Protein AF-A0A5K1UVE0-F1 (afdb_monomer_lite)

Radius of gyration: 27.97 Å; chains: 1; bounding box: 72×75×97 Å

InterPro domains:
  IPR009600 GPI transamidase subunit PIG-U [PF06728] (100-534)
  IPR009600 GPI transamidase subunit PIG-U [PTHR13121] (124-561)

Structure (mmCIF, N/CA/C/O backbone):
data_AF-A0A5K1UVE0-F1
#
_entry.id   AF-A0A5K1UVE0-F1
#
loop_
_atom_site.group_PDB
_atom_site.id
_atom_site.type_symbol
_atom_site.label_atom_id
_atom_site.label_alt_id
_atom_site.label_comp_id
_atom_site.label_asym_id
_atom_site.label_entity_id
_atom_site.label_seq_id
_atom_site.pdbx_PDB_ins_code
_atom_site.Cartn_x
_atom_site.Cartn_y
_atom_site.Cartn_z
_atom_site.occupancy
_atom_site.B_iso_or_equiv
_atom_site.auth_seq_id
_atom_site.auth_comp_id
_atom_site.auth_asym_id
_atom_site.auth_atom_id
_atom_site.pdbx_PDB_model_num
ATOM 1 N N . MET A 1 1 ? -27.764 -23.972 47.424 1.00 34.88 1 MET A N 1
ATOM 2 C CA . MET A 1 1 ? -27.451 -25.249 46.749 1.00 34.88 1 MET A CA 1
ATOM 3 C C . MET A 1 1 ? -27.269 -24.964 45.263 1.00 34.88 1 MET A C 1
ATOM 5 O O . MET A 1 1 ? -28.194 -24.484 44.624 1.00 34.88 1 MET A O 1
ATOM 9 N N . MET A 1 2 ? -26.037 -25.109 44.772 1.00 32.38 2 MET A N 1
ATOM 10 C CA . MET A 1 2 ? -25.625 -24.861 43.386 1.00 32.38 2 MET A CA 1
ATOM 11 C C . MET A 1 2 ? -26.322 -25.836 42.432 1.00 32.38 2 MET A C 1
ATOM 13 O O . MET A 1 2 ? -26.282 -27.036 42.681 1.00 32.38 2 MET A O 1
ATOM 17 N N . ASN A 1 3 ? -26.879 -25.349 41.320 1.00 27.33 3 ASN A N 1
ATOM 18 C CA . ASN A 1 3 ? -27.251 -26.211 40.198 1.00 27.33 3 ASN A CA 1
ATOM 19 C C . ASN A 1 3 ? -26.271 -25.989 39.042 1.00 27.33 3 ASN A C 1
ATOM 21 O O . ASN A 1 3 ? -26.204 -24.920 38.432 1.00 27.33 3 ASN A O 1
ATOM 25 N N . HIS A 1 4 ? -25.453 -27.013 38.814 1.00 31.75 4 HIS A N 1
ATOM 26 C CA . HIS A 1 4 ? -24.391 -27.064 37.824 1.00 31.75 4 HIS A CA 1
ATOM 27 C C . HIS A 1 4 ? -24.935 -26.994 36.390 1.00 31.75 4 HIS A C 1
ATOM 29 O O . HIS A 1 4 ? -25.820 -27.747 35.989 1.00 31.75 4 HIS A O 1
ATOM 35 N N . ARG A 1 5 ? -24.307 -26.125 35.592 1.00 33.12 5 ARG A N 1
ATOM 36 C CA . ARG A 1 5 ? -24.346 -26.113 34.125 1.00 33.12 5 ARG A CA 1
ATOM 37 C C . ARG A 1 5 ? -24.000 -27.503 33.568 1.00 33.12 5 ARG A C 1
ATOM 39 O O . ARG A 1 5 ? -22.880 -27.970 33.766 1.00 33.12 5 ARG A O 1
ATOM 46 N N . ARG A 1 6 ? -24.896 -28.112 32.783 1.00 29.50 6 ARG A N 1
ATOM 47 C CA . ARG A 1 6 ? -24.507 -29.140 31.803 1.00 29.50 6 ARG A CA 1
ATOM 48 C C . ARG A 1 6 ? -23.801 -28.443 30.643 1.00 29.50 6 ARG A C 1
ATOM 50 O O . ARG A 1 6 ? -24.419 -27.704 29.882 1.00 29.50 6 ARG A O 1
ATOM 57 N N . GLY A 1 7 ? -22.490 -28.650 30.552 1.00 28.16 7 GLY A N 1
ATOM 58 C CA . GLY A 1 7 ? -21.682 -28.227 29.418 1.00 28.16 7 GLY A CA 1
ATOM 59 C C . GLY A 1 7 ? -22.087 -28.989 28.159 1.00 28.16 7 GLY A C 1
ATOM 60 O O . GLY A 1 7 ? -22.028 -30.215 28.118 1.00 28.16 7 GLY A O 1
ATOM 61 N N . SER A 1 8 ? -22.479 -28.255 27.123 1.00 29.00 8 SER A N 1
ATOM 62 C CA . SER A 1 8 ? -22.533 -28.766 25.759 1.00 29.00 8 SER A CA 1
ATOM 63 C C . SER A 1 8 ? -21.104 -29.021 25.278 1.00 29.00 8 SER A C 1
ATOM 65 O O . SER A 1 8 ? -20.320 -28.087 25.098 1.00 29.00 8 SER A O 1
ATOM 67 N N . THR A 1 9 ? -20.756 -30.286 25.075 1.00 32.19 9 THR A N 1
ATOM 68 C CA . THR A 1 9 ? -19.542 -30.711 24.369 1.00 32.19 9 THR A CA 1
ATOM 69 C C . THR A 1 9 ? -19.463 -30.044 22.988 1.00 32.19 9 THR A C 1
ATOM 71 O O . THR A 1 9 ? -20.444 -30.114 22.243 1.00 32.19 9 THR A O 1
ATOM 74 N N . PRO A 1 10 ? -18.334 -29.428 22.586 1.00 35.00 10 PRO A N 1
ATOM 75 C CA . PRO A 1 10 ? -18.198 -28.886 21.241 1.00 35.00 10 PRO A CA 1
ATOM 76 C C . PRO A 1 10 ? -18.149 -30.038 20.229 1.00 35.00 10 PRO A C 1
ATOM 78 O O . PRO A 1 10 ? -17.299 -30.928 20.301 1.00 35.00 10 PRO A O 1
ATOM 81 N N . ALA A 1 11 ? -19.092 -30.031 19.288 1.00 36.50 11 ALA A N 1
ATOM 82 C CA . ALA A 1 11 ? -19.222 -31.043 18.251 1.00 36.50 11 ALA A CA 1
ATOM 83 C C . ALA A 1 11 ? -17.944 -31.136 17.394 1.00 36.50 11 ALA A C 1
ATOM 85 O O . ALA A 1 11 ? -17.573 -30.194 16.689 1.00 36.50 11 ALA A O 1
ATOM 86 N N . LYS A 1 12 ? -17.316 -32.321 17.380 1.00 36.88 12 LYS A N 1
ATOM 87 C CA . LYS A 1 12 ? -16.162 -32.681 16.529 1.00 36.88 12 LYS A CA 1
ATOM 88 C C . LYS A 1 12 ? -16.414 -32.491 15.014 1.00 36.88 12 LYS A C 1
ATOM 90 O O . LYS A 1 12 ? -15.464 -32.517 14.237 1.00 36.88 12 LYS A O 1
ATOM 95 N N . GLY A 1 13 ? -17.659 -32.254 14.582 1.00 34.53 13 GLY A N 1
ATOM 96 C CA . GLY A 1 13 ? -18.033 -31.999 13.183 1.00 34.53 13 GLY A CA 1
ATOM 97 C C . GLY A 1 13 ? -17.742 -30.580 12.665 1.00 34.53 13 GLY A C 1
ATOM 98 O O . GLY A 1 13 ? -17.459 -30.416 11.480 1.00 34.53 13 GLY A O 1
ATOM 99 N N . ALA A 1 14 ? -17.725 -29.557 13.528 1.00 41.34 14 ALA A N 1
ATOM 100 C CA . ALA A 1 14 ? -17.569 -28.160 13.093 1.00 41.34 14 ALA A CA 1
ATOM 101 C C . ALA A 1 14 ? -16.141 -27.822 12.617 1.00 41.34 14 ALA A C 1
ATOM 103 O O . ALA A 1 14 ? -15.946 -26.986 11.735 1.00 41.34 14 ALA A O 1
ATOM 104 N N . HIS A 1 15 ? -15.129 -28.505 13.163 1.00 42.59 15 HIS A N 1
ATOM 105 C CA . HIS A 1 15 ? -13.739 -28.326 12.739 1.00 42.59 15 HIS A CA 1
ATOM 106 C C . HIS A 1 15 ? -13.473 -28.916 11.347 1.00 42.59 15 HIS A C 1
ATOM 108 O O . HIS A 1 15 ? -12.744 -28.308 10.569 1.00 42.59 15 HIS A O 1
ATOM 114 N N . LYS A 1 16 ? -14.097 -30.052 10.998 1.00 46.81 16 LYS A N 1
ATOM 115 C CA . LYS A 1 16 ? -13.876 -30.750 9.718 1.00 46.81 16 LYS A CA 1
ATOM 116 C C . LYS A 1 16 ? -14.392 -29.944 8.514 1.00 46.81 16 LYS A C 1
ATOM 118 O O . LYS A 1 16 ? -13.733 -29.916 7.481 1.00 46.81 16 LYS A O 1
ATOM 123 N N . SER A 1 17 ? -15.510 -29.228 8.672 1.00 59.81 17 SER A N 1
ATOM 124 C CA . SER A 1 17 ? -16.084 -28.348 7.635 1.00 59.81 17 SER A CA 1
ATOM 125 C C . SER A 1 17 ? -15.177 -27.151 7.306 1.00 59.81 17 SER A C 1
ATOM 127 O O . SER A 1 17 ? -14.965 -26.850 6.133 1.00 59.81 17 SER A O 1
ATOM 129 N N . ARG A 1 18 ? -14.559 -26.506 8.307 1.00 64.56 18 ARG A N 1
ATOM 130 C CA . ARG A 1 18 ? -13.710 -25.319 8.077 1.00 64.56 18 ARG A CA 1
ATOM 131 C C . ARG A 1 18 ? -12.452 -25.614 7.257 1.00 64.56 18 ARG A C 1
ATOM 133 O O . ARG A 1 18 ? -12.085 -24.798 6.417 1.00 64.56 18 ARG A O 1
ATOM 140 N N . TYR A 1 19 ? -11.811 -26.766 7.469 1.00 71.19 19 TYR A N 1
ATOM 141 C CA . TYR A 1 19 ? -10.636 -27.162 6.680 1.00 71.19 19 TYR A CA 1
ATOM 142 C C . TYR A 1 19 ? -10.989 -27.447 5.221 1.00 71.19 19 TYR A C 1
ATOM 144 O O . TYR A 1 19 ? -10.236 -27.056 4.335 1.00 71.19 19 TYR A O 1
ATOM 152 N N . TRP A 1 20 ? -12.151 -28.058 4.971 1.00 74.56 20 TRP A N 1
ATOM 153 C CA . TRP A 1 20 ? -12.656 -28.259 3.615 1.00 74.56 20 TRP A CA 1
ATOM 154 C C . TRP A 1 20 ? -12.924 -26.934 2.909 1.00 74.56 20 TRP A C 1
ATOM 156 O O . TRP A 1 20 ? -12.435 -26.745 1.805 1.00 74.56 20 TRP A O 1
ATOM 166 N N . HIS A 1 21 ? -13.606 -25.983 3.553 1.00 76.62 21 HIS A N 1
ATOM 167 C CA . HIS A 1 21 ? -13.830 -24.663 2.954 1.00 76.62 21 HIS A CA 1
ATOM 168 C C . HIS A 1 21 ? -12.520 -23.938 2.625 1.00 76.62 21 HIS A C 1
ATOM 170 O O . HIS A 1 21 ? -12.407 -23.357 1.551 1.00 76.62 21 HIS A O 1
ATOM 176 N N . LEU A 1 22 ? -11.514 -24.021 3.501 1.00 78.56 22 LEU A N 1
ATOM 177 C CA . LEU A 1 22 ? -10.203 -23.417 3.259 1.00 78.56 22 LEU A CA 1
ATOM 178 C C . LEU A 1 22 ? -9.454 -24.108 2.108 1.00 78.56 22 LEU A C 1
ATOM 180 O O . LEU A 1 22 ? -8.902 -23.426 1.247 1.00 78.56 22 LEU A O 1
ATOM 184 N N . ALA A 1 23 ? -9.482 -25.441 2.047 1.00 77.88 23 ALA A N 1
ATOM 185 C CA . ALA A 1 23 ? -8.904 -26.198 0.938 1.00 77.88 23 ALA A CA 1
ATOM 186 C C . ALA A 1 23 ? -9.589 -25.858 -0.395 1.00 77.88 23 ALA A C 1
ATOM 188 O O . ALA A 1 23 ? -8.905 -25.607 -1.385 1.00 77.88 23 ALA A O 1
ATOM 189 N N . THR A 1 24 ? -10.921 -25.760 -0.411 1.00 81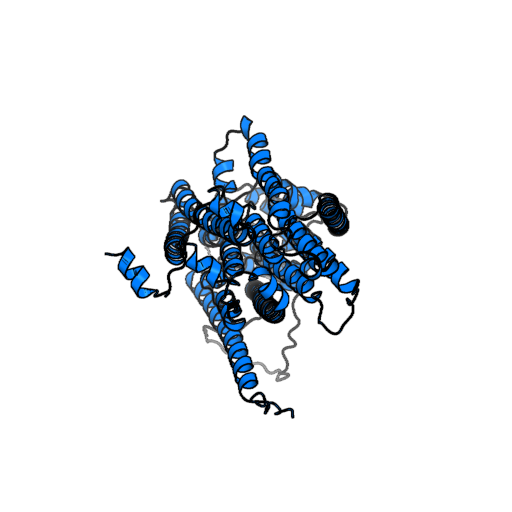.06 24 THR A N 1
ATOM 190 C CA . THR A 1 24 ? -11.693 -25.359 -1.594 1.00 81.06 24 THR A CA 1
ATOM 191 C C . THR A 1 24 ? -11.368 -23.930 -2.024 1.00 81.06 24 THR A C 1
ATOM 193 O O . THR A 1 24 ? -11.204 -23.684 -3.215 1.00 81.06 24 THR A O 1
ATOM 196 N N . THR A 1 25 ? -11.216 -22.991 -1.085 1.00 80.00 25 THR A N 1
ATOM 197 C CA . THR A 1 25 ? -10.788 -21.613 -1.375 1.00 80.00 25 THR A CA 1
ATOM 198 C C . THR A 1 25 ? -9.426 -21.575 -2.061 1.00 80.00 25 THR A C 1
ATOM 200 O O . THR A 1 25 ? -9.276 -20.903 -3.078 1.00 80.00 25 THR A O 1
ATOM 203 N N . VAL A 1 26 ? -8.442 -22.304 -1.529 1.00 81.44 26 VAL A N 1
ATOM 204 C CA . VAL A 1 26 ? -7.082 -22.346 -2.089 1.00 81.44 26 VAL A CA 1
ATOM 205 C C . VAL A 1 26 ? -7.065 -23.049 -3.449 1.00 81.44 26 VAL A C 1
ATOM 207 O O . VAL A 1 26 ? -6.406 -22.580 -4.375 1.00 81.44 26 VAL A O 1
ATOM 210 N N . LEU A 1 27 ? -7.826 -24.134 -3.604 1.00 81.00 27 LEU A N 1
ATOM 211 C CA . LEU A 1 27 ? -7.969 -24.832 -4.880 1.00 81.00 27 LEU A CA 1
ATOM 212 C C . LEU A 1 27 ? -8.606 -23.922 -5.941 1.00 81.00 27 LEU A C 1
ATOM 214 O O . LEU A 1 27 ? -8.072 -23.796 -7.040 1.00 81.00 27 LEU A O 1
ATOM 218 N N . CYS A 1 28 ? -9.708 -23.251 -5.597 1.00 81.88 28 CYS A N 1
ATOM 219 C CA . CYS A 1 28 ? -10.389 -22.296 -6.470 1.00 81.88 28 CYS A CA 1
ATOM 220 C C . CYS A 1 28 ? -9.448 -21.154 -6.880 1.00 81.88 28 CYS A C 1
ATOM 222 O O . CYS A 1 28 ? -9.339 -20.849 -8.064 1.00 81.88 28 CYS A O 1
ATOM 224 N N . PHE A 1 29 ? -8.692 -20.604 -5.926 1.00 86.12 29 PHE A N 1
ATOM 225 C CA . PHE A 1 29 ? -7.681 -19.579 -6.180 1.00 86.12 29 PHE A CA 1
ATOM 226 C C . PHE A 1 29 ? -6.674 -20.010 -7.256 1.00 86.12 29 PHE A C 1
ATOM 228 O O . PHE A 1 29 ? -6.466 -19.275 -8.223 1.00 86.12 29 PHE A O 1
ATOM 235 N N . PHE A 1 30 ? -6.080 -21.203 -7.129 1.00 82.56 30 PHE A N 1
ATOM 236 C CA . PHE A 1 30 ? -5.110 -21.688 -8.113 1.00 82.56 30 PHE A CA 1
ATOM 237 C C . PHE A 1 30 ? -5.761 -21.955 -9.471 1.00 82.56 30 PHE A C 1
ATOM 239 O O . PHE A 1 30 ? -5.229 -21.512 -10.485 1.00 82.56 30 PHE A O 1
ATOM 246 N N . ILE A 1 31 ? -6.922 -22.620 -9.501 1.00 83.25 31 ILE A N 1
ATOM 247 C CA . ILE A 1 31 ? -7.631 -22.926 -10.752 1.00 83.25 31 ILE A CA 1
ATOM 248 C C . ILE A 1 31 ? -7.974 -21.636 -11.499 1.00 83.25 31 ILE A C 1
ATOM 250 O O . ILE A 1 31 ? -7.632 -21.499 -12.673 1.00 83.25 31 ILE A O 1
ATOM 254 N N . VAL A 1 32 ? -8.606 -20.672 -10.826 1.00 84.19 32 VAL A N 1
ATOM 255 C CA . VAL A 1 32 ? -9.049 -19.419 -11.448 1.00 84.19 32 VAL A CA 1
ATOM 256 C C . VAL A 1 32 ? -7.854 -18.614 -11.946 1.00 84.19 32 VAL A C 1
ATOM 258 O O . VAL A 1 32 ? -7.873 -18.146 -13.083 1.00 84.19 32 VAL A O 1
ATOM 261 N N . ARG A 1 33 ? -6.789 -18.478 -11.149 1.00 83.94 33 ARG A N 1
ATOM 262 C CA . ARG A 1 33 ? -5.620 -17.671 -11.530 1.00 83.94 33 ARG A CA 1
ATOM 263 C C . ARG A 1 33 ? -4.799 -18.288 -12.646 1.00 83.94 33 ARG A C 1
ATOM 265 O O . ARG A 1 33 ? -4.438 -17.573 -13.572 1.00 83.94 33 ARG A O 1
ATOM 272 N N . ILE A 1 34 ? -4.551 -19.595 -12.595 1.00 83.06 34 ILE A N 1
ATOM 273 C CA . ILE A 1 34 ? -3.825 -20.295 -13.661 1.00 83.06 34 ILE A CA 1
ATOM 274 C C . ILE A 1 34 ? -4.634 -20.236 -14.961 1.00 83.06 34 ILE A C 1
ATOM 276 O O . ILE A 1 34 ? -4.086 -19.887 -16.003 1.00 83.06 34 ILE A O 1
ATOM 280 N N . THR A 1 35 ? -5.944 -20.498 -14.899 1.00 83.44 35 THR A N 1
ATOM 281 C CA . THR A 1 35 ? -6.820 -20.407 -16.080 1.00 83.44 35 THR A CA 1
ATOM 282 C C . THR A 1 35 ? -6.822 -18.991 -16.651 1.00 83.44 35 THR A C 1
ATOM 284 O O . THR A 1 35 ? -6.646 -18.818 -17.852 1.00 83.44 35 THR A O 1
ATOM 287 N N . THR A 1 36 ? -6.958 -17.970 -15.799 1.00 81.00 36 THR A N 1
ATOM 288 C CA . THR A 1 36 ? -6.977 -16.564 -16.233 1.00 81.00 36 THR A CA 1
ATOM 289 C C . THR A 1 36 ? -5.650 -16.147 -16.863 1.00 81.00 36 THR A C 1
ATOM 291 O O . THR A 1 36 ? -5.662 -15.520 -17.919 1.00 81.00 36 THR A O 1
ATOM 294 N N . PHE A 1 37 ? -4.517 -16.547 -16.279 1.00 81.44 37 PHE A N 1
ATOM 295 C CA . PHE A 1 37 ? -3.189 -16.289 -16.838 1.00 81.44 37 PHE A CA 1
ATOM 296 C C . PHE A 1 37 ? -3.047 -16.858 -18.253 1.00 81.44 37 PHE A C 1
ATOM 298 O O . PHE A 1 37 ? -2.658 -16.136 -19.168 1.00 81.44 37 PHE A O 1
ATOM 305 N N . TYR A 1 38 ? -3.440 -18.117 -18.465 1.00 79.06 38 TYR A N 1
ATOM 306 C CA . TYR A 1 38 ? -3.387 -18.726 -19.794 1.00 79.06 38 TYR A CA 1
ATOM 307 C C . TYR A 1 38 ? -4.366 -18.083 -20.777 1.00 79.06 38 TYR A C 1
ATOM 309 O O . TYR A 1 38 ? -3.991 -17.832 -21.917 1.00 79.06 38 TYR A O 1
ATOM 317 N N . VAL A 1 39 ? -5.594 -17.771 -20.354 1.00 80.94 39 VAL A N 1
ATOM 318 C CA . VAL A 1 39 ? -6.576 -17.088 -21.212 1.00 80.94 39 VAL A CA 1
ATOM 319 C C . VAL A 1 39 ? -6.060 -15.716 -21.646 1.00 80.94 39 VAL A C 1
ATOM 321 O O . VAL A 1 39 ? -6.135 -15.392 -22.827 1.00 80.94 39 VAL A O 1
ATOM 324 N N . ILE A 1 40 ? -5.484 -14.929 -20.733 1.00 73.81 40 ILE A N 1
ATOM 325 C CA . ILE A 1 40 ? -4.904 -13.618 -21.057 1.00 73.81 40 ILE A CA 1
ATOM 326 C C . ILE A 1 40 ? -3.704 -13.776 -21.990 1.00 73.81 40 ILE A C 1
ATOM 328 O O . ILE A 1 40 ? -3.647 -13.103 -23.016 1.00 73.81 40 ILE A O 1
ATOM 332 N N . HIS A 1 41 ? -2.801 -14.714 -21.701 1.00 70.12 41 HIS A N 1
ATOM 333 C CA . HIS A 1 41 ? -1.644 -14.995 -22.549 1.00 70.12 41 HIS A CA 1
ATOM 334 C C . HIS A 1 41 ? -2.052 -15.480 -23.956 1.00 70.12 41 HIS A C 1
ATOM 336 O O . HIS A 1 41 ? -1.366 -15.191 -24.936 1.00 70.12 41 HIS A O 1
ATOM 342 N N . ILE A 1 42 ? -3.173 -16.197 -24.095 1.00 64.38 42 ILE A N 1
ATOM 343 C CA . ILE A 1 42 ? -3.738 -16.591 -25.397 1.00 64.38 42 ILE A CA 1
ATOM 344 C C . ILE A 1 42 ? -4.357 -15.384 -26.116 1.00 64.38 42 ILE A C 1
ATOM 346 O O . ILE A 1 42 ? -4.131 -15.208 -27.311 1.00 64.38 42 ILE A O 1
ATOM 350 N N . LEU A 1 43 ? -5.132 -14.555 -25.410 1.00 63.44 43 LEU A N 1
ATOM 351 C CA . LEU A 1 43 ? -5.874 -13.433 -25.997 1.00 63.44 43 LEU A CA 1
ATOM 352 C C . LEU A 1 43 ? -4.983 -12.250 -26.395 1.00 63.44 43 LEU A C 1
ATOM 354 O O . LEU A 1 43 ? -5.258 -11.593 -27.398 1.00 63.44 43 LEU A O 1
ATOM 358 N N . GLN A 1 44 ? -3.952 -11.945 -25.608 1.00 59.09 44 GLN A N 1
ATOM 359 C CA . GLN A 1 44 ? -3.041 -10.824 -25.863 1.00 59.09 44 GLN A CA 1
ATOM 360 C C . GLN A 1 44 ? -1.772 -11.246 -26.622 1.00 59.09 44 GLN A C 1
ATOM 362 O O . GLN A 1 44 ? -1.115 -10.392 -27.215 1.00 59.09 44 GLN A O 1
ATOM 367 N N . GLY A 1 45 ? -1.450 -12.548 -26.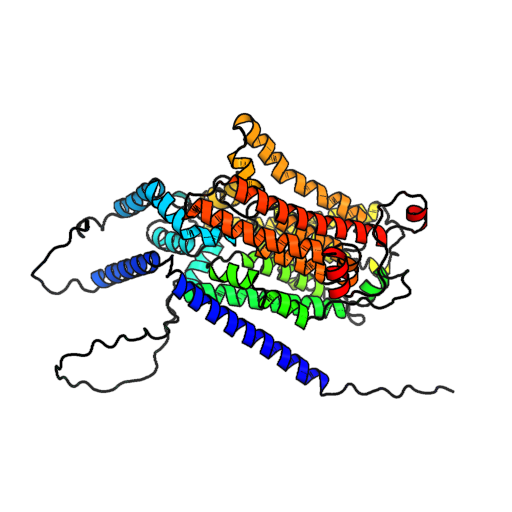660 1.00 56.78 45 GLY A N 1
ATOM 368 C CA . GLY A 1 45 ? -0.082 -13.011 -26.915 1.00 56.78 45 GLY A CA 1
ATOM 369 C C . GLY A 1 45 ? 0.824 -12.674 -25.722 1.00 56.78 45 GLY A C 1
ATOM 370 O O . GLY A 1 45 ? 0.454 -11.847 -24.887 1.00 56.78 45 GLY A O 1
ATOM 371 N N . SER A 1 46 ? 2.013 -13.279 -25.597 1.00 52.97 46 SER A N 1
ATOM 372 C CA . SER A 1 46 ? 2.969 -12.737 -24.623 1.00 52.97 46 SER A CA 1
ATOM 373 C C . SER A 1 46 ? 3.386 -11.345 -25.107 1.00 52.97 46 SER A C 1
ATOM 375 O O . SER A 1 46 ? 4.091 -11.202 -26.107 1.00 52.97 46 SER A O 1
ATOM 377 N N . GLU A 1 47 ? 2.959 -10.285 -24.411 1.00 52.59 47 GLU A N 1
ATOM 378 C CA . GLU A 1 47 ? 3.498 -8.925 -24.627 1.00 52.59 47 GLU A CA 1
ATOM 379 C C . GLU A 1 47 ? 5.028 -8.902 -24.423 1.00 52.59 47 GLU A C 1
ATOM 381 O O . GLU A 1 47 ? 5.745 -8.046 -24.940 1.00 52.59 47 GLU A O 1
ATOM 386 N N . TYR A 1 48 ? 5.535 -9.934 -23.750 1.00 57.12 48 TYR A N 1
ATOM 387 C CA . TYR A 1 48 ? 6.929 -10.232 -23.484 1.00 57.12 48 TYR A CA 1
ATOM 388 C C . TYR A 1 48 ? 7.570 -11.189 -24.505 1.00 57.12 48 TYR A C 1
ATOM 390 O O . TYR A 1 48 ? 8.677 -11.657 -24.277 1.00 57.12 48 TYR A O 1
ATOM 398 N N . LYS A 1 49 ? 6.971 -11.432 -25.681 1.00 54.78 49 LYS A N 1
ATOM 399 C CA . LYS A 1 49 ? 7.583 -12.252 -26.752 1.00 54.78 49 LYS A CA 1
ATOM 400 C C . LYS A 1 49 ? 8.999 -11.794 -27.133 1.00 54.78 49 LYS A C 1
ATOM 402 O O . LYS A 1 49 ? 9.824 -12.593 -27.567 1.00 54.78 49 LYS A O 1
ATOM 407 N N . TYR A 1 50 ? 9.294 -10.506 -26.962 1.00 53.12 50 TYR A N 1
ATOM 408 C CA . TYR A 1 50 ? 10.637 -9.962 -27.161 1.00 53.12 50 TYR A CA 1
ATOM 409 C C . TYR A 1 50 ? 11.640 -10.434 -26.083 1.00 53.12 50 TYR A C 1
ATOM 411 O O . TYR A 1 50 ? 12.823 -10.561 -26.380 1.00 53.12 50 TYR A O 1
ATOM 419 N N . ILE A 1 51 ? 11.186 -10.715 -24.853 1.00 55.69 51 ILE A N 1
ATOM 420 C CA . ILE A 1 51 ? 11.996 -11.327 -23.790 1.00 55.69 51 ILE A CA 1
ATOM 421 C C . ILE A 1 51 ? 12.395 -12.735 -24.217 1.00 55.69 51 ILE A C 1
ATOM 423 O O . ILE A 1 51 ? 13.574 -13.060 -24.160 1.00 55.69 51 ILE A O 1
ATOM 427 N N . ASP A 1 52 ? 11.460 -13.539 -24.730 1.00 57.12 52 ASP A N 1
ATOM 428 C CA . ASP A 1 52 ? 11.779 -14.878 -25.246 1.00 57.12 52 ASP A CA 1
ATOM 429 C C . ASP A 1 52 ? 12.808 -14.825 -26.389 1.00 57.12 52 ASP A C 1
ATOM 431 O O . ASP A 1 52 ? 13.726 -15.645 -26.438 1.00 57.12 52 ASP A O 1
ATOM 435 N N . GLN A 1 53 ? 12.707 -13.827 -27.276 1.00 56.94 53 GLN A N 1
ATOM 436 C CA . GLN A 1 53 ? 13.705 -13.584 -28.326 1.00 56.94 53 GLN A CA 1
ATOM 437 C C . GLN A 1 53 ? 15.078 -13.210 -27.750 1.00 56.94 53 GLN A C 1
ATOM 439 O O . GLN A 1 53 ? 16.093 -13.722 -28.216 1.00 56.94 53 GLN A O 1
ATOM 444 N N . LEU A 1 54 ? 15.129 -12.358 -26.724 1.00 52.56 54 LEU A N 1
ATOM 445 C CA . LEU A 1 54 ? 16.374 -11.990 -26.043 1.00 52.56 54 LEU A CA 1
ATOM 446 C C . LEU A 1 54 ? 17.008 -13.184 -25.308 1.00 52.56 54 LEU A C 1
ATOM 448 O O . LEU A 1 54 ? 18.219 -13.372 -25.394 1.00 52.56 54 LEU A O 1
ATOM 452 N N . ILE A 1 55 ? 16.202 -14.029 -24.655 1.00 55.47 55 ILE A N 1
ATOM 453 C CA . ILE A 1 55 ? 16.668 -15.256 -23.986 1.00 55.47 55 ILE A CA 1
ATOM 454 C C . ILE A 1 55 ? 17.232 -16.244 -25.012 1.00 55.47 55 ILE A C 1
ATOM 456 O O . ILE A 1 55 ? 18.253 -16.885 -24.757 1.00 55.47 55 ILE A O 1
ATOM 460 N N . ALA A 1 56 ? 16.578 -16.387 -26.168 1.00 56.03 56 ALA A N 1
ATOM 461 C CA . ALA A 1 56 ? 17.067 -17.235 -27.250 1.00 56.03 56 ALA A CA 1
ATOM 462 C C . ALA A 1 56 ? 18.431 -16.752 -27.767 1.00 56.03 56 ALA A C 1
ATOM 464 O O . ALA A 1 56 ? 19.359 -17.552 -27.852 1.00 56.03 56 ALA A O 1
ATOM 465 N N . LEU A 1 57 ? 18.581 -15.444 -28.003 1.00 51.75 57 LEU A N 1
ATOM 466 C CA . LEU A 1 57 ? 19.845 -14.831 -28.432 1.00 51.75 57 LEU A CA 1
ATOM 467 C C . LEU A 1 57 ? 20.971 -15.021 -27.404 1.00 51.75 57 LEU A C 1
ATOM 469 O O . LEU A 1 57 ? 22.106 -15.322 -27.768 1.00 51.75 57 LEU A O 1
ATOM 473 N N . GLU A 1 58 ? 20.668 -14.894 -26.113 1.00 52.34 58 GLU A N 1
ATOM 474 C CA . GLU A 1 58 ? 21.634 -15.145 -25.042 1.00 52.34 58 GLU A CA 1
ATOM 475 C C . GLU A 1 58 ? 22.085 -16.615 -25.001 1.00 52.34 58 GLU A C 1
ATOM 477 O O . GLU A 1 58 ? 23.275 -16.916 -24.860 1.00 52.34 58 GLU A O 1
ATOM 482 N N . ARG A 1 59 ? 21.139 -17.550 -25.153 1.00 55.38 59 ARG A N 1
ATOM 483 C CA . ARG A 1 59 ? 21.434 -18.988 -25.209 1.00 55.38 59 ARG A CA 1
ATOM 484 C C . ARG A 1 59 ? 22.254 -19.355 -26.441 1.00 55.38 59 ARG A C 1
ATOM 486 O O . ARG A 1 59 ? 23.161 -20.176 -26.334 1.00 55.38 59 ARG A O 1
ATOM 493 N N . GLU A 1 60 ? 21.977 -18.741 -27.586 1.00 50.41 60 GLU A N 1
ATOM 494 C CA . GLU A 1 60 ? 22.770 -18.910 -28.805 1.00 50.41 60 GLU A CA 1
ATOM 495 C C . GLU A 1 60 ? 24.197 -18.365 -28.639 1.00 50.41 60 GLU A C 1
ATOM 497 O O . GLU A 1 60 ? 25.148 -19.058 -29.003 1.00 50.41 60 GLU A O 1
ATOM 502 N N . GLY A 1 61 ? 24.373 -17.201 -28.003 1.00 48.00 61 GLY A N 1
ATOM 503 C CA . GLY A 1 61 ? 25.693 -16.636 -27.695 1.00 48.00 61 GLY A CA 1
ATOM 504 C C . GLY A 1 61 ? 26.534 -17.520 -26.762 1.00 48.00 61 GLY A C 1
ATOM 505 O O . GLY A 1 61 ? 27.710 -17.772 -27.034 1.00 48.00 61 GLY A O 1
ATOM 506 N N . ASN A 1 62 ? 25.922 -18.077 -25.710 1.00 44.69 62 ASN A N 1
ATOM 507 C CA . ASN A 1 62 ? 26.591 -19.028 -24.811 1.00 44.69 62 ASN A CA 1
ATOM 508 C C . ASN A 1 62 ? 26.913 -20.370 -25.495 1.00 44.69 62 ASN A C 1
ATOM 510 O O . ASN A 1 62 ? 27.947 -20.973 -25.207 1.00 44.69 62 ASN A O 1
ATOM 514 N N . ASN A 1 63 ? 26.074 -20.828 -26.429 1.00 41.84 63 ASN A N 1
ATOM 515 C CA . ASN A 1 63 ? 26.321 -22.056 -27.189 1.00 41.84 63 ASN A CA 1
ATOM 516 C C . ASN A 1 63 ? 27.421 -21.886 -28.252 1.00 41.84 63 ASN A C 1
ATOM 518 O O . ASN A 1 63 ? 28.163 -22.833 -28.512 1.00 41.84 63 ASN A O 1
ATOM 522 N N . GLN A 1 64 ? 27.593 -20.693 -28.833 1.00 38.94 64 GLN A N 1
ATOM 523 C CA . GLN A 1 64 ? 28.672 -20.419 -29.793 1.00 38.94 64 GLN A CA 1
ATOM 524 C C . GLN A 1 64 ? 30.066 -20.411 -29.148 1.00 38.94 64 GLN A C 1
ATOM 526 O O . GLN A 1 64 ? 31.024 -20.853 -29.782 1.00 38.94 64 GLN A O 1
ATOM 531 N N . HIS A 1 65 ? 30.190 -20.025 -27.873 1.00 38.38 65 HIS A N 1
ATOM 532 C CA . HIS A 1 65 ? 31.445 -20.186 -27.122 1.00 38.38 65 HIS A CA 1
ATOM 533 C C . HIS A 1 65 ? 31.801 -21.660 -26.837 1.00 38.38 65 HIS A C 1
ATOM 535 O O . HIS A 1 65 ? 32.959 -21.963 -26.556 1.00 38.38 65 HIS A O 1
ATOM 541 N N . GLY A 1 66 ? 30.843 -22.588 -26.957 1.00 34.03 66 GLY A N 1
ATOM 542 C CA . GLY A 1 66 ? 31.067 -24.033 -26.833 1.00 34.03 66 GLY A CA 1
ATOM 543 C C . GLY A 1 66 ? 31.214 -24.791 -28.160 1.00 34.03 66 GLY A C 1
ATOM 544 O O . GLY A 1 66 ? 31.600 -25.958 -28.145 1.00 34.03 66 GLY A O 1
ATOM 545 N N . ALA A 1 67 ? 30.918 -24.164 -29.304 1.00 30.77 67 ALA A N 1
ATOM 546 C CA . ALA A 1 67 ? 30.765 -24.851 -30.594 1.00 30.77 67 ALA A CA 1
ATOM 547 C C . ALA A 1 67 ? 31.659 -24.299 -31.720 1.00 30.77 67 ALA A C 1
ATOM 549 O O . ALA A 1 67 ? 31.408 -24.546 -32.899 1.00 30.77 67 ALA A O 1
ATOM 550 N N . LEU A 1 68 ? 32.749 -23.608 -31.381 1.00 29.09 68 LEU A N 1
ATOM 551 C CA . LEU A 1 68 ? 33.762 -23.143 -32.336 1.00 29.09 68 LEU A CA 1
ATOM 552 C C . LEU A 1 68 ? 34.719 -24.281 -32.756 1.00 29.09 68 LEU A C 1
ATOM 554 O O . LEU A 1 68 ? 35.933 -24.168 -32.686 1.00 29.09 68 LEU A O 1
ATOM 558 N N . HIS A 1 69 ? 34.160 -25.411 -33.198 1.00 31.16 69 HIS A N 1
ATOM 559 C CA . HIS A 1 69 ? 34.862 -26.442 -33.966 1.00 31.16 69 HIS A CA 1
ATOM 560 C C . HIS A 1 69 ? 33.857 -27.261 -34.795 1.00 31.16 69 HIS A C 1
ATOM 562 O O . HIS A 1 69 ? 33.500 -28.375 -34.416 1.00 31.16 69 HIS A O 1
ATOM 568 N N . LYS A 1 70 ? 33.417 -26.717 -35.942 1.00 26.48 70 LYS A N 1
ATOM 569 C CA . LYS A 1 70 ? 33.288 -27.401 -37.257 1.00 26.48 70 LYS A CA 1
ATOM 570 C C . LYS A 1 70 ? 32.393 -26.606 -38.231 1.00 26.48 70 LYS A C 1
ATOM 572 O O . LYS A 1 70 ? 31.239 -26.359 -37.922 1.00 26.48 70 LYS A O 1
ATOM 577 N N . ARG A 1 71 ? 32.992 -26.266 -39.391 1.00 27.16 71 ARG A N 1
ATOM 578 C CA . ARG A 1 71 ? 32.481 -26.076 -40.784 1.00 27.16 71 ARG A CA 1
ATOM 579 C C . ARG A 1 71 ? 30.950 -26.005 -40.988 1.00 27.16 71 ARG A C 1
ATOM 581 O O . ARG A 1 71 ? 30.244 -26.836 -40.447 1.00 27.16 71 ARG A O 1
ATOM 588 N N . GLY A 1 72 ? 30.359 -25.194 -41.871 1.00 25.12 72 GLY A N 1
ATOM 589 C CA . GLY A 1 72 ? 30.832 -24.450 -43.046 1.00 25.12 72 GLY A CA 1
ATOM 590 C C . GLY A 1 72 ? 29.808 -24.576 -44.204 1.00 25.12 72 GLY A C 1
ATOM 591 O O . GLY A 1 72 ? 29.362 -25.684 -44.470 1.00 25.12 72 GLY A O 1
ATOM 592 N N . HIS A 1 73 ? 29.533 -23.458 -44.899 1.00 25.22 73 HIS A N 1
ATOM 593 C CA . HIS A 1 73 ? 29.008 -23.292 -46.281 1.00 25.22 73 HIS A CA 1
ATOM 594 C C . HIS A 1 73 ? 27.505 -23.454 -46.682 1.00 25.22 73 HIS A C 1
ATOM 596 O O . HIS A 1 73 ? 26.946 -24.538 -46.580 1.00 25.22 73 HIS A O 1
ATOM 602 N N . LEU A 1 74 ? 26.998 -22.369 -47.331 1.00 24.08 74 LEU A N 1
ATOM 603 C CA . LEU A 1 74 ? 25.890 -22.180 -48.326 1.00 24.08 74 LEU A CA 1
ATOM 604 C C . LEU A 1 74 ? 24.432 -22.482 -47.882 1.00 24.08 74 LEU A C 1
ATOM 606 O O . LEU A 1 74 ? 24.207 -23.421 -47.141 1.00 24.08 74 LEU A O 1
ATOM 610 N N . SER A 1 75 ? 23.350 -21.778 -48.269 1.00 25.00 75 SER A N 1
ATOM 611 C CA . SER A 1 75 ? 23.030 -20.767 -49.308 1.00 25.00 75 SER A CA 1
ATOM 612 C C . SER A 1 75 ? 21.656 -20.106 -48.988 1.00 25.00 75 SER A C 1
ATOM 614 O O . SER A 1 75 ? 20.826 -20.731 -48.336 1.00 25.00 75 SER A O 1
ATOM 616 N N . GLN A 1 76 ? 21.414 -18.862 -49.442 1.00 26.47 76 GLN A N 1
ATOM 617 C CA . GLN A 1 76 ? 20.168 -18.068 -49.251 1.00 26.47 76 GLN A CA 1
ATOM 618 C C . GLN A 1 76 ? 18.934 -18.641 -50.011 1.00 26.47 76 GLN A C 1
ATOM 620 O O . GLN A 1 76 ? 19.136 -19.478 -50.892 1.00 26.47 76 GLN A O 1
ATOM 625 N N . PRO A 1 77 ? 17.678 -18.191 -49.735 1.00 32.16 77 PRO A N 1
ATOM 626 C CA . PRO A 1 77 ? 17.151 -16.953 -50.352 1.00 32.16 77 PRO A CA 1
ATOM 627 C C . PRO A 1 77 ? 16.260 -16.040 -49.455 1.00 32.16 77 PRO A C 1
ATOM 629 O O . PRO A 1 77 ? 15.371 -16.487 -48.742 1.00 32.16 77 PRO A O 1
ATOM 632 N N . THR A 1 78 ? 16.529 -14.731 -49.568 1.00 26.50 78 THR A N 1
ATOM 633 C CA . THR A 1 78 ? 15.630 -13.546 -49.578 1.00 26.50 78 THR A CA 1
ATOM 634 C C . THR A 1 78 ? 14.397 -13.428 -48.662 1.00 26.50 78 THR A C 1
ATOM 636 O O . THR A 1 78 ? 13.313 -13.865 -49.022 1.00 26.50 78 THR A O 1
ATOM 639 N N . GLU A 1 79 ? 14.520 -12.574 -47.636 1.00 23.83 79 GLU A N 1
ATOM 640 C CA . GLU A 1 79 ? 13.607 -11.446 -47.355 1.00 23.83 79 GLU A CA 1
ATOM 641 C C . GLU A 1 79 ? 14.368 -10.401 -46.507 1.00 23.83 79 GLU A C 1
ATOM 643 O O . GLU A 1 79 ? 14.977 -10.735 -45.490 1.00 23.83 79 GLU A O 1
ATOM 648 N N . ARG A 1 80 ? 14.436 -9.138 -46.961 1.00 24.66 80 ARG A N 1
ATOM 649 C CA . ARG A 1 80 ? 15.247 -8.080 -46.321 1.00 24.66 80 ARG A CA 1
ATOM 650 C C . ARG A 1 80 ? 14.622 -7.614 -45.003 1.00 24.66 80 ARG A C 1
ATOM 652 O O . ARG A 1 80 ? 13.938 -6.596 -44.951 1.00 24.66 80 ARG A O 1
ATOM 659 N N . ILE A 1 81 ? 14.964 -8.302 -43.925 1.00 25.50 81 ILE A N 1
ATOM 660 C CA . ILE A 1 81 ? 15.124 -7.694 -42.605 1.00 25.50 81 ILE A CA 1
ATOM 661 C C . ILE A 1 81 ? 16.599 -7.286 -42.523 1.00 25.50 81 ILE A C 1
ATOM 663 O O . ILE A 1 81 ? 17.476 -8.085 -42.845 1.00 25.50 81 ILE A O 1
ATOM 667 N N . HIS A 1 82 ? 16.895 -6.033 -42.166 1.00 24.03 82 HIS A N 1
ATOM 668 C CA . HIS A 1 82 ? 18.271 -5.589 -41.924 1.00 24.03 82 HIS A CA 1
ATOM 669 C C . HIS A 1 82 ? 18.836 -6.332 -40.701 1.00 24.03 82 HIS A C 1
ATOM 671 O O . HIS A 1 82 ? 18.758 -5.846 -39.575 1.00 24.03 82 HIS A O 1
ATOM 677 N N . TYR A 1 83 ? 19.390 -7.521 -40.924 1.00 25.09 83 TYR A N 1
ATOM 678 C CA . TYR A 1 83 ? 20.272 -8.192 -39.982 1.00 25.09 83 TYR A CA 1
ATOM 679 C C . TYR A 1 83 ? 21.621 -7.472 -40.030 1.00 25.09 83 TYR A C 1
ATOM 681 O O . TYR A 1 83 ? 22.282 -7.443 -41.068 1.00 25.09 83 TYR A O 1
ATOM 689 N N . PHE A 1 84 ? 22.009 -6.837 -38.925 1.00 25.67 84 PHE A N 1
ATOM 690 C CA . PHE A 1 84 ? 23.392 -6.405 -38.746 1.00 25.67 84 PHE A CA 1
ATOM 691 C C . PHE A 1 84 ? 24.274 -7.654 -38.613 1.00 25.67 84 PHE A C 1
ATOM 693 O O . PHE A 1 84 ? 23.927 -8.584 -37.884 1.00 25.67 84 PHE A O 1
ATOM 700 N N . ASN A 1 85 ? 25.384 -7.679 -39.356 1.00 26.97 85 ASN A N 1
ATOM 701 C CA . ASN A 1 85 ? 26.327 -8.795 -39.404 1.00 26.97 85 ASN A CA 1
ATOM 702 C C . ASN A 1 85 ? 26.869 -9.140 -38.008 1.00 26.97 85 ASN A C 1
ATOM 704 O O . ASN A 1 85 ? 27.295 -8.268 -37.250 1.00 26.97 85 ASN A O 1
ATOM 708 N N . SER A 1 86 ? 26.910 -10.440 -37.716 1.00 31.72 86 SER A N 1
ATOM 709 C CA . SER A 1 86 ? 27.295 -11.061 -36.442 1.00 31.72 86 SER A CA 1
ATOM 710 C C . SER A 1 86 ? 28.759 -10.867 -36.021 1.00 31.72 86 SER A C 1
ATOM 712 O O . SER A 1 86 ? 29.165 -11.391 -34.991 1.00 31.72 86 SER A O 1
ATOM 714 N N . GLU A 1 87 ? 29.565 -10.113 -36.768 1.00 32.69 87 GLU A N 1
ATOM 715 C CA . GLU A 1 87 ? 30.967 -9.834 -36.416 1.00 32.69 87 GLU A CA 1
ATOM 716 C C . GLU A 1 87 ? 31.157 -8.525 -35.629 1.00 32.69 87 GLU A C 1
ATOM 718 O O . GLU A 1 87 ? 32.234 -8.282 -35.093 1.00 32.69 87 GLU A O 1
ATOM 723 N N . GLN A 1 88 ? 30.108 -7.709 -35.470 1.00 33.62 88 GLN A N 1
ATOM 724 C CA . GLN A 1 88 ? 30.153 -6.456 -34.695 1.00 33.62 88 GLN A CA 1
ATOM 725 C C . GLN A 1 88 ? 29.555 -6.559 -33.281 1.00 33.62 88 GLN A C 1
ATOM 727 O O . GLN A 1 88 ? 29.418 -5.557 -32.592 1.00 33.62 88 GLN A O 1
ATOM 732 N N . MET A 1 89 ? 29.215 -7.762 -32.809 1.00 32.84 89 MET A N 1
ATOM 733 C CA . MET A 1 89 ? 28.520 -7.967 -31.527 1.00 32.84 89 MET A CA 1
ATOM 734 C C . MET A 1 89 ? 29.443 -8.265 -30.332 1.00 32.84 89 MET A C 1
ATOM 736 O O . MET A 1 89 ? 28.964 -8.607 -29.255 1.00 32.84 89 MET A O 1
ATOM 740 N N . ASN A 1 90 ? 30.760 -8.121 -30.503 1.00 38.25 90 ASN A N 1
ATOM 741 C CA . ASN A 1 90 ? 31.749 -8.453 -29.469 1.00 38.25 90 ASN A CA 1
ATOM 742 C C . ASN A 1 90 ? 32.253 -7.250 -28.665 1.00 38.25 90 ASN A C 1
ATOM 744 O O . ASN A 1 90 ? 33.054 -7.423 -27.746 1.00 38.25 90 ASN A O 1
ATOM 748 N N . SER A 1 91 ? 31.794 -6.035 -28.965 1.00 37.72 91 SER A N 1
ATOM 749 C CA . SER A 1 91 ? 32.119 -4.871 -28.150 1.00 37.72 91 SER A CA 1
ATOM 750 C C . SER A 1 91 ? 30.924 -4.554 -27.246 1.00 37.72 91 SER A C 1
ATOM 752 O O . SER A 1 91 ? 29.835 -4.201 -27.692 1.00 37.72 91 SER A O 1
ATOM 754 N N . THR A 1 92 ? 31.118 -4.676 -25.934 1.00 41.28 92 THR A N 1
ATOM 755 C CA . THR A 1 92 ? 30.174 -4.249 -24.881 1.00 41.28 92 THR A CA 1
ATOM 756 C C . THR A 1 92 ? 29.657 -2.819 -25.089 1.00 41.28 92 THR A C 1
ATOM 758 O O . THR A 1 92 ? 28.573 -2.481 -24.612 1.00 41.28 92 THR A O 1
ATOM 761 N N . LYS A 1 93 ? 30.393 -1.996 -25.849 1.00 40.44 93 LYS A N 1
ATOM 762 C CA . LYS A 1 93 ? 29.990 -0.654 -26.276 1.00 40.44 93 LYS A CA 1
ATOM 763 C C . LYS A 1 93 ? 28.812 -0.649 -27.247 1.00 40.44 93 LYS A C 1
ATOM 765 O O . LYS A 1 93 ? 27.953 0.204 -27.077 1.00 40.44 93 LYS A O 1
ATOM 770 N N . ASP A 1 94 ? 28.715 -1.585 -28.188 1.00 40.47 94 ASP A N 1
ATOM 771 C CA . ASP A 1 94 ? 27.660 -1.577 -29.215 1.00 40.47 94 ASP A CA 1
ATOM 772 C C . ASP A 1 94 ? 26.300 -2.001 -28.646 1.00 40.47 94 ASP A C 1
ATOM 774 O O . ASP A 1 94 ? 25.262 -1.439 -28.997 1.00 40.47 94 ASP A O 1
ATOM 778 N N . LEU A 1 95 ? 26.291 -2.938 -27.690 1.00 39.50 95 LEU A N 1
ATOM 779 C CA . LEU A 1 95 ? 25.075 -3.320 -26.964 1.00 39.50 95 LEU A CA 1
ATOM 780 C C . LEU A 1 95 ? 24.617 -2.193 -26.024 1.00 39.50 95 LEU A C 1
ATOM 782 O O . LEU A 1 95 ? 23.430 -1.873 -25.944 1.00 39.50 95 LEU A O 1
ATOM 786 N N . GLN A 1 96 ? 25.567 -1.553 -25.335 1.00 43.84 96 GLN A N 1
ATOM 787 C CA . GLN A 1 96 ? 25.300 -0.391 -24.491 1.00 43.84 96 GLN A CA 1
ATOM 788 C C . GLN A 1 96 ? 24.802 0.799 -25.324 1.00 43.84 96 GLN A C 1
ATOM 790 O O . GLN A 1 96 ? 23.842 1.458 -24.919 1.00 43.84 96 GLN A O 1
ATOM 795 N N . GLU A 1 97 ? 25.376 1.035 -26.506 1.00 43.69 97 GLU A N 1
ATOM 796 C CA . GLU A 1 97 ? 24.879 2.006 -27.480 1.00 43.69 97 GLU A CA 1
ATOM 797 C C . GLU A 1 97 ? 23.493 1.626 -27.984 1.00 43.69 97 GLU A C 1
ATOM 799 O O . GLU A 1 97 ? 22.629 2.491 -28.019 1.00 43.69 97 GLU A O 1
ATOM 804 N N . TYR A 1 98 ? 23.217 0.361 -28.306 1.00 43.94 98 TYR A N 1
ATOM 805 C CA . TYR A 1 98 ? 21.882 -0.095 -28.700 1.00 43.94 98 TYR A CA 1
ATOM 806 C C . TYR A 1 98 ? 20.839 0.232 -27.623 1.00 43.94 98 TYR A C 1
ATOM 808 O O . TYR A 1 98 ? 19.812 0.845 -27.925 1.00 43.94 98 TYR A O 1
ATOM 816 N N . PHE A 1 99 ? 21.112 -0.088 -26.353 1.00 44.34 99 PHE A N 1
ATOM 817 C CA . PHE A 1 99 ? 20.211 0.239 -25.245 1.00 44.34 99 PHE A CA 1
ATOM 818 C C . PHE A 1 99 ? 20.090 1.754 -25.017 1.00 44.34 99 PHE A C 1
ATOM 820 O O . PHE A 1 99 ? 18.978 2.255 -24.847 1.00 44.34 99 PHE A O 1
ATOM 827 N N . GLN A 1 100 ? 21.185 2.519 -25.079 1.00 45.97 100 GLN A N 1
ATOM 828 C CA . GLN A 1 100 ? 21.154 3.982 -24.936 1.00 45.97 100 GLN A CA 1
ATOM 829 C C . GLN A 1 100 ? 20.418 4.679 -26.092 1.00 45.97 100 GLN A C 1
ATOM 831 O O . GLN A 1 100 ? 19.642 5.616 -25.872 1.00 45.97 100 GLN A O 1
ATOM 836 N N . ARG A 1 101 ? 20.622 4.207 -27.323 1.00 40.72 101 ARG A N 1
ATOM 837 C CA . ARG A 1 101 ? 20.022 4.728 -28.556 1.00 40.72 101 ARG A CA 1
ATOM 838 C C . ARG A 1 101 ? 18.537 4.380 -28.615 1.00 40.72 101 ARG A C 1
ATOM 840 O O . ARG A 1 101 ? 17.736 5.247 -28.954 1.00 40.72 101 ARG A O 1
ATOM 847 N N . ASN A 1 102 ? 18.143 3.189 -28.158 1.00 41.28 102 ASN A N 1
ATOM 848 C CA . ASN A 1 102 ? 16.739 2.780 -28.067 1.00 41.28 102 ASN A CA 1
ATOM 849 C C . ASN A 1 102 ? 15.983 3.381 -26.876 1.00 41.28 102 ASN A C 1
ATOM 851 O O . ASN A 1 102 ? 14.798 3.676 -27.017 1.00 41.28 102 ASN A O 1
ATOM 855 N N . LYS A 1 103 ? 16.654 3.699 -25.760 1.00 40.38 103 LYS A N 1
ATOM 856 C CA . LYS A 1 103 ? 16.074 4.477 -24.646 1.00 40.38 103 LYS A CA 1
ATOM 857 C C . LYS A 1 103 ? 15.679 5.900 -25.070 1.00 40.38 103 LYS A C 1
ATOM 859 O O . LYS A 1 103 ? 14.734 6.471 -24.529 1.00 40.38 103 LYS A O 1
ATOM 864 N N . ARG A 1 104 ? 16.380 6.466 -26.063 1.00 33.72 104 ARG A N 1
ATOM 865 C CA . ARG A 1 104 ? 16.074 7.763 -26.700 1.00 33.72 104 ARG A CA 1
ATOM 866 C C . ARG A 1 104 ? 15.179 7.656 -27.941 1.00 33.72 104 ARG A C 1
ATOM 868 O O . ARG A 1 104 ? 14.749 8.683 -28.462 1.00 33.72 104 ARG A O 1
ATOM 875 N N . ASN A 1 105 ? 14.873 6.450 -28.418 1.00 36.97 105 ASN A N 1
ATOM 876 C CA . ASN A 1 105 ? 14.126 6.255 -29.655 1.00 36.97 105 ASN A CA 1
ATOM 877 C C . ASN A 1 105 ? 12.616 6.384 -29.391 1.00 36.97 105 ASN A C 1
ATOM 879 O O . ASN A 1 105 ? 11.962 5.461 -28.899 1.00 36.97 105 ASN A O 1
ATOM 883 N N . GLY A 1 106 ? 12.046 7.549 -29.719 1.00 40.91 106 GLY A N 1
ATOM 884 C CA . GLY A 1 106 ? 10.630 7.862 -29.486 1.00 40.91 106 GLY A CA 1
ATOM 885 C C . GLY A 1 106 ? 9.652 6.846 -30.091 1.00 40.91 106 GLY A C 1
ATOM 886 O O . GLY A 1 106 ? 8.587 6.625 -29.521 1.00 40.91 106 GLY A O 1
ATOM 887 N N . LYS A 1 107 ? 10.040 6.157 -31.175 1.00 34.53 107 LYS A N 1
ATOM 888 C CA . LYS A 1 107 ? 9.239 5.100 -31.816 1.00 34.53 107 LYS A CA 1
ATOM 889 C C . LYS A 1 107 ? 9.148 3.820 -30.981 1.00 34.53 107 LYS A C 1
ATOM 891 O O . LYS A 1 107 ? 8.082 3.222 -30.922 1.00 34.53 107 LYS A O 1
ATOM 896 N N . ILE A 1 108 ? 10.225 3.426 -30.298 1.00 33.91 108 ILE A N 1
ATOM 897 C CA . ILE A 1 108 ? 10.220 2.264 -29.392 1.00 33.91 108 ILE A CA 1
ATOM 898 C C . ILE A 1 108 ? 9.472 2.615 -28.113 1.00 33.91 108 ILE A C 1
ATOM 900 O O . ILE A 1 108 ? 8.643 1.836 -27.669 1.00 33.91 108 ILE A O 1
ATOM 904 N N . LYS A 1 109 ? 9.660 3.822 -27.569 1.00 41.59 109 LYS A N 1
ATOM 905 C CA . LYS A 1 109 ? 8.861 4.299 -26.432 1.00 41.59 109 LYS A CA 1
ATOM 906 C C . LYS A 1 109 ? 7.361 4.318 -26.758 1.00 41.59 109 LYS A C 1
ATOM 908 O O . LYS A 1 109 ? 6.565 3.870 -25.943 1.00 41.59 109 LYS A O 1
ATOM 913 N N . GLN A 1 110 ? 6.978 4.773 -27.954 1.00 45.19 110 GLN A N 1
ATOM 914 C CA . GLN A 1 110 ? 5.595 4.698 -28.438 1.00 45.19 110 GLN A CA 1
ATOM 915 C C . GLN A 1 110 ? 5.118 3.254 -28.637 1.00 45.19 110 GLN A C 1
ATOM 917 O O . GLN A 1 110 ? 3.992 2.949 -28.271 1.00 45.19 110 GLN A O 1
ATOM 922 N N . PHE A 1 111 ? 5.952 2.360 -29.173 1.00 37.47 111 PHE A N 1
ATOM 923 C CA . PHE A 1 111 ? 5.618 0.942 -29.336 1.00 37.47 111 PHE A CA 1
ATOM 924 C C . PHE A 1 111 ? 5.417 0.230 -27.986 1.00 37.47 111 PHE A C 1
ATOM 926 O O . PHE A 1 111 ? 4.444 -0.499 -27.817 1.00 37.47 111 PHE A O 1
ATOM 933 N N . LEU A 1 112 ? 6.282 0.504 -27.005 1.00 42.59 112 LEU A N 1
ATOM 934 C CA . LEU A 1 112 ? 6.194 -0.030 -25.643 1.00 42.59 112 LEU A CA 1
ATOM 935 C C . LEU A 1 112 ? 4.955 0.509 -24.912 1.00 42.59 112 LEU A C 1
ATOM 937 O O . LEU A 1 112 ? 4.183 -0.277 -24.382 1.00 42.59 112 LEU A O 1
ATOM 941 N N . LEU A 1 113 ? 4.695 1.822 -24.970 1.00 50.12 113 LEU A N 1
ATOM 942 C CA . LEU A 1 113 ? 3.490 2.431 -24.382 1.00 50.12 113 LEU A CA 1
ATOM 943 C C . LEU A 1 113 ? 2.188 1.926 -25.027 1.00 50.12 113 LEU A C 1
ATOM 945 O O . LEU A 1 113 ? 1.160 1.832 -24.357 1.00 50.12 113 LEU A O 1
ATOM 949 N N . LYS A 1 114 ? 2.223 1.604 -26.326 1.00 47.38 114 LYS A N 1
ATOM 950 C CA . LYS A 1 114 ? 1.064 1.107 -27.078 1.00 47.38 114 LYS A CA 1
ATOM 951 C C . LYS A 1 114 ? 0.710 -0.340 -26.718 1.00 47.38 114 LYS A C 1
ATOM 953 O O . LYS A 1 114 ? -0.473 -0.683 -26.756 1.00 47.38 114 LYS A O 1
ATOM 958 N N . ASN A 1 115 ? 1.701 -1.155 -26.351 1.00 49.00 115 ASN A N 1
ATOM 959 C CA . ASN A 1 115 ? 1.487 -2.534 -25.906 1.00 49.00 115 ASN A CA 1
ATOM 960 C C . ASN A 1 115 ? 1.153 -2.590 -24.403 1.00 49.00 115 ASN A C 1
ATOM 962 O O . ASN A 1 115 ? 0.136 -3.167 -24.051 1.00 49.00 115 ASN A O 1
ATOM 966 N N . ASP A 1 116 ? 1.834 -1.822 -23.548 1.00 58.72 116 ASP A N 1
ATOM 967 C CA . ASP A 1 116 ? 1.669 -1.887 -22.082 1.00 58.72 116 ASP A CA 1
ATOM 968 C C . ASP A 1 116 ? 0.389 -1.165 -21.551 1.00 58.72 116 ASP A C 1
ATOM 970 O O . ASP A 1 116 ? 0.175 -1.024 -20.347 1.00 58.72 116 ASP A O 1
ATOM 974 N N . SER A 1 117 ? -0.517 -0.701 -22.429 1.00 56.47 117 SER A N 1
ATOM 975 C CA . SER A 1 117 ? -1.747 0.050 -22.071 1.00 56.47 117 SER A CA 1
ATOM 976 C C . SER A 1 117 ? -2.647 -0.638 -21.029 1.00 56.47 117 SER A C 1
ATOM 978 O O . SER A 1 117 ? -3.291 0.024 -20.208 1.00 56.47 117 SER A O 1
ATOM 980 N N . MET A 1 118 ? -2.695 -1.971 -21.054 1.00 56.97 118 MET A N 1
ATOM 981 C CA . MET A 1 118 ? -3.475 -2.772 -20.113 1.00 56.97 118 MET A CA 1
ATOM 982 C C . MET A 1 118 ? -2.782 -2.876 -18.757 1.00 56.97 118 MET A C 1
ATOM 984 O O . MET A 1 118 ? -3.448 -2.739 -17.734 1.00 56.97 118 MET A O 1
ATOM 988 N N . HIS A 1 119 ? -1.455 -3.006 -18.742 1.00 67.06 119 HIS A N 1
ATOM 989 C CA . HIS A 1 119 ? -0.653 -2.961 -17.523 1.00 67.06 119 HIS A CA 1
ATOM 990 C C . HIS A 1 119 ? -0.884 -1.648 -16.755 1.00 67.06 119 HIS A C 1
ATOM 992 O O . HIS A 1 119 ? -1.238 -1.686 -15.575 1.00 67.06 119 HIS A O 1
ATOM 998 N N . TYR A 1 120 ? -0.825 -0.501 -17.443 1.00 62.03 120 TYR A N 1
ATOM 999 C CA . TYR A 1 120 ? -1.073 0.827 -16.851 1.00 62.03 120 TYR A CA 1
ATOM 1000 C C . TYR A 1 120 ? -2.473 1.010 -16.260 1.00 62.03 120 TYR A C 1
ATOM 1002 O O . TYR A 1 120 ? -2.697 1.872 -15.412 1.00 62.03 120 TYR A O 1
ATOM 1010 N N . SER A 1 121 ? -3.437 0.201 -16.700 1.00 63.75 121 SER A N 1
ATOM 1011 C CA . SER A 1 121 ? -4.803 0.281 -16.191 1.00 63.75 121 SER A CA 1
ATOM 1012 C C . SER A 1 121 ? -4.970 -0.390 -14.821 1.00 63.75 121 SER A C 1
ATOM 1014 O O . SER A 1 121 ? -5.940 -0.103 -14.121 1.00 63.75 121 SER A O 1
ATOM 1016 N N . PHE A 1 122 ? -4.050 -1.279 -14.431 1.00 62.72 122 PHE A N 1
ATOM 1017 C CA . PHE A 1 122 ? -4.141 -2.044 -13.181 1.00 62.72 122 PHE A CA 1
ATOM 1018 C C . PHE A 1 122 ? -2.985 -1.785 -12.212 1.00 62.72 122 PHE A C 1
ATOM 1020 O O . PHE A 1 122 ? -3.205 -1.756 -10.996 1.00 62.72 122 PHE A O 1
ATOM 1027 N N . ASN A 1 123 ? -1.779 -1.592 -12.747 1.00 74.25 123 ASN A N 1
ATOM 1028 C CA . ASN A 1 123 ? -0.524 -1.604 -12.004 1.00 74.25 123 ASN A CA 1
ATOM 1029 C C . ASN A 1 123 ? 0.298 -0.343 -12.250 1.00 74.25 123 ASN A C 1
ATOM 1031 O O . ASN A 1 123 ? 0.038 0.442 -13.163 1.00 74.25 123 ASN A O 1
ATOM 1035 N N . SER A 1 124 ? 1.323 -0.176 -11.421 1.00 66.88 124 SER A N 1
ATOM 1036 C CA . SER A 1 124 ? 2.379 0.793 -11.660 1.00 66.88 124 SER A CA 1
ATOM 1037 C C . SER A 1 124 ? 3.556 0.117 -12.367 1.00 66.88 124 SER A C 1
ATOM 1039 O O . SER A 1 124 ? 3.715 -1.097 -12.297 1.00 66.88 124 SER A O 1
ATOM 1041 N N . ASP A 1 125 ? 4.430 0.891 -13.012 1.00 64.44 125 ASP A N 1
ATOM 1042 C CA . ASP A 1 125 ? 5.655 0.351 -13.637 1.00 64.44 125 ASP A CA 1
ATOM 1043 C C . ASP A 1 125 ? 6.720 -0.099 -12.630 1.00 64.44 125 ASP A C 1
ATOM 1045 O O . ASP A 1 125 ? 7.804 -0.544 -13.022 1.00 64.44 125 ASP A O 1
ATOM 1049 N N . LEU A 1 126 ? 6.439 0.001 -11.327 1.00 62.56 126 LEU A N 1
ATOM 1050 C CA . LEU A 1 126 ? 7.296 -0.601 -10.322 1.00 62.56 126 LEU A CA 1
ATOM 1051 C C . LEU A 1 126 ? 7.176 -2.125 -10.386 1.00 62.56 126 LEU A C 1
ATOM 1053 O O . LEU A 1 126 ? 6.094 -2.695 -10.442 1.00 62.56 126 LEU A O 1
ATOM 1057 N N . TYR A 1 127 ? 8.330 -2.789 -10.373 1.00 71.44 127 TYR A N 1
ATOM 1058 C CA . TYR A 1 127 ? 8.434 -4.247 -10.341 1.00 71.44 127 TYR A CA 1
ATOM 1059 C C . TYR A 1 127 ? 7.832 -5.016 -11.529 1.00 71.44 127 TYR A C 1
ATOM 1061 O O . TYR A 1 127 ? 7.547 -6.207 -11.395 1.00 71.44 127 TYR A O 1
ATOM 1069 N N . ASN A 1 128 ? 7.686 -4.390 -12.699 1.00 79.56 128 ASN A N 1
ATOM 1070 C CA . ASN A 1 128 ? 7.325 -5.115 -13.919 1.00 79.56 128 ASN A CA 1
ATOM 1071 C C . ASN A 1 128 ? 8.477 -6.051 -14.350 1.00 79.56 128 ASN A C 1
ATOM 1073 O O . ASN A 1 128 ? 9.648 -5.649 -14.359 1.00 79.56 128 ASN A O 1
ATOM 1077 N N . LEU A 1 129 ? 8.141 -7.291 -14.732 1.00 75.62 129 LEU A N 1
ATOM 1078 C CA . LEU A 1 129 ? 9.093 -8.326 -15.164 1.00 75.62 129 LEU A CA 1
ATOM 1079 C C . LEU A 1 129 ? 10.068 -7.834 -16.242 1.00 75.62 129 LEU A C 1
ATOM 1081 O O . LEU A 1 129 ? 11.253 -8.165 -16.206 1.00 75.62 129 LEU A O 1
ATOM 1085 N N . LYS A 1 130 ? 9.583 -7.002 -17.166 1.00 74.12 130 LYS A N 1
ATOM 1086 C CA . LYS A 1 130 ? 10.376 -6.417 -18.254 1.00 74.12 130 LYS A CA 1
ATOM 1087 C C . LYS A 1 130 ? 11.606 -5.669 -17.760 1.00 74.12 130 LYS A C 1
ATOM 1089 O O . LYS A 1 130 ? 12.709 -5.932 -18.234 1.00 74.12 130 LYS A O 1
ATOM 1094 N N . TYR A 1 131 ? 11.444 -4.804 -16.762 1.00 75.06 131 TYR A N 1
ATOM 1095 C CA . TYR A 1 131 ? 12.562 -4.035 -16.217 1.00 75.06 131 TYR A CA 1
ATOM 1096 C C . TYR A 1 131 ? 13.532 -4.904 -15.415 1.00 75.06 131 TYR A C 1
ATOM 1098 O O . TYR A 1 131 ? 14.729 -4.633 -15.428 1.00 75.06 131 TYR A O 1
ATOM 1106 N N . ILE A 1 132 ? 13.031 -5.952 -14.751 1.00 78.81 132 ILE A N 1
ATOM 1107 C CA . ILE A 1 132 ? 13.852 -6.914 -13.997 1.00 78.81 132 ILE A CA 1
ATOM 1108 C C . ILE A 1 132 ? 14.725 -7.748 -14.947 1.00 78.81 132 ILE A C 1
ATOM 1110 O O . ILE A 1 132 ? 15.877 -8.054 -14.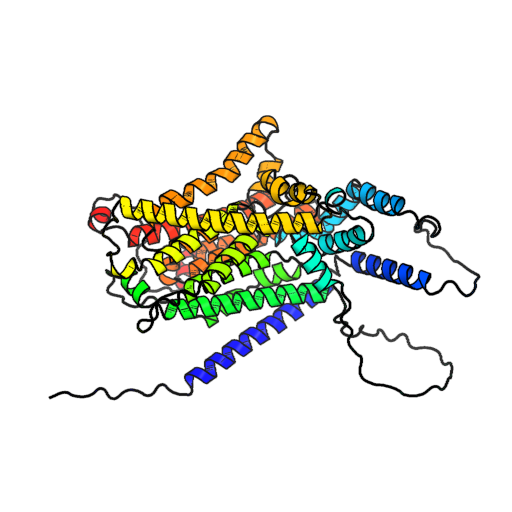637 1.00 78.81 132 ILE A O 1
ATOM 1114 N N . TYR A 1 133 ? 14.179 -8.112 -16.107 1.00 76.31 133 TYR A N 1
ATOM 1115 C CA . TYR A 1 133 ? 14.905 -8.858 -17.126 1.00 76.31 133 TYR A CA 1
ATOM 1116 C C . TYR A 1 133 ? 15.960 -7.993 -17.830 1.00 76.31 133 TYR A C 1
ATOM 1118 O O . TYR A 1 133 ? 17.128 -8.371 -17.888 1.00 76.31 133 TYR A O 1
ATOM 1126 N N . GLU A 1 134 ? 15.588 -6.792 -18.286 1.00 72.88 134 GLU A N 1
ATOM 1127 C CA . GLU A 1 134 ? 16.533 -5.846 -18.899 1.00 72.88 134 GLU A CA 1
ATOM 1128 C C . GLU A 1 134 ? 17.696 -5.504 -17.954 1.00 72.88 134 GLU A C 1
ATOM 1130 O O . GLU A 1 134 ? 18.848 -5.406 -18.383 1.00 72.88 134 GLU A O 1
ATOM 1135 N N . SER A 1 135 ? 17.419 -5.375 -16.653 1.00 77.00 135 SER A N 1
ATOM 1136 C CA . SER A 1 135 ? 18.457 -5.130 -15.656 1.00 77.00 135 SER A CA 1
ATOM 1137 C C . SER A 1 135 ? 19.354 -6.341 -15.396 1.00 77.00 135 SER A C 1
ATOM 1139 O O . SER A 1 135 ? 20.488 -6.151 -14.965 1.00 77.00 135 SER A O 1
ATOM 1141 N N . ASP A 1 136 ? 18.876 -7.571 -15.614 1.00 78.81 136 ASP A N 1
ATOM 1142 C CA . ASP A 1 136 ? 19.698 -8.786 -15.490 1.00 78.81 136 ASP A CA 1
ATOM 1143 C C . ASP A 1 136 ? 20.721 -8.863 -16.617 1.00 78.81 136 ASP A C 1
ATOM 1145 O O . ASP A 1 136 ? 21.916 -8.985 -16.352 1.00 78.81 136 ASP A O 1
ATOM 1149 N N . ILE A 1 137 ? 20.272 -8.667 -17.862 1.00 71.56 137 ILE A N 1
ATOM 1150 C CA . ILE A 1 137 ? 21.157 -8.622 -19.033 1.00 71.56 137 ILE A CA 1
ATOM 1151 C C . ILE A 1 137 ? 22.224 -7.540 -18.845 1.00 71.56 137 ILE A C 1
ATOM 1153 O O . ILE A 1 137 ? 23.419 -7.804 -18.977 1.00 71.56 137 ILE A O 1
ATOM 1157 N N . LEU A 1 138 ? 21.811 -6.317 -18.499 1.00 69.69 138 LEU A N 1
ATOM 1158 C CA . LEU A 1 138 ? 22.744 -5.207 -18.302 1.00 69.69 138 LEU A CA 1
ATOM 1159 C C . LEU A 1 138 ? 23.671 -5.416 -17.100 1.00 69.69 138 LEU A C 1
ATOM 1161 O O . LEU A 1 138 ? 24.819 -4.975 -17.144 1.00 69.69 138 LEU A O 1
ATOM 1165 N N . GLY A 1 139 ? 23.204 -6.095 -16.049 1.00 69.25 139 GLY A N 1
ATOM 1166 C CA . GLY A 1 139 ? 24.002 -6.424 -14.867 1.00 69.25 139 GLY A CA 1
ATOM 1167 C C . GLY A 1 139 ? 25.113 -7.438 -15.140 1.00 69.25 139 GLY A C 1
ATOM 1168 O O . GLY A 1 139 ? 26.140 -7.410 -14.467 1.00 69.25 139 GLY A O 1
ATOM 1169 N N . ARG A 1 140 ? 24.957 -8.295 -16.157 1.00 71.88 140 ARG A N 1
ATOM 1170 C CA . ARG A 1 140 ? 26.032 -9.188 -16.625 1.00 71.88 140 ARG A CA 1
ATOM 1171 C C . ARG A 1 140 ? 27.121 -8.441 -17.398 1.00 71.88 140 ARG A C 1
ATOM 1173 O O . ARG A 1 140 ? 28.256 -8.902 -17.441 1.00 71.88 140 ARG A O 1
ATOM 1180 N N . LEU A 1 141 ? 26.782 -7.294 -17.989 1.00 65.00 141 LEU A N 1
ATOM 1181 C CA . LEU A 1 141 ? 27.675 -6.497 -18.838 1.00 65.00 141 LEU A CA 1
ATOM 1182 C C . LEU A 1 141 ? 28.321 -5.318 -18.099 1.00 65.00 141 LEU A C 1
ATOM 1184 O O . LEU A 1 141 ? 29.411 -4.882 -18.460 1.00 65.00 141 LEU A O 1
ATOM 1188 N N . SER A 1 142 ? 27.645 -4.772 -17.088 1.00 62.72 142 SER A N 1
ATOM 1189 C CA . SER A 1 142 ? 28.057 -3.564 -16.375 1.00 62.72 142 SER A CA 1
ATOM 1190 C C . SER A 1 142 ? 27.795 -3.683 -14.877 1.00 62.72 142 SER A C 1
ATOM 1192 O O . SER A 1 142 ? 26.761 -4.191 -14.450 1.00 62.72 142 SER A O 1
ATOM 1194 N N . ALA A 1 143 ? 28.729 -3.174 -14.069 1.00 61.88 143 ALA A N 1
ATOM 1195 C CA . ALA A 1 143 ? 28.615 -3.219 -12.614 1.00 61.88 143 ALA A CA 1
ATOM 1196 C C . ALA A 1 143 ? 27.572 -2.230 -12.048 1.00 61.88 143 ALA A C 1
ATOM 1198 O O . ALA A 1 143 ? 27.013 -2.503 -10.990 1.00 61.88 143 ALA A O 1
ATOM 1199 N N . ASP A 1 144 ? 27.293 -1.110 -12.737 1.00 69.19 144 ASP A N 1
ATOM 1200 C CA . ASP A 1 144 ? 26.297 -0.105 -12.319 1.00 69.19 144 ASP A CA 1
ATOM 1201 C C . ASP A 1 144 ? 25.147 0.032 -13.333 1.00 69.19 144 ASP A C 1
ATOM 1203 O O . ASP A 1 144 ? 25.152 0.889 -14.224 1.00 69.19 144 ASP A O 1
ATOM 1207 N N . VAL A 1 145 ? 24.122 -0.804 -13.149 1.00 74.75 145 VAL A N 1
ATOM 1208 C CA . VAL A 1 145 ? 22.906 -0.843 -13.982 1.00 74.75 145 VAL A CA 1
ATOM 1209 C C . VAL A 1 145 ? 22.062 0.432 -13.845 1.00 74.75 145 VAL A C 1
ATOM 1211 O O . VAL A 1 145 ? 21.359 0.824 -14.777 1.00 74.75 145 VAL A O 1
ATOM 1214 N N . TYR A 1 146 ? 22.129 1.123 -12.705 1.00 78.00 146 TYR A N 1
ATOM 1215 C CA . TYR A 1 146 ? 21.250 2.260 -12.405 1.00 78.00 146 TYR A CA 1
ATOM 1216 C C . TYR A 1 146 ? 21.623 3.523 -13.179 1.00 78.00 146 TYR A C 1
ATOM 1218 O O . TYR A 1 146 ? 20.767 4.377 -13.420 1.00 78.00 146 TYR A O 1
ATOM 1226 N N . SER A 1 147 ? 22.880 3.628 -13.609 1.00 70.12 147 SER A N 1
ATOM 1227 C CA . SER A 1 147 ? 23.343 4.705 -14.487 1.00 70.12 147 SER A CA 1
ATOM 1228 C C . SER A 1 147 ? 22.723 4.629 -15.892 1.00 70.12 147 SER A C 1
ATOM 1230 O O . SER A 1 147 ? 22.456 5.654 -16.524 1.00 70.12 147 SER A O 1
ATOM 1232 N N . SER A 1 148 ? 22.453 3.414 -16.381 1.00 65.25 148 SER A N 1
ATOM 1233 C CA . SER A 1 148 ? 22.059 3.145 -17.765 1.00 65.25 148 SER A CA 1
ATOM 1234 C C . SER A 1 148 ? 20.568 2.841 -17.917 1.00 65.25 148 SER A C 1
ATOM 1236 O O . SER A 1 148 ? 19.963 3.272 -18.904 1.00 65.25 148 SER A O 1
ATOM 1238 N N . LEU A 1 149 ? 19.927 2.211 -16.927 1.00 68.06 149 LEU A N 1
ATOM 1239 C CA . LEU A 1 149 ? 18.515 1.820 -16.945 1.00 68.06 149 LEU A CA 1
ATOM 1240 C C . LEU A 1 149 ? 17.734 2.456 -15.785 1.00 68.06 149 LEU A C 1
ATOM 1242 O O . LEU A 1 149 ? 18.209 2.548 -14.657 1.00 68.06 149 LEU A O 1
ATOM 1246 N N . THR A 1 150 ? 16.503 2.895 -16.054 1.00 68.69 150 THR A N 1
ATOM 1247 C CA . THR A 1 150 ? 15.598 3.446 -15.031 1.00 68.69 150 THR A CA 1
ATOM 1248 C C . THR A 1 150 ? 14.924 2.320 -14.245 1.00 68.69 150 THR A C 1
ATOM 1250 O O . THR A 1 150 ? 13.730 2.078 -14.402 1.00 68.69 150 THR A O 1
ATOM 1253 N N . VAL A 1 151 ? 15.690 1.616 -13.410 1.00 76.00 151 VAL A N 1
ATOM 1254 C CA . VAL A 1 151 ? 15.175 0.568 -12.513 1.00 76.00 151 VAL A CA 1
ATOM 1255 C C . VAL A 1 151 ? 14.790 1.189 -11.173 1.00 76.00 151 VAL A C 1
ATOM 1257 O O . VAL A 1 151 ? 15.638 1.766 -10.496 1.00 76.00 151 VAL A O 1
ATOM 1260 N N . ARG A 1 152 ? 13.517 1.066 -10.775 1.00 77.81 152 ARG A N 1
ATOM 1261 C CA . ARG A 1 152 ? 12.991 1.609 -9.500 1.00 77.81 152 ARG A CA 1
ATOM 1262 C C . ARG A 1 152 ? 12.988 0.603 -8.350 1.00 77.81 152 ARG A C 1
ATOM 1264 O O . ARG A 1 152 ? 12.258 0.766 -7.382 1.00 77.81 152 ARG A O 1
ATOM 1271 N N . ILE A 1 153 ? 13.781 -0.451 -8.474 1.00 85.25 153 ILE A N 1
ATOM 1272 C CA . ILE A 1 153 ? 13.933 -1.499 -7.468 1.00 85.25 153 ILE A CA 1
ATOM 1273 C C . ILE A 1 153 ? 15.291 -1.298 -6.823 1.00 85.25 153 ILE A C 1
ATOM 1275 O O . ILE A 1 153 ? 16.265 -1.076 -7.533 1.00 85.25 153 ILE A O 1
ATOM 1279 N N . ASN A 1 154 ? 15.381 -1.379 -5.499 1.00 89.12 154 ASN A N 1
ATOM 1280 C CA . ASN A 1 154 ? 16.675 -1.251 -4.845 1.00 89.12 154 ASN A CA 1
ATOM 1281 C C . ASN A 1 154 ? 17.591 -2.474 -5.120 1.00 89.12 154 ASN A C 1
ATOM 1283 O O . ASN A 1 154 ? 17.091 -3.599 -5.223 1.00 89.12 154 ASN A O 1
ATOM 1287 N N . PRO A 1 155 ? 18.930 -2.297 -5.178 1.00 88.44 155 PRO A N 1
ATOM 1288 C CA . PRO A 1 155 ? 19.890 -3.323 -5.613 1.00 88.44 155 PRO A CA 1
ATOM 1289 C C . PRO A 1 155 ? 19.781 -4.683 -4.930 1.00 88.44 155 PRO A C 1
ATOM 1291 O O . PRO A 1 155 ? 19.866 -5.714 -5.598 1.00 88.44 155 PRO A O 1
ATOM 1294 N N . LEU A 1 156 ? 19.588 -4.706 -3.610 1.00 89.62 156 LEU A N 1
ATOM 1295 C CA . LEU A 1 156 ? 19.531 -5.955 -2.853 1.00 89.62 156 LEU A CA 1
ATOM 1296 C C . LEU A 1 156 ? 18.277 -6.761 -3.211 1.00 89.62 156 LEU A C 1
ATOM 1298 O O . LEU A 1 156 ? 18.370 -7.967 -3.439 1.00 89.62 156 LEU A O 1
ATOM 1302 N N . LEU A 1 157 ? 17.123 -6.098 -3.336 1.00 89.00 157 LEU A N 1
ATOM 1303 C CA . LEU A 1 157 ? 15.896 -6.753 -3.789 1.00 89.00 157 LEU A CA 1
ATOM 1304 C C . LEU A 1 157 ? 15.980 -7.149 -5.267 1.00 89.00 157 LEU A C 1
ATOM 1306 O O . LEU A 1 157 ? 15.523 -8.230 -5.629 1.00 89.00 157 LEU A O 1
AT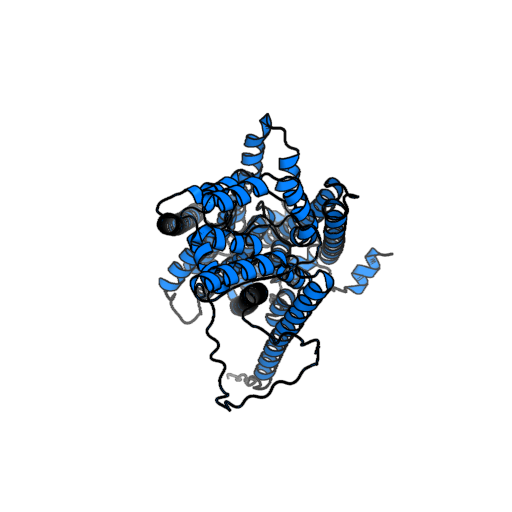OM 1310 N N . LEU A 1 158 ? 16.600 -6.318 -6.108 1.00 88.25 158 LEU A N 1
ATOM 1311 C CA . LEU A 1 158 ? 16.759 -6.615 -7.529 1.00 88.25 158 LEU A CA 1
ATOM 1312 C C . LEU A 1 158 ? 17.547 -7.911 -7.745 1.00 88.25 158 LEU A C 1
ATOM 1314 O O . LEU A 1 158 ? 17.063 -8.806 -8.437 1.00 88.25 158 LEU A O 1
ATOM 1318 N N . LYS A 1 159 ? 18.707 -8.055 -7.089 1.00 87.38 159 LYS A N 1
ATOM 1319 C CA . LYS A 1 159 ? 19.505 -9.288 -7.171 1.00 87.38 159 LYS A CA 1
ATOM 1320 C C . LYS A 1 159 ? 18.761 -10.496 -6.608 1.00 87.38 159 LYS A C 1
ATOM 1322 O O . LYS A 1 159 ? 18.870 -11.586 -7.163 1.00 87.38 159 LYS A O 1
ATOM 1327 N N . ALA A 1 160 ? 17.985 -10.319 -5.536 1.00 87.12 160 ALA A N 1
ATOM 1328 C CA . ALA A 1 160 ? 17.161 -11.395 -4.988 1.00 87.12 160 ALA A CA 1
ATOM 1329 C C . ALA A 1 160 ? 16.096 -11.871 -5.994 1.00 87.12 160 ALA A C 1
ATOM 1331 O O . ALA A 1 160 ? 15.929 -13.075 -6.181 1.00 87.12 160 ALA A O 1
ATOM 1332 N N . LEU A 1 161 ? 15.417 -10.948 -6.683 1.00 87.25 161 LEU A N 1
ATOM 1333 C CA . LEU A 1 161 ? 14.430 -11.281 -7.716 1.00 87.25 161 LEU A CA 1
ATOM 1334 C C . LEU A 1 161 ? 15.083 -11.953 -8.930 1.00 87.25 161 LEU A C 1
ATOM 1336 O O . LEU A 1 161 ? 14.610 -12.997 -9.370 1.00 87.25 161 LEU A O 1
ATOM 1340 N N . GLN A 1 162 ? 16.200 -11.417 -9.424 1.00 86.75 162 GLN A N 1
ATOM 1341 C CA . GLN A 1 162 ? 16.962 -12.013 -10.529 1.00 86.75 162 GLN A CA 1
ATOM 1342 C C . GLN A 1 162 ? 17.396 -13.446 -10.208 1.00 86.75 162 GLN A C 1
ATOM 1344 O O . GLN A 1 162 ? 17.216 -14.356 -11.018 1.00 86.75 162 GLN A O 1
ATOM 1349 N N . PHE A 1 163 ? 17.881 -13.671 -8.986 1.00 83.88 163 PHE A N 1
ATOM 1350 C CA . PHE A 1 163 ? 18.273 -14.992 -8.512 1.00 83.88 163 PHE A CA 1
ATOM 1351 C C . PHE A 1 163 ? 17.104 -15.986 -8.486 1.00 83.88 163 PHE A C 1
ATOM 1353 O O . PHE A 1 163 ? 17.269 -17.133 -8.899 1.00 83.88 163 PHE A O 1
ATOM 1360 N N . VAL A 1 164 ? 15.929 -15.562 -8.012 1.00 83.12 164 VAL A N 1
ATOM 1361 C CA . VAL A 1 164 ? 14.731 -16.417 -7.947 1.00 83.12 164 VAL A CA 1
ATOM 1362 C C . VAL A 1 164 ? 14.187 -16.736 -9.343 1.00 83.12 164 VAL A C 1
ATOM 1364 O O . VAL A 1 164 ? 13.702 -17.843 -9.573 1.00 83.12 164 VAL A O 1
ATOM 1367 N N . LEU A 1 165 ? 14.264 -15.789 -10.280 1.00 80.44 165 LEU A N 1
ATOM 1368 C CA . LEU A 1 165 ? 13.612 -15.909 -11.584 1.00 80.44 165 LEU A CA 1
ATOM 1369 C C . LEU A 1 165 ? 14.479 -16.596 -12.634 1.00 80.44 165 LEU A C 1
ATOM 1371 O O . LEU A 1 165 ? 14.006 -17.523 -13.301 1.00 80.44 165 LEU A O 1
ATOM 1375 N N . PHE A 1 166 ? 15.735 -16.173 -12.768 1.00 77.62 166 PHE A N 1
ATOM 1376 C CA . PHE A 1 166 ? 16.575 -16.528 -13.915 1.00 77.62 166 PHE A CA 1
ATOM 1377 C C . PHE A 1 166 ? 17.556 -17.664 -13.640 1.00 77.62 166 PHE A C 1
ATOM 1379 O O . PHE A 1 166 ? 18.114 -18.229 -14.578 1.00 77.62 166 PHE A O 1
ATOM 1386 N N . ARG A 1 167 ? 17.735 -18.078 -12.379 1.00 72.94 167 ARG A N 1
ATOM 1387 C CA . ARG A 1 167 ? 18.548 -19.261 -12.083 1.00 72.94 167 ARG A CA 1
ATOM 1388 C C . ARG A 1 167 ? 17.826 -20.520 -12.561 1.00 72.94 167 ARG A C 1
ATOM 1390 O O . ARG A 1 167 ? 16.678 -20.775 -12.192 1.00 72.94 167 ARG A O 1
ATOM 1397 N N . GLU A 1 168 ? 18.482 -21.324 -13.390 1.00 61.41 168 GLU A N 1
ATOM 1398 C CA . GLU A 1 168 ? 17.911 -22.593 -13.837 1.00 61.41 168 GLU A CA 1
ATOM 1399 C C . GLU A 1 168 ? 17.737 -23.535 -12.637 1.00 61.41 168 GLU A C 1
ATOM 1401 O O . GLU A 1 168 ? 18.680 -23.797 -11.889 1.00 61.41 168 GLU A O 1
ATOM 1406 N N . ILE A 1 169 ? 16.508 -24.016 -12.423 1.00 58.72 169 ILE A N 1
ATOM 1407 C CA . ILE A 1 169 ? 16.231 -25.076 -11.458 1.00 58.72 169 ILE A CA 1
ATOM 1408 C C . ILE A 1 169 ? 16.553 -26.375 -12.197 1.00 58.72 169 ILE A C 1
ATOM 1410 O O . ILE A 1 169 ? 15.876 -26.671 -13.186 1.00 58.72 169 ILE A O 1
ATOM 1414 N N . PRO A 1 170 ? 17.569 -27.149 -11.776 1.00 48.62 170 PRO A N 1
ATOM 1415 C CA . PRO A 1 170 ? 17.868 -28.420 -12.409 1.00 48.62 170 PRO A CA 1
ATOM 1416 C C . PRO A 1 170 ? 16.748 -29.400 -12.062 1.00 48.62 170 PRO A C 1
ATOM 1418 O O . PRO A 1 170 ? 16.779 -30.084 -11.039 1.00 48.62 170 PRO A O 1
ATOM 1421 N N . ILE A 1 171 ? 15.728 -29.467 -12.914 1.00 48.12 171 ILE A N 1
ATOM 1422 C CA . ILE A 1 171 ? 14.782 -30.573 -12.893 1.00 48.12 171 ILE A CA 1
ATOM 1423 C C . ILE A 1 171 ? 15.578 -31.764 -13.421 1.00 48.12 171 ILE A C 1
ATOM 1425 O O . ILE A 1 171 ? 15.809 -31.877 -14.622 1.00 48.12 171 ILE A O 1
ATOM 1429 N N . LYS A 1 172 ? 16.052 -32.633 -12.518 1.00 39.88 172 LYS A N 1
ATOM 1430 C CA . LYS A 1 172 ? 16.517 -33.967 -12.904 1.00 39.88 172 LYS A CA 1
ATOM 1431 C C . LYS A 1 172 ? 15.331 -34.653 -13.575 1.00 39.88 172 LYS A C 1
ATOM 1433 O O . LYS A 1 172 ? 14.454 -35.166 -12.883 1.00 39.88 172 LYS A O 1
ATOM 1438 N N . SER A 1 173 ? 15.279 -34.635 -14.904 1.00 38.00 173 SER A N 1
ATOM 1439 C CA . SER A 1 173 ? 14.393 -35.509 -15.657 1.00 38.00 173 SER A CA 1
ATOM 1440 C C . SER A 1 173 ? 14.845 -36.938 -15.370 1.00 38.00 173 SER A C 1
ATOM 1442 O O . SER A 1 173 ? 15.844 -37.443 -15.881 1.00 38.00 173 SER A O 1
ATOM 1444 N N . GLY A 1 174 ? 14.153 -37.568 -14.429 1.00 36.88 174 GLY A N 1
ATOM 1445 C CA . GLY A 1 174 ? 14.298 -38.984 -14.181 1.00 36.88 174 GLY A CA 1
ATOM 1446 C C . GLY A 1 174 ? 13.871 -39.751 -15.427 1.00 36.88 174 GLY A C 1
ATOM 1447 O O . GLY A 1 174 ? 12.732 -39.634 -15.859 1.00 36.88 174 GLY A O 1
ATOM 1448 N N . ILE A 1 175 ? 14.792 -40.581 -15.917 1.00 35.53 175 ILE A N 1
ATOM 1449 C CA . ILE A 1 175 ? 14.535 -41.825 -16.651 1.00 35.53 175 ILE A CA 1
ATOM 1450 C C . ILE A 1 175 ? 14.143 -41.655 -18.133 1.00 35.53 175 ILE A C 1
ATOM 1452 O O . ILE A 1 175 ? 12.987 -41.507 -18.502 1.00 35.53 175 ILE A O 1
ATOM 1456 N N . THR A 1 176 ? 15.126 -41.850 -19.013 1.00 29.05 176 THR A N 1
ATOM 1457 C CA . THR A 1 176 ? 15.247 -43.110 -19.777 1.00 29.05 176 THR A CA 1
ATOM 1458 C C . THR A 1 176 ? 16.666 -43.237 -20.340 1.00 29.05 176 THR A C 1
ATOM 1460 O O . THR A 1 176 ? 17.052 -42.599 -21.313 1.00 29.05 176 THR A O 1
ATOM 1463 N N . LYS A 1 177 ? 17.473 -44.100 -19.709 1.00 39.06 177 LYS A N 1
ATOM 1464 C CA . LYS A 1 177 ? 18.538 -44.820 -20.415 1.00 39.06 177 LYS A CA 1
ATOM 1465 C C . LYS A 1 177 ? 17.828 -45.804 -21.349 1.00 39.06 177 LYS A C 1
ATOM 1467 O O . LYS A 1 177 ? 17.117 -46.669 -20.850 1.00 39.06 177 LYS A O 1
ATOM 1472 N N . GLY A 1 178 ? 18.010 -45.685 -22.661 1.00 30.97 178 GLY A N 1
ATOM 1473 C CA . GLY A 1 178 ? 17.434 -46.645 -23.602 1.00 30.97 178 GLY A CA 1
ATOM 1474 C C . GLY A 1 178 ? 17.815 -46.386 -25.055 1.00 30.97 178 GLY A C 1
ATOM 1475 O O . GLY A 1 178 ? 17.201 -45.564 -25.713 1.00 30.97 178 GLY A O 1
ATOM 1476 N N . ASN A 1 179 ? 18.797 -47.154 -25.523 1.00 29.02 179 ASN A N 1
ATOM 1477 C CA . ASN A 1 179 ? 19.143 -47.467 -26.912 1.00 29.02 179 ASN A CA 1
ATOM 1478 C C . ASN A 1 179 ? 19.672 -46.370 -27.848 1.00 29.02 179 ASN A C 1
ATOM 1480 O O . ASN A 1 179 ? 18.958 -45.706 -28.592 1.00 29.02 179 ASN A O 1
ATOM 1484 N N . ARG A 1 180 ? 21.008 -46.393 -27.966 1.00 37.50 180 ARG A N 1
ATOM 1485 C CA . ARG A 1 180 ? 21.680 -46.394 -29.270 1.00 37.50 180 ARG A CA 1
ATOM 1486 C C . ARG A 1 180 ? 21.015 -47.436 -30.180 1.00 37.50 180 ARG A C 1
ATOM 1488 O O . ARG A 1 180 ? 21.070 -48.617 -29.859 1.00 37.50 180 ARG A O 1
ATOM 1495 N N . ASN A 1 181 ? 20.412 -46.998 -31.279 1.00 30.27 181 ASN A N 1
ATOM 1496 C CA . ASN A 1 181 ? 20.554 -47.603 -32.605 1.00 30.27 181 ASN A CA 1
ATOM 1497 C C . ASN A 1 181 ? 19.865 -46.710 -33.639 1.00 30.27 181 ASN A C 1
ATOM 1499 O O . ASN A 1 181 ? 18.735 -46.271 -33.448 1.00 30.27 181 ASN A O 1
ATOM 1503 N N . GLY A 1 182 ? 20.593 -46.395 -34.707 1.00 32.53 182 GLY A N 1
ATOM 1504 C CA . GLY A 1 182 ? 20.128 -45.506 -35.760 1.00 32.53 182 GLY A CA 1
ATOM 1505 C C . GLY A 1 182 ? 19.059 -46.132 -36.649 1.00 32.53 182 GLY A C 1
ATOM 1506 O O . GLY A 1 182 ? 19.075 -47.334 -36.904 1.00 32.53 182 GLY A O 1
ATOM 1507 N N . ARG A 1 183 ? 18.186 -45.276 -37.181 1.00 28.58 183 ARG A N 1
ATOM 1508 C CA . ARG A 1 183 ? 17.780 -45.258 -38.591 1.00 28.58 183 ARG A CA 1
ATOM 1509 C C . ARG A 1 183 ? 17.001 -43.976 -38.878 1.00 28.58 183 ARG A C 1
ATOM 1511 O O . ARG A 1 183 ? 16.117 -43.584 -38.127 1.00 28.58 183 ARG A O 1
ATOM 1518 N N . SER A 1 184 ? 17.405 -43.336 -39.964 1.00 32.22 184 SER A N 1
ATOM 1519 C CA . SER A 1 184 ? 16.755 -42.235 -40.665 1.00 32.22 184 SER A CA 1
ATOM 1520 C C . SER A 1 184 ? 15.328 -42.588 -41.094 1.00 32.22 184 SER A C 1
ATOM 1522 O O . SER A 1 184 ? 15.110 -43.676 -41.627 1.00 32.22 184 SER A O 1
ATOM 1524 N N . GLY A 1 185 ? 14.396 -41.650 -40.933 1.00 27.52 185 GLY A N 1
ATOM 1525 C CA . GLY A 1 185 ? 13.045 -41.724 -41.488 1.00 27.52 185 GLY A CA 1
ATOM 1526 C C . GLY A 1 185 ? 12.296 -40.410 -41.276 1.00 27.52 185 GLY A C 1
ATOM 1527 O O . GLY A 1 185 ? 12.210 -39.918 -40.156 1.00 27.52 185 GLY A O 1
ATOM 1528 N N . GLU A 1 186 ? 11.839 -39.830 -42.378 1.00 29.47 186 GLU A N 1
ATOM 1529 C CA . GLU A 1 186 ? 11.223 -38.513 -42.537 1.00 29.47 186 GLU A CA 1
ATOM 1530 C C . GLU A 1 186 ? 9.821 -38.386 -41.911 1.00 29.47 186 GLU A C 1
ATOM 1532 O O . GLU A 1 186 ? 9.098 -39.366 -41.759 1.00 29.47 186 GLU A O 1
ATOM 1537 N N . GLY A 1 187 ? 9.410 -37.134 -41.668 1.00 27.75 187 GLY A N 1
ATOM 1538 C CA . GLY A 1 187 ? 8.020 -36.697 -41.839 1.00 27.75 187 GLY A CA 1
ATOM 1539 C C . GLY A 1 187 ? 7.043 -36.941 -40.685 1.00 27.75 187 GLY A C 1
ATOM 1540 O O . GLY A 1 187 ? 6.308 -37.918 -40.691 1.00 27.75 187 GLY A O 1
ATOM 1541 N N . ALA A 1 188 ? 6.916 -35.964 -39.781 1.00 25.66 188 ALA A N 1
ATOM 1542 C CA . ALA A 1 188 ? 5.634 -35.602 -39.162 1.00 25.66 188 ALA A CA 1
ATOM 1543 C C . ALA A 1 188 ? 5.762 -34.248 -38.447 1.00 25.66 188 ALA A C 1
ATOM 1545 O O . ALA A 1 188 ? 6.323 -34.145 -37.358 1.00 25.66 188 ALA A O 1
ATOM 1546 N N . THR A 1 189 ? 5.207 -33.194 -39.043 1.00 30.38 189 THR A N 1
ATOM 1547 C CA . THR A 1 189 ? 4.925 -31.918 -38.376 1.00 30.38 189 THR A CA 1
ATOM 1548 C C . THR A 1 189 ? 3.780 -32.108 -37.381 1.00 30.38 189 THR A C 1
ATOM 1550 O O . THR A 1 189 ? 2.650 -31.672 -37.587 1.00 30.38 189 THR A O 1
ATOM 1553 N N . SER A 1 190 ? 4.059 -32.765 -36.255 1.00 26.88 190 SER A N 1
ATOM 1554 C CA . SER A 1 190 ? 3.183 -32.661 -35.096 1.00 26.88 190 SER A CA 1
ATOM 1555 C C . SER A 1 190 ? 3.311 -31.239 -34.555 1.00 26.88 190 SER A C 1
ATOM 1557 O O . SER A 1 190 ? 4.387 -30.848 -34.099 1.00 26.88 190 SER A O 1
ATOM 1559 N N . ARG A 1 191 ? 2.217 -30.467 -34.589 1.00 31.03 191 ARG A N 1
ATOM 1560 C CA . ARG A 1 191 ? 1.999 -29.314 -33.703 1.00 31.03 191 ARG A CA 1
ATOM 1561 C C . ARG A 1 191 ? 2.075 -29.822 -32.260 1.00 31.03 191 ARG A C 1
ATOM 1563 O O . ARG A 1 191 ? 1.060 -30.129 -31.643 1.00 31.03 191 ARG A O 1
ATOM 1570 N N . GLY A 1 192 ? 3.293 -30.002 -31.767 1.00 26.66 192 GLY A N 1
ATOM 1571 C CA . GLY A 1 192 ? 3.566 -30.372 -30.396 1.00 26.66 192 GLY A CA 1
ATOM 1572 C C . GLY A 1 192 ? 3.206 -29.183 -29.531 1.00 26.66 192 GLY A C 1
ATOM 1573 O O . GLY A 1 192 ? 3.844 -28.138 -29.612 1.00 26.66 192 GLY A O 1
ATOM 1574 N N . VAL A 1 193 ? 2.155 -29.336 -28.733 1.00 32.47 193 VAL A N 1
ATOM 1575 C CA . VAL A 1 193 ? 1.950 -28.532 -27.531 1.00 32.47 193 VAL A CA 1
ATOM 1576 C C . VAL A 1 193 ? 3.266 -28.600 -26.759 1.00 32.47 193 VAL A C 1
ATOM 1578 O O . VAL A 1 193 ? 3.627 -29.674 -26.278 1.00 32.47 193 VAL A O 1
ATOM 1581 N N . GLU A 1 194 ? 4.030 -27.503 -26.731 1.00 35.66 194 GLU A N 1
ATOM 1582 C CA . GLU A 1 194 ? 5.278 -27.467 -25.971 1.00 35.66 194 GLU A CA 1
ATOM 1583 C C . GLU A 1 194 ? 4.968 -27.897 -24.529 1.00 35.66 194 GLU A C 1
ATOM 1585 O O . GLU A 1 194 ? 4.062 -27.331 -23.905 1.00 35.66 194 GLU A O 1
ATOM 1590 N N . PRO A 1 195 ? 5.652 -28.926 -24.000 1.00 35.41 195 PRO A N 1
ATOM 1591 C CA . PRO A 1 195 ? 5.359 -29.436 -22.674 1.00 35.41 195 PRO A CA 1
ATOM 1592 C C . PRO A 1 195 ? 5.572 -28.328 -21.641 1.00 35.41 195 PRO A C 1
ATOM 1594 O O . PRO A 1 195 ? 6.477 -27.506 -21.787 1.00 35.41 195 PRO A O 1
ATOM 1597 N N . PHE A 1 196 ? 4.728 -28.331 -20.602 1.00 41.59 196 PHE A N 1
ATOM 1598 C CA . PHE A 1 196 ? 4.760 -27.454 -19.426 1.00 41.59 196 PHE A CA 1
ATOM 1599 C C . PHE A 1 196 ? 6.192 -27.272 -18.895 1.00 41.59 196 PHE A C 1
ATOM 1601 O O . PHE A 1 196 ? 6.675 -27.996 -18.025 1.00 41.59 196 PHE A O 1
ATOM 1608 N N . SER A 1 197 ? 6.892 -26.283 -19.432 1.00 51.62 197 SER A N 1
ATOM 1609 C CA . SER A 1 197 ? 8.233 -25.937 -19.007 1.00 51.62 197 SER A CA 1
ATOM 1610 C C . SER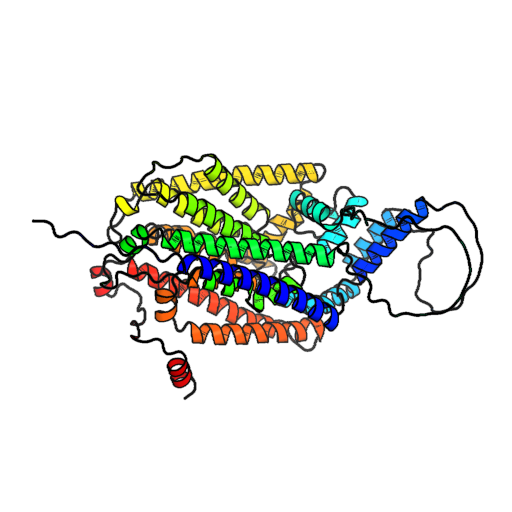 A 1 197 ? 8.092 -24.960 -17.850 1.00 51.62 197 SER A C 1
ATOM 1612 O O . SER A 1 197 ? 7.906 -23.759 -18.042 1.00 51.62 197 SER A O 1
ATOM 1614 N N . LEU A 1 198 ? 8.225 -25.470 -16.621 1.00 57.44 198 LEU A N 1
ATOM 1615 C CA . LEU A 1 198 ? 8.353 -24.660 -15.397 1.00 57.44 198 LEU A CA 1
ATOM 1616 C C . LEU A 1 198 ? 9.559 -23.689 -15.447 1.00 57.44 198 LEU A C 1
ATOM 1618 O O . LEU A 1 198 ? 9.787 -22.909 -14.523 1.00 57.44 198 LEU A O 1
ATOM 1622 N N . ASN A 1 199 ? 10.356 -23.753 -16.518 1.00 60.59 199 ASN A N 1
ATOM 1623 C CA . ASN A 1 199 ? 11.520 -22.919 -16.769 1.00 60.59 199 ASN A CA 1
ATOM 1624 C C . ASN A 1 199 ? 11.211 -21.625 -17.531 1.00 60.59 199 ASN A C 1
ATOM 1626 O O . ASN A 1 199 ? 12.135 -20.842 -17.728 1.00 60.59 199 ASN A O 1
ATOM 1630 N N . ARG A 1 200 ? 9.957 -21.349 -17.920 1.00 73.94 200 ARG A N 1
ATOM 1631 C CA . ARG A 1 200 ? 9.607 -20.022 -18.453 1.00 73.94 200 ARG A CA 1
ATOM 1632 C C . ARG A 1 200 ? 9.627 -18.970 -17.326 1.00 73.94 200 ARG A C 1
ATOM 1634 O O . ARG A 1 200 ? 8.927 -19.157 -16.326 1.00 73.94 200 ARG A O 1
ATOM 1641 N N . PRO A 1 201 ? 10.393 -17.869 -17.455 1.00 74.69 201 PRO A N 1
ATOM 1642 C CA . PRO A 1 201 ? 10.533 -16.867 -16.394 1.00 74.69 201 PRO A CA 1
ATOM 1643 C C . PRO A 1 201 ? 9.216 -16.146 -16.087 1.00 74.69 201 PRO A C 1
ATOM 1645 O O . PRO A 1 201 ? 8.945 -15.852 -14.926 1.00 74.69 201 PRO A O 1
ATOM 1648 N N . GLU A 1 202 ? 8.359 -15.946 -17.091 1.00 77.88 202 GLU A N 1
ATOM 1649 C CA . GLU A 1 202 ? 7.013 -15.381 -16.927 1.00 77.88 202 GLU A CA 1
ATOM 1650 C C . GLU A 1 202 ? 6.151 -16.217 -15.976 1.00 77.88 202 GLU A C 1
ATOM 1652 O O . GLU A 1 202 ? 5.575 -15.693 -15.024 1.00 77.88 202 GLU A O 1
ATOM 1657 N N . LEU A 1 203 ? 6.120 -17.539 -16.186 1.00 80.44 203 LEU A N 1
ATOM 1658 C CA . LEU A 1 203 ? 5.362 -18.459 -15.341 1.00 80.44 203 LEU A CA 1
ATOM 1659 C C . LEU A 1 203 ? 5.927 -18.486 -13.916 1.00 80.44 203 LEU A C 1
ATOM 1661 O O . LEU A 1 203 ? 5.163 -18.460 -12.955 1.00 80.44 203 LEU A O 1
ATOM 1665 N N . ARG A 1 204 ? 7.257 -18.495 -13.754 1.00 82.69 204 ARG A N 1
ATOM 1666 C CA . ARG A 1 204 ? 7.898 -18.433 -12.427 1.00 82.69 204 ARG A CA 1
ATOM 1667 C C . ARG A 1 204 ? 7.552 -17.146 -11.688 1.00 82.69 204 ARG A C 1
ATOM 1669 O O . ARG A 1 204 ? 7.248 -17.192 -10.497 1.00 82.69 204 ARG A O 1
ATOM 1676 N N . PHE A 1 205 ? 7.566 -16.016 -12.388 1.00 84.88 205 PHE A N 1
ATOM 1677 C CA . PHE A 1 205 ? 7.208 -14.732 -11.803 1.00 84.88 205 PHE A CA 1
ATOM 1678 C C . PHE A 1 205 ? 5.728 -14.674 -11.426 1.00 84.88 205 PHE A C 1
ATOM 1680 O O . PHE A 1 205 ? 5.393 -14.273 -10.313 1.00 84.88 205 PHE A O 1
ATOM 1687 N N . PHE A 1 206 ? 4.843 -15.175 -12.289 1.00 85.88 206 PHE A N 1
ATOM 1688 C CA . PHE A 1 206 ? 3.420 -15.292 -11.984 1.00 85.88 206 PHE A CA 1
ATOM 1689 C C . PHE A 1 206 ? 3.151 -16.185 -10.763 1.00 85.88 206 PHE A C 1
ATOM 1691 O O . PHE A 1 206 ? 2.344 -15.839 -9.897 1.00 85.88 206 PHE A O 1
ATOM 1698 N N . LEU A 1 207 ? 3.854 -17.316 -10.647 1.00 86.88 207 LEU A N 1
ATOM 1699 C CA . LEU A 1 207 ? 3.758 -18.201 -9.484 1.00 86.88 207 LEU A CA 1
ATOM 1700 C C . LEU A 1 207 ? 4.258 -17.521 -8.203 1.00 86.88 207 LEU A C 1
ATOM 1702 O O . LEU A 1 207 ? 3.640 -17.692 -7.153 1.00 86.88 207 LEU A O 1
ATOM 1706 N N . LEU A 1 208 ? 5.325 -16.718 -8.281 1.00 89.75 208 LEU A N 1
ATOM 1707 C CA . LEU A 1 208 ? 5.810 -15.912 -7.157 1.00 89.75 208 LEU A CA 1
ATOM 1708 C C . LEU A 1 208 ? 4.756 -14.885 -6.709 1.00 89.75 208 LEU A C 1
ATOM 1710 O O . LEU A 1 208 ? 4.484 -14.775 -5.513 1.00 89.75 208 LEU A O 1
ATOM 1714 N N . ILE A 1 209 ? 4.116 -14.186 -7.653 1.00 89.75 209 ILE A N 1
ATOM 1715 C CA . ILE A 1 209 ? 3.010 -13.256 -7.373 1.00 89.75 209 ILE A CA 1
ATOM 1716 C C . ILE A 1 209 ? 1.843 -13.998 -6.699 1.00 89.75 209 ILE A C 1
ATOM 1718 O O . ILE A 1 209 ? 1.322 -13.552 -5.676 1.00 89.75 209 ILE A O 1
ATOM 1722 N N . CYS A 1 210 ? 1.465 -15.175 -7.206 1.00 89.38 210 CYS A N 1
ATOM 1723 C CA . CYS A 1 210 ? 0.418 -15.997 -6.596 1.00 89.38 210 CYS A CA 1
ATOM 1724 C C . CYS A 1 210 ? 0.786 -16.464 -5.179 1.00 89.38 210 CYS A C 1
ATOM 1726 O O . CYS A 1 210 ? -0.076 -16.487 -4.301 1.00 89.38 210 CYS A O 1
ATOM 1728 N N . ALA A 1 211 ? 2.049 -16.813 -4.929 1.00 91.12 211 ALA A N 1
ATOM 1729 C CA . ALA A 1 211 ? 2.510 -17.188 -3.596 1.00 91.12 211 ALA A CA 1
ATOM 1730 C C . ALA A 1 211 ? 2.396 -16.016 -2.607 1.00 91.12 211 ALA A C 1
ATOM 1732 O O . ALA A 1 211 ? 1.929 -16.206 -1.483 1.00 91.12 211 ALA A O 1
ATOM 1733 N N . VAL A 1 212 ? 2.759 -14.802 -3.033 1.00 93.12 212 VAL A N 1
ATOM 1734 C CA . VAL A 1 212 ? 2.601 -13.578 -2.232 1.00 93.12 212 VAL A CA 1
ATOM 1735 C C . VAL A 1 212 ? 1.132 -13.316 -1.900 1.00 93.12 212 VAL A C 1
ATOM 1737 O O . VAL A 1 212 ? 0.805 -13.100 -0.734 1.00 93.12 212 VAL A O 1
ATOM 1740 N N . ASP A 1 213 ? 0.231 -13.417 -2.874 1.00 92.00 213 ASP A N 1
ATOM 1741 C CA . ASP A 1 213 ? -1.202 -13.219 -2.641 1.00 92.00 213 ASP A CA 1
ATOM 1742 C C . ASP A 1 213 ? -1.809 -14.274 -1.720 1.00 92.00 213 ASP A C 1
ATOM 1744 O O . ASP A 1 213 ? -2.606 -13.949 -0.838 1.00 92.00 213 ASP A O 1
ATOM 1748 N N . LEU A 1 214 ? -1.405 -15.536 -1.873 1.00 92.62 214 LEU A N 1
ATOM 1749 C CA . LEU A 1 214 ? -1.832 -16.598 -0.971 1.00 92.62 214 LEU A CA 1
ATOM 1750 C C . LEU A 1 214 ? -1.399 -16.291 0.469 1.00 92.62 214 LEU A C 1
ATOM 1752 O O . LEU A 1 214 ? -2.205 -16.424 1.391 1.00 92.62 214 LEU A O 1
ATOM 1756 N N . LEU A 1 215 ? -0.159 -15.827 0.664 1.00 94.69 215 LEU A N 1
ATOM 1757 C CA . LEU A 1 215 ? 0.341 -15.409 1.975 1.00 94.69 215 LEU A CA 1
ATOM 1758 C C . LEU A 1 215 ? -0.454 -14.225 2.540 1.00 94.69 215 LEU A C 1
ATOM 1760 O O . LEU A 1 215 ? -0.807 -14.255 3.718 1.00 94.69 215 LEU A O 1
ATOM 1764 N N . ILE A 1 216 ? -0.801 -13.227 1.720 1.00 94.88 216 ILE A N 1
ATOM 1765 C CA . ILE A 1 216 ? -1.665 -12.110 2.136 1.00 94.88 216 ILE A CA 1
ATOM 1766 C C . ILE A 1 216 ? -3.031 -12.637 2.593 1.00 94.88 216 ILE A C 1
ATOM 1768 O O . ILE A 1 216 ? -3.487 -12.291 3.684 1.00 94.88 216 ILE A O 1
ATOM 1772 N N . GLY A 1 217 ? -3.664 -13.517 1.813 1.00 92.06 217 GLY A N 1
ATOM 1773 C CA . GLY A 1 217 ? -4.948 -14.130 2.163 1.00 92.06 217 GLY A CA 1
ATOM 1774 C C . GLY A 1 217 ? -4.895 -14.915 3.478 1.00 92.06 217 GLY A C 1
ATOM 1775 O O . GLY A 1 217 ? -5.765 -14.751 4.336 1.00 92.06 217 GLY A O 1
ATOM 1776 N N . VAL A 1 218 ? -3.841 -15.711 3.681 1.00 92.81 218 VAL A N 1
ATOM 1777 C CA . VAL A 1 218 ? -3.607 -16.453 4.931 1.00 92.81 218 VAL A CA 1
ATOM 1778 C C . VAL A 1 218 ? -3.391 -15.499 6.108 1.00 92.81 218 VAL A C 1
ATOM 1780 O O . VAL A 1 218 ? -3.964 -15.702 7.178 1.00 92.81 218 VAL A O 1
ATOM 1783 N N . LEU A 1 219 ? -2.615 -14.427 5.937 1.00 94.25 219 LEU A N 1
ATOM 1784 C CA . LEU A 1 219 ? -2.402 -13.436 6.992 1.00 94.25 219 LEU A CA 1
ATOM 1785 C C . LEU A 1 219 ? -3.692 -12.688 7.342 1.00 94.25 219 LEU A C 1
ATOM 1787 O O . LEU A 1 219 ? -3.963 -12.495 8.523 1.00 94.25 219 LEU A O 1
ATOM 1791 N N . LEU A 1 220 ? -4.526 -12.326 6.363 1.00 93.31 220 LEU A N 1
ATOM 1792 C CA . LEU A 1 220 ? -5.843 -11.717 6.600 1.00 93.31 220 LEU A CA 1
ATOM 1793 C C . LEU A 1 220 ? -6.777 -12.651 7.386 1.00 93.31 220 LEU A C 1
ATOM 1795 O O . LEU A 1 220 ? -7.454 -12.211 8.323 1.00 93.31 220 LEU A O 1
ATOM 1799 N N . PHE A 1 221 ? -6.767 -13.946 7.064 1.00 91.94 221 PHE A N 1
ATOM 1800 C CA . PHE A 1 221 ? -7.469 -14.973 7.836 1.00 91.94 221 PHE A CA 1
ATOM 1801 C C . PHE A 1 221 ? -6.959 -15.036 9.287 1.00 91.94 221 PHE A C 1
ATOM 1803 O O . PHE A 1 221 ? -7.741 -15.019 10.239 1.00 91.94 221 PHE A O 1
ATOM 1810 N N . LEU A 1 222 ? -5.639 -15.048 9.488 1.00 91.56 222 LEU A N 1
ATOM 1811 C CA . LEU A 1 222 ? -5.046 -15.103 10.827 1.00 91.56 222 LEU A CA 1
ATOM 1812 C C . LEU A 1 222 ? -5.296 -13.819 11.634 1.00 91.56 222 LEU A C 1
ATOM 1814 O O . LEU A 1 222 ? -5.538 -13.889 12.841 1.00 91.56 222 LEU A O 1
ATOM 1818 N N . ILE A 1 223 ? -5.269 -12.652 10.984 1.00 92.25 223 ILE A N 1
ATOM 1819 C CA . ILE A 1 223 ? -5.590 -11.348 11.578 1.00 92.25 223 ILE A CA 1
ATOM 1820 C C . ILE A 1 223 ? -7.028 -11.353 12.088 1.00 92.25 223 ILE A C 1
ATOM 1822 O O . ILE A 1 223 ? -7.258 -11.068 13.261 1.00 92.25 223 ILE A O 1
ATOM 1826 N N . THR A 1 224 ? -7.995 -11.719 11.246 1.00 89.88 224 THR A N 1
ATOM 1827 C CA . THR A 1 224 ? -9.414 -11.754 11.636 1.00 89.88 224 THR A CA 1
ATOM 1828 C C . THR A 1 224 ? -9.686 -12.777 12.731 1.00 89.88 224 THR A C 1
ATOM 1830 O O . THR A 1 224 ? -10.379 -12.462 13.697 1.00 89.88 224 THR A O 1
ATOM 1833 N N . GLN A 1 225 ? -9.072 -13.961 12.665 1.00 88.50 225 GLN A N 1
ATOM 1834 C CA . GLN A 1 225 ? -9.167 -14.955 13.734 1.00 88.50 225 GLN A CA 1
ATOM 1835 C C . GLN A 1 225 ? -8.589 -14.433 15.059 1.00 88.50 225 GLN A C 1
ATOM 1837 O O . GLN A 1 225 ? -9.140 -14.697 16.131 1.00 88.50 225 GLN A O 1
ATOM 1842 N N . ARG A 1 226 ? -7.475 -13.693 15.010 1.00 88.00 226 ARG A N 1
ATOM 1843 C CA . ARG A 1 226 ? -6.856 -13.109 16.205 1.00 88.00 226 ARG A CA 1
ATOM 1844 C C . ARG A 1 226 ? -7.693 -11.968 16.774 1.00 88.00 226 ARG A C 1
ATOM 1846 O O . ARG A 1 226 ? -7.841 -11.910 17.991 1.00 88.00 226 ARG A O 1
ATOM 1853 N N . LEU A 1 227 ? -8.265 -11.121 15.918 1.00 88.44 227 LEU A N 1
ATOM 1854 C CA . LEU A 1 227 ? -9.209 -10.077 16.315 1.00 88.44 227 LEU A CA 1
ATOM 1855 C C . LEU A 1 227 ? -10.445 -10.688 16.980 1.00 88.44 227 LEU A C 1
ATOM 1857 O O . LEU A 1 227 ? -10.815 -10.239 18.055 1.00 88.44 227 LEU A O 1
ATOM 1861 N N . ALA A 1 228 ? -11.011 -11.766 16.434 1.00 84.00 228 ALA A N 1
ATOM 1862 C CA . ALA A 1 228 ? -12.166 -12.442 17.032 1.00 84.00 228 ALA A CA 1
ATOM 1863 C C . ALA A 1 228 ? -11.909 -12.937 18.465 1.00 84.00 228 ALA A C 1
ATOM 1865 O O . ALA A 1 228 ? -12.820 -12.945 19.281 1.00 84.00 228 ALA A O 1
ATOM 1866 N N . ARG A 1 229 ? -10.662 -13.295 18.804 1.00 84.38 229 ARG A N 1
ATOM 1867 C CA . ARG A 1 229 ? -10.271 -13.658 20.179 1.00 84.38 229 ARG A CA 1
ATOM 1868 C C . ARG A 1 229 ? -10.049 -12.450 21.093 1.00 84.38 229 ARG A C 1
ATOM 1870 O O . ARG A 1 229 ? -9.935 -12.622 22.301 1.00 84.38 229 ARG A O 1
ATOM 1877 N N . TRP A 1 230 ? -9.955 -11.238 20.551 1.00 82.75 230 TRP A N 1
ATOM 1878 C CA . TRP A 1 230 ? -9.739 -10.006 21.310 1.00 82.75 230 TRP A CA 1
ATOM 1879 C C . TRP A 1 230 ? -11.067 -9.389 21.781 1.00 82.75 230 TRP A C 1
ATOM 1881 O O . TRP A 1 230 ? -11.289 -8.185 21.676 1.00 82.75 230 TRP A O 1
ATOM 1891 N N . GLU A 1 231 ? -11.963 -10.214 22.330 1.00 77.62 231 GLU A N 1
ATOM 1892 C CA . GLU A 1 231 ? -13.316 -9.802 22.738 1.00 77.62 231 GLU A CA 1
ATOM 1893 C C . GLU A 1 231 ? -13.316 -8.650 23.751 1.00 77.62 231 GLU A C 1
ATOM 1895 O O . GLU A 1 231 ? -14.224 -7.823 23.754 1.00 77.62 231 GLU A O 1
ATOM 1900 N N . VAL A 1 232 ? -12.288 -8.561 24.603 1.00 79.75 232 VAL A N 1
ATOM 1901 C CA . VAL A 1 232 ? -12.136 -7.475 25.587 1.00 79.75 232 VAL A CA 1
ATOM 1902 C C . VAL A 1 232 ? -12.039 -6.103 24.909 1.00 79.75 232 VAL A C 1
ATOM 1904 O O . VAL A 1 232 ? -12.673 -5.155 25.360 1.00 79.75 232 VAL A O 1
ATOM 1907 N N . TYR A 1 233 ? -11.300 -5.998 23.799 1.00 83.12 233 TYR A N 1
ATOM 1908 C CA . TYR A 1 233 ? -11.178 -4.752 23.032 1.00 83.12 233 TYR A CA 1
ATOM 1909 C C . TYR A 1 233 ? -12.521 -4.314 22.455 1.00 83.12 233 TYR A C 1
ATOM 1911 O O . TYR A 1 233 ? -12.891 -3.143 22.505 1.00 83.12 233 TYR A O 1
ATOM 1919 N N . PHE A 1 234 ? -13.267 -5.272 21.919 1.00 80.25 234 PHE A N 1
ATOM 1920 C CA . PHE A 1 234 ? -14.549 -4.989 21.301 1.00 80.25 234 PHE A CA 1
ATOM 1921 C C . PHE A 1 234 ? -15.633 -4.667 22.333 1.00 80.25 234 PHE A C 1
ATOM 1923 O O . PHE A 1 234 ? -16.439 -3.772 22.099 1.00 80.25 234 PHE A O 1
ATOM 1930 N N . ARG A 1 235 ? -15.595 -5.291 23.517 1.00 78.50 235 ARG A N 1
ATOM 1931 C CA . ARG A 1 235 ? -16.422 -4.874 24.659 1.00 78.50 235 ARG A CA 1
ATOM 1932 C C . ARG A 1 235 ? -16.088 -3.456 25.118 1.00 78.50 235 ARG A C 1
ATOM 1934 O O . ARG A 1 235 ? -17.002 -2.671 25.323 1.00 78.50 235 ARG A O 1
ATOM 1941 N N . TYR A 1 236 ? -14.804 -3.109 25.197 1.00 81.12 236 TYR A N 1
ATOM 1942 C CA . TYR A 1 236 ? -14.362 -1.761 25.559 1.00 81.12 236 TYR A CA 1
ATOM 1943 C C . TYR A 1 236 ? -14.865 -0.679 24.596 1.00 81.12 236 TYR A C 1
ATOM 1945 O O . TYR A 1 236 ? -15.311 0.384 25.016 1.00 81.12 236 TYR A O 1
ATOM 1953 N N . VAL A 1 237 ? -14.817 -0.929 23.286 1.00 79.50 237 VAL A N 1
ATOM 1954 C CA . VAL A 1 237 ? -15.292 0.070 22.317 1.00 79.50 237 VAL A CA 1
ATOM 1955 C C . VAL A 1 237 ? -16.836 0.095 22.210 1.00 79.50 237 VAL A C 1
ATOM 1957 O O . VAL A 1 237 ? -17.391 1.054 21.678 1.00 79.50 237 VAL A O 1
ATOM 1960 N N . ASN A 1 238 ? -17.544 -0.906 22.751 1.00 75.12 238 ASN A N 1
ATOM 1961 C CA . ASN A 1 238 ? -19.014 -0.995 22.781 1.00 75.12 238 ASN A CA 1
ATOM 1962 C C . ASN A 1 238 ? -19.632 -0.730 24.164 1.00 75.12 238 ASN A C 1
ATOM 1964 O O . ASN A 1 238 ? -20.774 -1.125 24.383 1.00 75.12 238 ASN A O 1
ATOM 1968 N N . GLU A 1 239 ? -18.922 -0.055 25.075 1.00 67.38 239 GLU A N 1
ATOM 1969 C CA . GLU A 1 239 ? -19.363 0.181 26.464 1.00 67.38 239 GLU A CA 1
ATOM 1970 C C . GLU A 1 239 ? -20.813 0.712 26.601 1.00 67.38 239 GLU A C 1
ATOM 1972 O O . GLU A 1 239 ? -21.457 0.422 27.605 1.00 67.38 239 GLU A O 1
ATOM 1977 N N . ASP A 1 240 ? -21.357 1.420 25.598 1.00 58.25 240 ASP A N 1
ATOM 1978 C CA . ASP A 1 240 ? -22.688 2.052 25.654 1.00 58.25 240 ASP A CA 1
ATOM 1979 C C . ASP A 1 240 ? -23.793 1.383 24.808 1.00 58.25 240 ASP A C 1
ATOM 1981 O O . ASP A 1 240 ? -24.969 1.729 24.939 1.00 58.25 240 ASP A O 1
ATOM 1985 N N . THR A 1 241 ? -23.467 0.447 23.911 1.00 57.84 241 THR A N 1
ATOM 1986 C CA . THR A 1 241 ? -24.477 -0.186 23.042 1.00 57.84 241 THR A CA 1
ATOM 1987 C C . THR A 1 241 ? -25.012 -1.465 23.677 1.00 57.84 241 THR A C 1
ATOM 1989 O O . THR A 1 241 ? -24.241 -2.379 23.954 1.00 57.84 241 THR A O 1
ATOM 1992 N N . ARG A 1 242 ? -26.343 -1.568 23.843 1.00 46.88 242 ARG A N 1
ATOM 1993 C CA . ARG A 1 242 ? -27.026 -2.791 24.329 1.00 46.88 242 ARG A CA 1
ATOM 1994 C C . ARG A 1 242 ? -26.729 -4.028 23.464 1.00 46.88 242 ARG A C 1
ATOM 1996 O O . ARG A 1 242 ? -26.825 -5.150 23.954 1.00 46.88 242 ARG A O 1
ATOM 2003 N N . ASP A 1 243 ? -26.309 -3.821 22.217 1.00 53.50 243 ASP A N 1
ATOM 2004 C CA . ASP A 1 243 ? -25.766 -4.862 21.350 1.00 53.50 243 ASP A CA 1
ATOM 2005 C C . ASP A 1 243 ? -24.306 -5.174 21.714 1.00 53.50 243 ASP A C 1
ATOM 2007 O O . ASP A 1 243 ? -23.353 -4.552 21.241 1.00 53.50 243 ASP A O 1
ATOM 2011 N N . ALA A 1 244 ? -24.127 -6.197 22.550 1.00 48.34 244 ALA A N 1
ATOM 2012 C CA . ALA A 1 244 ? -22.816 -6.690 22.974 1.00 48.34 244 ALA A CA 1
ATOM 2013 C C . ALA A 1 244 ? -22.005 -7.375 21.850 1.00 48.34 244 ALA A C 1
ATOM 2015 O O . ALA A 1 244 ? -20.846 -7.736 22.060 1.00 48.34 244 ALA A O 1
ATOM 2016 N N . GLN A 1 245 ? -22.587 -7.589 20.664 1.00 54.84 245 GLN A N 1
ATOM 2017 C CA . GLN A 1 245 ? -21.961 -8.376 19.602 1.00 54.84 245 GLN A CA 1
ATOM 2018 C C . GLN A 1 245 ? -21.308 -7.500 18.536 1.00 54.84 245 GLN A C 1
ATOM 2020 O O . GLN A 1 245 ? -21.954 -6.927 17.655 1.00 54.84 245 GLN A O 1
ATOM 2025 N N . TRP A 1 246 ? -19.980 -7.454 18.582 1.00 63.53 246 TRP A N 1
ATOM 2026 C CA . TRP A 1 246 ? -19.188 -6.998 17.453 1.00 63.53 246 TRP A CA 1
ATOM 2027 C C . TRP A 1 246 ? -19.175 -8.083 16.380 1.00 63.53 246 TRP A C 1
ATOM 2029 O O . TRP A 1 246 ? -18.494 -9.100 16.514 1.00 63.53 246 TRP A O 1
ATOM 2039 N N . ASN A 1 247 ? -19.934 -7.885 15.303 1.00 69.94 247 ASN A N 1
ATOM 2040 C CA . ASN A 1 247 ? -19.915 -8.829 14.190 1.00 69.94 247 ASN A CA 1
ATOM 2041 C C . ASN A 1 247 ? -18.720 -8.513 13.299 1.00 69.94 247 ASN A C 1
ATOM 2043 O O . ASN A 1 247 ? -18.810 -7.696 12.384 1.00 69.94 247 ASN A O 1
ATOM 2047 N N . LEU A 1 248 ? -17.606 -9.177 13.583 1.00 79.94 248 LEU A N 1
ATOM 2048 C CA . LEU A 1 248 ? -16.514 -9.297 12.629 1.00 79.94 248 LEU A CA 1
ATOM 2049 C C . LEU A 1 248 ? -16.995 -10.072 11.403 1.00 79.94 248 LEU A C 1
ATOM 2051 O O . LEU A 1 248 ? -17.853 -10.955 11.499 1.00 79.94 248 LEU A O 1
ATOM 2055 N N . ILE A 1 249 ? -16.433 -9.737 10.247 1.00 82.62 249 ILE A N 1
ATOM 2056 C CA . ILE A 1 249 ? -16.584 -10.573 9.060 1.00 82.62 249 ILE A CA 1
ATOM 2057 C C . ILE A 1 249 ? -15.993 -11.965 9.324 1.00 82.62 249 ILE A C 1
ATOM 2059 O O . ILE A 1 249 ? -14.983 -12.100 10.019 1.00 82.62 249 ILE A O 1
ATOM 2063 N N . ASP A 1 250 ? -16.622 -13.002 8.773 1.00 85.81 250 ASP A N 1
ATOM 2064 C CA . ASP A 1 250 ? -16.087 -14.359 8.858 1.00 85.81 250 ASP A CA 1
ATOM 2065 C C . ASP A 1 250 ? -14.677 -14.416 8.223 1.00 85.81 250 ASP A C 1
ATOM 2067 O O . ASP A 1 250 ? -14.506 -13.950 7.089 1.00 85.81 250 ASP A O 1
ATOM 2071 N N . PRO A 1 251 ? -13.655 -14.965 8.914 1.00 87.12 251 PRO A N 1
ATOM 2072 C CA . PRO A 1 251 ? -12.289 -15.033 8.396 1.00 87.12 251 PRO A CA 1
ATOM 2073 C C . PRO A 1 251 ? -12.170 -15.686 7.015 1.00 87.12 251 PRO A C 1
ATOM 2075 O O . PRO A 1 251 ? -11.390 -15.227 6.180 1.00 87.12 251 PRO A O 1
ATOM 2078 N N . ILE A 1 252 ? -12.949 -16.745 6.764 1.00 87.00 252 ILE A N 1
ATOM 2079 C CA . ILE A 1 252 ? -12.936 -17.470 5.485 1.00 87.00 252 ILE A CA 1
ATOM 2080 C C . ILE A 1 252 ? -13.561 -16.600 4.393 1.00 87.00 252 ILE A C 1
ATOM 2082 O O . ILE A 1 252 ? -13.028 -16.518 3.286 1.00 87.00 252 ILE A O 1
ATOM 2086 N N . LEU A 1 253 ? -14.656 -15.902 4.704 1.00 88.00 253 LEU A N 1
ATOM 2087 C CA . LEU A 1 253 ? -15.272 -14.953 3.781 1.00 88.00 253 LEU A CA 1
ATOM 2088 C C . LEU A 1 253 ? -14.312 -13.817 3.400 1.00 88.00 253 LEU A C 1
ATOM 2090 O O . LEU A 1 253 ? -14.179 -13.525 2.216 1.00 88.00 253 LEU A O 1
ATOM 2094 N N . LEU A 1 254 ? -13.600 -13.212 4.359 1.00 89.00 254 LEU A N 1
ATOM 2095 C CA . LEU A 1 254 ? -12.635 -12.145 4.058 1.00 89.00 254 LEU A CA 1
ATOM 2096 C C . LEU A 1 254 ? -11.491 -12.638 3.162 1.00 89.00 254 LEU A C 1
ATOM 2098 O O . LEU A 1 254 ? -11.131 -11.972 2.191 1.00 89.00 254 LEU A O 1
ATOM 2102 N N . MET A 1 255 ? -10.943 -13.816 3.473 1.00 89.56 255 MET A N 1
ATOM 2103 C CA . MET A 1 255 ? -9.906 -14.459 2.665 1.00 89.56 255 MET A CA 1
ATOM 2104 C C . MET A 1 255 ? -10.400 -14.715 1.234 1.00 89.56 255 MET A C 1
ATOM 2106 O O . MET A 1 255 ? -9.689 -14.408 0.280 1.00 89.56 255 MET A O 1
ATOM 2110 N N . ASN A 1 256 ? -11.632 -15.207 1.074 1.00 88.56 256 ASN A N 1
ATOM 2111 C CA . ASN A 1 256 ? -12.256 -15.417 -0.233 1.00 88.56 256 ASN A CA 1
ATOM 2112 C C . ASN A 1 256 ? -12.463 -14.113 -1.009 1.00 88.56 256 ASN A C 1
ATOM 2114 O O . ASN A 1 256 ? -12.158 -14.073 -2.199 1.00 88.56 256 ASN A O 1
ATOM 2118 N N . ILE A 1 257 ? -12.946 -13.056 -0.346 1.00 89.56 257 ILE A N 1
ATOM 2119 C CA . ILE A 1 257 ? -13.150 -11.738 -0.966 1.00 89.56 257 ILE A CA 1
ATOM 2120 C C . ILE A 1 257 ? -11.832 -11.187 -1.511 1.00 89.56 257 ILE A C 1
ATOM 2122 O O . ILE A 1 257 ? -11.848 -10.540 -2.549 1.00 89.56 257 ILE A O 1
ATOM 2126 N N . TYR A 1 258 ? -10.703 -11.432 -0.841 1.00 91.31 258 TYR A N 1
ATOM 2127 C CA . TYR A 1 258 ? -9.391 -10.999 -1.320 1.00 91.31 258 TYR A CA 1
ATOM 2128 C C . TYR A 1 258 ? -8.852 -11.882 -2.459 1.00 91.31 258 TYR A C 1
ATOM 2130 O O . TYR A 1 258 ? -8.520 -11.380 -3.535 1.00 91.31 258 TYR A O 1
ATOM 2138 N N . LEU A 1 259 ? -8.765 -13.197 -2.225 1.00 89.44 259 LEU A N 1
ATOM 2139 C CA . LEU A 1 259 ? -8.095 -14.139 -3.128 1.00 89.44 259 LEU A CA 1
ATOM 2140 C C . LEU A 1 259 ? -8.815 -14.291 -4.470 1.00 89.44 259 LEU A C 1
ATOM 2142 O O . LEU A 1 259 ? -8.155 -14.372 -5.508 1.00 89.44 259 LEU A O 1
ATOM 2146 N N . ASN A 1 260 ? -10.150 -14.291 -4.437 1.00 87.50 260 ASN A N 1
ATOM 2147 C CA . ASN A 1 260 ? -11.009 -14.476 -5.605 1.00 87.50 260 ASN A CA 1
ATOM 2148 C C . ASN A 1 260 ? -11.586 -13.150 -6.128 1.00 87.50 260 ASN A C 1
ATOM 2150 O O . ASN A 1 260 ? -12.587 -13.148 -6.843 1.00 87.50 260 ASN A O 1
ATOM 2154 N N . ASN A 1 261 ? -10.982 -12.011 -5.770 1.00 89.06 261 ASN A N 1
ATOM 2155 C CA . ASN A 1 261 ? -11.391 -10.725 -6.320 1.00 89.06 261 ASN A CA 1
ATOM 2156 C C . ASN A 1 261 ? -10.992 -10.644 -7.805 1.00 89.06 261 ASN A C 1
ATOM 2158 O O . ASN A 1 261 ? -9.803 -10.754 -8.110 1.00 89.06 261 ASN A O 1
ATOM 2162 N N . PRO A 1 262 ? -11.926 -10.394 -8.739 1.00 87.69 262 PRO A N 1
ATOM 2163 C CA . PRO A 1 262 ? -11.585 -10.283 -10.155 1.00 87.69 262 PRO A CA 1
ATOM 2164 C C . PRO A 1 262 ? -10.560 -9.174 -10.429 1.00 87.69 262 PRO A C 1
ATOM 2166 O O . PRO A 1 262 ? -9.703 -9.341 -11.290 1.00 87.69 262 PRO A O 1
ATOM 2169 N N . LEU A 1 263 ? -10.585 -8.075 -9.667 1.00 87.69 263 LEU A N 1
ATOM 2170 C CA . LEU A 1 263 ? -9.636 -6.973 -9.834 1.00 87.69 263 LEU A CA 1
ATOM 2171 C C . LEU A 1 263 ? -8.208 -7.366 -9.440 1.00 87.69 263 LEU A C 1
ATOM 2173 O O . LEU A 1 263 ? -7.270 -7.009 -10.149 1.00 87.69 263 LEU A O 1
ATOM 2177 N N . THR A 1 264 ? -8.044 -8.135 -8.356 1.00 87.44 264 THR A N 1
ATOM 2178 C CA . THR A 1 264 ? -6.715 -8.608 -7.931 1.00 87.44 264 THR A CA 1
ATOM 2179 C C . THR A 1 264 ? -6.196 -9.674 -8.885 1.00 87.44 264 THR A C 1
ATOM 2181 O O . THR A 1 264 ? -5.030 -9.649 -9.263 1.00 87.44 264 THR A O 1
ATOM 2184 N N . ILE A 1 265 ? -7.060 -10.585 -9.342 1.00 86.88 265 ILE A N 1
ATOM 2185 C CA . ILE A 1 265 ? -6.699 -11.609 -10.330 1.00 86.88 265 ILE A CA 1
ATOM 2186 C C . ILE A 1 265 ? -6.209 -10.957 -11.630 1.00 86.88 265 ILE A C 1
ATOM 2188 O O . ILE A 1 265 ? -5.146 -11.326 -12.133 1.00 86.88 265 ILE A O 1
ATOM 2192 N N . LEU A 1 266 ? -6.945 -9.970 -12.150 1.00 83.69 266 LEU A N 1
ATOM 2193 C CA . LEU A 1 266 ? -6.569 -9.255 -13.371 1.00 83.69 266 LEU A CA 1
ATOM 2194 C C . LEU A 1 266 ? -5.261 -8.484 -13.193 1.00 83.69 266 LEU A C 1
ATOM 2196 O O . LEU A 1 266 ? -4.349 -8.663 -13.991 1.00 83.69 266 LEU A O 1
ATOM 2200 N N . SER A 1 267 ? -5.128 -7.705 -12.117 1.00 84.25 267 SER A N 1
ATOM 2201 C CA . SER A 1 267 ? -3.903 -6.952 -11.822 1.00 84.25 267 SER A CA 1
ATOM 2202 C C . SER A 1 267 ? -2.660 -7.852 -11.773 1.00 84.25 267 SER A C 1
ATOM 2204 O O . SER A 1 267 ? -1.648 -7.542 -12.400 1.00 84.25 267 SER A O 1
ATOM 2206 N N . ASN A 1 268 ? -2.746 -9.016 -11.129 1.00 84.00 268 ASN A N 1
ATOM 2207 C CA . ASN A 1 268 ? -1.624 -9.956 -11.042 1.00 84.00 268 ASN A CA 1
ATOM 2208 C C . ASN A 1 268 ? -1.284 -10.655 -12.357 1.00 84.00 268 ASN A C 1
ATOM 2210 O O . ASN A 1 268 ? -0.155 -11.105 -12.546 1.00 84.00 268 ASN A O 1
ATOM 2214 N N . SER A 1 269 ? -2.256 -10.766 -13.260 1.00 80.81 269 SER A N 1
ATOM 2215 C CA . SER A 1 269 ? -2.044 -11.399 -14.562 1.00 80.81 269 SER A CA 1
ATOM 2216 C C . SER A 1 269 ? -1.130 -10.565 -15.465 1.00 80.81 269 SER A C 1
ATOM 2218 O O . SER A 1 269 ? -0.484 -11.123 -16.344 1.00 80.81 269 SER A O 1
ATOM 2220 N N . PHE A 1 270 ? -0.999 -9.261 -15.200 1.00 76.62 270 PHE A N 1
ATOM 2221 C CA . PHE A 1 270 ? -0.091 -8.352 -15.908 1.00 76.62 270 PHE A CA 1
ATOM 2222 C C . PHE A 1 270 ? 1.339 -8.329 -15.340 1.00 76.62 270 PHE A C 1
ATOM 2224 O O . PHE A 1 270 ? 2.050 -7.351 -15.540 1.00 76.62 270 PHE A O 1
ATOM 2231 N N . LEU A 1 271 ? 1.766 -9.376 -14.621 1.00 77.75 271 LEU A N 1
ATOM 2232 C CA . LEU A 1 271 ? 3.159 -9.576 -14.188 1.00 77.75 271 LEU A CA 1
ATOM 2233 C C . LEU A 1 271 ? 3.782 -8.338 -13.504 1.00 77.75 271 LEU A C 1
ATOM 2235 O O . LEU A 1 271 ? 4.872 -7.891 -13.865 1.00 77.75 271 LEU A O 1
ATOM 2239 N N . SER A 1 272 ? 3.096 -7.803 -12.489 1.00 81.88 272 SER A N 1
ATOM 2240 C CA . SER A 1 272 ? 3.641 -6.806 -11.554 1.00 81.88 272 SER A CA 1
ATOM 2241 C C . SER A 1 272 ? 3.747 -7.392 -10.146 1.00 81.88 272 SER A C 1
ATOM 2243 O O . SER A 1 272 ? 2.845 -8.086 -9.676 1.00 81.88 272 SER A O 1
ATOM 2245 N N . PHE A 1 273 ? 4.846 -7.086 -9.450 1.00 84.62 273 PHE A N 1
ATOM 2246 C CA . PHE A 1 273 ? 5.080 -7.500 -8.061 1.00 84.62 273 PHE A CA 1
ATOM 2247 C C . PHE A 1 273 ? 4.631 -6.452 -7.024 1.00 84.62 273 PHE A C 1
ATOM 2249 O O . PHE A 1 273 ? 5.057 -6.491 -5.867 1.00 84.62 273 PHE A O 1
ATOM 2256 N N . ASP A 1 274 ? 3.748 -5.524 -7.408 1.00 84.12 274 ASP A N 1
ATOM 2257 C CA . ASP A 1 274 ? 3.259 -4.441 -6.542 1.00 84.12 274 ASP A CA 1
ATOM 2258 C C . ASP A 1 274 ? 2.620 -4.943 -5.229 1.00 84.12 274 ASP A C 1
ATOM 2260 O O . ASP A 1 274 ? 2.695 -4.264 -4.202 1.00 84.12 274 ASP A O 1
ATOM 2264 N N . ASN A 1 275 ? 2.062 -6.161 -5.200 1.00 89.94 275 ASN A N 1
ATOM 2265 C CA . ASN A 1 275 ? 1.417 -6.732 -4.006 1.00 89.94 275 ASN A CA 1
ATOM 2266 C C . ASN A 1 275 ? 2.381 -7.047 -2.864 1.00 89.94 275 ASN A C 1
ATOM 2268 O O . ASN A 1 275 ? 1.948 -7.217 -1.722 1.00 89.94 275 ASN A O 1
ATOM 2272 N N . PHE A 1 276 ? 3.689 -7.077 -3.120 1.00 91.88 276 PHE A N 1
ATOM 2273 C CA . PHE A 1 276 ? 4.667 -7.365 -2.079 1.00 91.88 276 PHE A CA 1
ATOM 2274 C C . PHE A 1 276 ? 4.627 -6.343 -0.933 1.00 91.88 276 PHE A C 1
ATOM 2276 O O . PHE A 1 276 ? 4.764 -6.714 0.235 1.00 91.88 276 PHE A O 1
ATOM 2283 N N . LYS A 1 277 ? 4.313 -5.071 -1.221 1.00 92.94 277 LYS A N 1
ATOM 2284 C CA . LYS A 1 277 ? 4.095 -4.066 -0.167 1.00 92.94 277 LYS A CA 1
ATOM 2285 C C . LYS A 1 277 ? 2.896 -4.406 0.724 1.00 92.94 277 LYS A C 1
ATOM 2287 O O . LYS A 1 277 ? 2.972 -4.246 1.941 1.00 92.94 277 LYS A O 1
ATOM 2292 N N . LEU A 1 278 ? 1.815 -4.943 0.152 1.00 95.06 278 LEU A N 1
ATOM 2293 C CA . LEU A 1 278 ? 0.620 -5.360 0.894 1.00 95.06 278 LEU A CA 1
ATOM 2294 C C . LEU A 1 278 ? 0.921 -6.562 1.804 1.00 95.06 278 LEU A C 1
ATOM 2296 O O . LEU A 1 278 ? 0.426 -6.628 2.934 1.00 95.06 278 LEU A O 1
ATOM 2300 N N . LEU A 1 279 ? 1.796 -7.473 1.364 1.00 96.00 279 LEU A N 1
ATOM 2301 C CA . LEU A 1 279 ? 2.309 -8.562 2.198 1.00 96.00 279 LEU A CA 1
ATOM 2302 C C . LEU A 1 279 ? 3.082 -8.037 3.412 1.00 96.00 279 LEU A C 1
ATOM 2304 O O . LEU A 1 279 ? 2.867 -8.511 4.526 1.00 96.00 279 LEU A O 1
ATOM 2308 N N . LEU A 1 280 ? 3.943 -7.035 3.238 1.00 96.50 280 LEU A N 1
ATOM 2309 C CA . LEU A 1 280 ? 4.694 -6.448 4.353 1.00 96.50 280 LEU A CA 1
ATOM 2310 C C . LEU A 1 280 ? 3.772 -5.726 5.346 1.00 96.50 280 LEU A C 1
ATOM 2312 O O . LEU A 1 280 ? 3.915 -5.906 6.557 1.00 96.50 280 LEU A O 1
ATOM 2316 N N . ILE A 1 281 ? 2.774 -4.986 4.851 1.00 96.44 281 ILE A N 1
ATOM 2317 C CA . ILE A 1 281 ? 1.770 -4.313 5.690 1.00 96.44 281 ILE A CA 1
ATOM 2318 C C . ILE A 1 281 ? 0.966 -5.335 6.505 1.00 96.44 281 ILE A C 1
ATOM 2320 O O . ILE A 1 281 ? 0.846 -5.199 7.725 1.00 96.44 281 ILE A O 1
ATOM 2324 N N . THR A 1 282 ? 0.443 -6.385 5.860 1.00 95.56 282 THR A N 1
ATOM 2325 C CA . THR A 1 282 ? -0.308 -7.449 6.553 1.00 95.56 282 THR A CA 1
ATOM 2326 C C . THR A 1 282 ? 0.559 -8.230 7.530 1.00 95.56 282 THR A C 1
ATOM 2328 O O . THR A 1 282 ? 0.105 -8.537 8.632 1.00 95.56 282 THR A O 1
ATOM 2331 N N . THR A 1 283 ? 1.817 -8.501 7.182 1.00 95.56 283 THR A N 1
ATOM 2332 C CA . THR A 1 283 ? 2.768 -9.181 8.070 1.00 95.56 283 THR A CA 1
ATOM 2333 C C . THR A 1 283 ? 3.036 -8.347 9.318 1.00 95.56 283 THR A C 1
ATOM 2335 O O . THR A 1 283 ? 2.917 -8.858 10.431 1.00 95.56 283 THR A O 1
ATOM 2338 N N . SER A 1 284 ? 3.331 -7.054 9.159 1.00 94.88 284 SER A N 1
ATOM 2339 C CA . SER A 1 284 ? 3.572 -6.136 10.279 1.00 94.88 284 SER A CA 1
ATOM 2340 C C . SER A 1 284 ? 2.347 -6.026 11.198 1.00 94.88 284 SER A C 1
ATOM 2342 O O . SER A 1 284 ? 2.449 -6.154 12.427 1.00 94.88 284 SER A O 1
ATOM 2344 N N . PHE A 1 285 ? 1.155 -5.908 10.605 1.00 94.50 285 PHE A N 1
ATOM 2345 C CA . PHE A 1 285 ? -0.107 -5.902 11.338 1.00 94.50 285 PHE A CA 1
ATOM 2346 C C . PHE A 1 285 ? -0.318 -7.214 12.117 1.00 94.50 285 PHE A C 1
ATOM 2348 O O . PHE A 1 285 ? -0.569 -7.188 13.327 1.00 94.50 285 PHE A O 1
ATOM 2355 N N . TYR A 1 286 ? -0.143 -8.371 11.475 1.00 93.44 286 TYR A N 1
ATOM 2356 C CA . TYR A 1 286 ? -0.287 -9.671 12.129 1.00 93.44 286 TYR A CA 1
ATOM 2357 C C . TYR A 1 286 ? 0.718 -9.871 13.272 1.00 93.44 286 TYR A C 1
ATOM 2359 O O . TYR A 1 286 ? 0.322 -10.258 14.375 1.00 93.44 286 TYR A O 1
ATOM 2367 N N . LEU A 1 287 ? 2.002 -9.566 13.055 1.00 91.62 287 LEU A N 1
ATOM 2368 C CA . LEU A 1 287 ? 3.042 -9.667 14.085 1.00 91.62 287 LEU A CA 1
ATOM 2369 C C . LEU A 1 287 ? 2.726 -8.788 15.300 1.00 91.62 287 LEU A C 1
ATOM 2371 O O . LEU A 1 287 ? 2.933 -9.208 16.441 1.00 91.62 287 LEU A O 1
ATOM 2375 N N . THR A 1 288 ? 2.152 -7.606 15.074 1.00 90.69 288 THR A N 1
ATOM 2376 C CA . THR A 1 288 ? 1.709 -6.717 16.155 1.00 90.69 288 THR A CA 1
ATOM 2377 C C . THR A 1 288 ? 0.538 -7.320 16.933 1.00 90.69 288 THR A C 1
ATOM 2379 O O . THR A 1 288 ? 0.560 -7.339 18.165 1.00 90.69 288 THR A O 1
ATOM 2382 N N . LEU A 1 289 ? -0.451 -7.907 16.248 1.00 89.19 289 LEU A N 1
ATOM 2383 C CA . LEU A 1 289 ? -1.570 -8.607 16.895 1.00 89.19 289 LEU A CA 1
ATOM 2384 C C . LEU A 1 289 ? -1.150 -9.886 17.639 1.00 89.19 289 LEU A C 1
ATOM 2386 O O . LEU A 1 289 ? -1.790 -10.281 18.621 1.00 89.19 289 LEU A O 1
ATOM 2390 N N . ARG A 1 290 ? -0.064 -10.551 17.228 1.00 87.00 290 ARG A N 1
ATOM 2391 C CA . ARG A 1 290 ? 0.478 -11.695 17.982 1.00 87.00 290 ARG A CA 1
ATOM 2392 C C . ARG A 1 290 ? 0.908 -11.303 19.394 1.00 87.00 290 ARG A C 1
ATOM 2394 O O . ARG A 1 290 ? 0.824 -12.141 20.286 1.00 87.00 290 ARG A O 1
ATOM 2401 N N . ARG A 1 291 ? 1.277 -10.038 19.619 1.00 82.69 291 ARG A N 1
ATOM 2402 C CA . ARG A 1 291 ? 1.689 -9.512 20.931 1.00 82.69 291 ARG A CA 1
ATOM 2403 C C . ARG A 1 291 ? 0.520 -9.202 21.873 1.00 82.69 291 ARG A C 1
ATOM 2405 O O . ARG A 1 291 ? 0.765 -8.815 23.013 1.00 82.69 291 ARG A O 1
ATOM 2412 N N . ILE A 1 292 ? -0.734 -9.364 21.432 1.00 77.31 292 ILE A N 1
ATOM 2413 C CA . ILE A 1 292 ? -1.914 -9.206 22.297 1.00 77.31 292 ILE A CA 1
ATOM 2414 C C . ILE A 1 292 ? -1.832 -10.180 23.480 1.00 77.31 292 ILE A C 1
ATOM 2416 O O . ILE A 1 292 ? -1.551 -11.368 23.299 1.00 77.31 292 ILE A O 1
ATOM 2420 N N . ARG A 1 293 ? -2.119 -9.664 24.681 1.00 66.25 293 ARG A N 1
ATOM 2421 C CA . ARG A 1 293 ? -2.161 -10.414 25.943 1.00 66.25 293 ARG A CA 1
ATOM 2422 C C . ARG A 1 293 ? -3.147 -11.584 25.835 1.00 66.25 293 ARG A C 1
ATOM 2424 O O . ARG A 1 293 ? -4.298 -11.380 25.462 1.00 66.25 293 ARG A O 1
ATOM 2431 N N . SER A 1 294 ? -2.699 -12.791 26.167 1.00 53.50 294 SER A N 1
ATOM 2432 C CA . SER A 1 294 ? -3.607 -13.858 26.599 1.00 53.50 294 SER A CA 1
ATOM 2433 C C . SER A 1 294 ? -3.809 -13.683 28.103 1.00 53.50 294 SER A C 1
ATOM 2435 O O . SER A 1 294 ? -2.830 -13.409 28.793 1.00 53.50 294 SER A O 1
ATOM 2437 N N . GLU A 1 295 ? -5.032 -13.831 28.615 1.00 48.91 295 GLU A N 1
ATOM 2438 C CA . GLU A 1 295 ? -5.375 -13.637 30.041 1.00 48.91 295 GLU A CA 1
ATOM 2439 C C . GLU A 1 295 ? -4.552 -14.510 31.016 1.00 48.91 295 GLU A C 1
ATOM 2441 O O . GLU A 1 295 ? -4.569 -14.262 32.215 1.00 48.91 295 GLU A O 1
ATOM 2446 N N . ALA A 1 296 ? -3.776 -15.480 30.518 1.00 41.81 296 ALA A N 1
ATOM 2447 C CA . ALA A 1 296 ? -2.996 -16.424 31.318 1.00 41.81 296 ALA A CA 1
ATOM 2448 C C . ALA A 1 296 ? -1.467 -16.366 31.099 1.00 41.81 296 ALA A C 1
ATOM 2450 O O . ALA A 1 296 ? -0.772 -17.325 31.429 1.00 41.81 296 ALA A O 1
ATOM 2451 N N . SER A 1 297 ? -0.898 -15.305 30.509 1.00 40.88 297 SER A N 1
ATOM 2452 C CA . SER A 1 297 ? 0.567 -15.226 30.337 1.00 40.88 297 SER A CA 1
ATOM 2453 C C . SER A 1 297 ? 1.104 -13.801 30.488 1.00 40.88 297 SER A C 1
ATOM 2455 O O . SER A 1 297 ? 0.524 -12.882 29.898 1.00 40.88 297 SER A O 1
ATOM 2457 N N . PRO A 1 298 ? 2.238 -13.591 31.195 1.00 45.72 298 PRO A N 1
ATOM 2458 C CA . PRO A 1 298 ? 2.965 -12.327 31.120 1.00 45.72 298 PRO A CA 1
ATOM 2459 C C . PRO A 1 298 ? 3.329 -12.043 29.655 1.00 45.72 298 PRO A C 1
ATOM 2461 O O . PRO A 1 298 ? 3.342 -12.974 28.838 1.00 45.72 298 PRO A O 1
ATOM 2464 N N . PRO A 1 299 ? 3.600 -10.777 29.276 1.00 48.56 299 PRO A N 1
ATOM 2465 C CA . PRO A 1 299 ? 4.031 -10.487 27.921 1.00 48.56 299 PRO A CA 1
ATOM 2466 C C . PRO A 1 299 ? 5.206 -11.407 27.622 1.00 48.56 299 PRO A C 1
ATOM 2468 O O . PRO A 1 299 ? 6.231 -11.335 28.296 1.00 48.56 299 PRO A O 1
ATOM 2471 N N . GLN A 1 300 ? 5.086 -12.262 26.607 1.00 48.69 300 GLN A N 1
ATOM 2472 C CA . GLN A 1 300 ? 6.296 -12.729 25.961 1.00 48.69 300 GLN A CA 1
ATOM 2473 C C . GLN A 1 300 ? 6.927 -11.451 25.417 1.00 48.69 300 GLN A C 1
ATOM 2475 O O . GLN A 1 300 ? 6.530 -10.949 24.359 1.00 48.69 300 GLN A O 1
ATOM 2480 N N . SER A 1 301 ? 7.885 -10.905 26.172 1.00 52.78 301 SER A N 1
ATOM 2481 C CA . SER A 1 301 ? 8.878 -9.921 25.758 1.00 52.78 301 SER A CA 1
ATOM 2482 C C . SER A 1 301 ? 9.764 -10.585 24.715 1.00 52.78 301 SER A C 1
ATOM 2484 O O . SER A 1 301 ? 10.974 -10.709 24.859 1.00 52.78 301 SER A O 1
ATOM 2486 N N . SER A 1 302 ? 9.126 -11.086 23.663 1.00 63.59 302 SER A N 1
ATOM 2487 C CA . SER A 1 302 ? 9.754 -11.633 22.493 1.00 63.59 302 SER A CA 1
ATOM 2488 C C . SER A 1 302 ? 10.341 -10.420 21.787 1.00 63.59 302 SER A C 1
ATOM 2490 O O . SER A 1 302 ? 9.750 -9.830 20.880 1.00 63.59 302 SER A O 1
ATOM 2492 N N . THR A 1 303 ? 11.498 -9.999 22.290 1.00 76.56 303 THR A N 1
ATOM 2493 C CA . THR A 1 303 ? 12.491 -9.213 21.577 1.00 76.56 303 THR A CA 1
ATOM 2494 C C . THR A 1 303 ? 12.584 -9.677 20.120 1.00 76.56 303 THR A C 1
ATOM 2496 O O . THR A 1 303 ? 12.502 -8.793 19.269 1.00 76.56 303 THR A O 1
ATOM 2499 N N . PRO A 1 304 ? 12.546 -10.990 19.765 1.00 82.88 304 PRO A N 1
ATOM 2500 C CA . PRO A 1 304 ? 12.495 -11.405 18.362 1.00 82.88 304 PRO A CA 1
ATOM 2501 C C . PRO A 1 304 ? 11.271 -10.891 17.597 1.00 82.88 304 PRO A C 1
ATOM 2503 O O . PRO A 1 304 ? 11.419 -10.450 16.465 1.00 82.88 304 PRO A O 1
ATOM 2506 N N . ASN A 1 305 ? 10.072 -10.872 18.189 1.00 85.50 305 ASN A N 1
ATOM 2507 C CA . ASN A 1 305 ? 8.887 -10.349 17.499 1.00 85.50 305 ASN A CA 1
ATOM 2508 C C . ASN A 1 305 ? 8.966 -8.830 17.306 1.00 85.50 305 ASN A C 1
ATOM 2510 O O . ASN A 1 305 ? 8.481 -8.325 16.303 1.00 85.50 305 ASN A O 1
ATOM 2514 N N . LEU A 1 306 ? 9.552 -8.096 18.261 1.00 88.81 306 LEU A N 1
ATOM 2515 C CA . LEU A 1 306 ? 9.760 -6.652 18.108 1.00 88.81 306 LEU A CA 1
ATOM 2516 C C . LEU A 1 306 ? 10.771 -6.374 16.994 1.00 88.81 306 LEU A C 1
ATOM 2518 O O . LEU A 1 306 ? 10.486 -5.577 16.110 1.00 88.81 306 LEU A O 1
ATOM 2522 N N . ILE A 1 307 ? 11.907 -7.075 17.003 1.00 90.81 307 ILE A N 1
ATOM 2523 C CA . ILE A 1 307 ? 12.937 -6.973 15.963 1.00 90.81 307 ILE A CA 1
ATOM 2524 C C . ILE A 1 307 ? 12.348 -7.333 14.595 1.00 90.81 307 ILE A C 1
ATOM 2526 O O . ILE A 1 307 ? 12.568 -6.604 13.634 1.00 90.81 307 ILE A O 1
ATOM 2530 N N . ALA A 1 308 ? 11.533 -8.390 14.508 1.00 92.56 308 ALA A N 1
ATOM 2531 C CA . ALA A 1 308 ? 10.848 -8.768 13.276 1.00 92.56 308 ALA A CA 1
ATOM 2532 C C . ALA A 1 308 ? 9.893 -7.671 12.778 1.00 92.56 308 ALA A C 1
ATOM 2534 O O . ALA A 1 308 ? 9.895 -7.372 11.589 1.00 92.56 308 ALA A O 1
ATOM 2535 N N . ILE A 1 309 ? 9.116 -7.030 13.664 1.00 93.69 309 ILE A N 1
ATOM 2536 C CA . ILE A 1 309 ? 8.255 -5.893 13.288 1.00 93.69 309 ILE A CA 1
ATOM 2537 C C . ILE A 1 309 ? 9.104 -4.733 12.762 1.00 93.69 309 ILE A C 1
ATOM 2539 O O . ILE A 1 309 ? 8.800 -4.194 11.701 1.00 93.69 309 ILE A O 1
ATOM 2543 N N . LEU A 1 310 ? 10.177 -4.367 13.471 1.00 95.06 310 LEU A N 1
ATOM 2544 C CA . LEU A 1 310 ? 11.062 -3.274 13.063 1.00 95.06 310 LEU A CA 1
ATOM 2545 C C . LEU A 1 310 ? 11.722 -3.563 11.705 1.00 95.06 310 LEU A C 1
ATOM 2547 O O . LEU A 1 310 ? 11.779 -2.678 10.856 1.00 95.06 310 LEU A O 1
ATOM 2551 N N . PHE A 1 311 ? 12.154 -4.804 11.476 1.00 95.44 311 PHE A N 1
ATOM 2552 C CA . PHE A 1 311 ? 12.742 -5.246 10.214 1.00 95.44 311 PHE A CA 1
ATOM 2553 C C . PHE A 1 311 ? 11.728 -5.251 9.062 1.00 95.44 311 PHE A C 1
ATOM 2555 O O . PHE A 1 311 ? 12.021 -4.721 7.995 1.00 95.44 311 PHE A O 1
ATOM 2562 N N . VAL A 1 312 ? 10.520 -5.788 9.269 1.00 96.00 312 VAL A N 1
ATOM 2563 C CA . VAL A 1 312 ? 9.448 -5.779 8.253 1.00 96.00 312 VAL A CA 1
ATOM 2564 C C . VAL A 1 312 ? 9.039 -4.345 7.908 1.00 96.00 312 VAL A C 1
ATOM 2566 O O . VAL A 1 312 ? 8.846 -4.026 6.738 1.00 96.00 312 VAL A O 1
ATOM 2569 N N . ASN A 1 313 ? 8.962 -3.459 8.902 1.00 95.62 313 ASN A N 1
ATOM 2570 C CA . ASN A 1 313 ? 8.688 -2.038 8.699 1.00 95.62 313 ASN A CA 1
ATOM 2571 C C . ASN A 1 313 ? 9.815 -1.325 7.932 1.00 95.62 313 ASN A C 1
ATOM 2573 O O . ASN A 1 313 ? 9.536 -0.518 7.048 1.00 95.62 313 ASN A O 1
ATOM 2577 N N . ALA A 1 314 ? 11.078 -1.639 8.231 1.00 96.25 314 ALA A N 1
ATOM 2578 C CA . ALA A 1 314 ? 12.221 -1.127 7.478 1.00 96.25 314 ALA A CA 1
ATOM 2579 C C . ALA A 1 314 ? 12.211 -1.631 6.025 1.00 96.25 314 ALA A C 1
ATOM 2581 O O . ALA A 1 314 ? 12.443 -0.848 5.108 1.00 96.25 314 ALA A O 1
ATOM 2582 N N . MET A 1 315 ? 11.865 -2.904 5.807 1.00 94.50 315 MET A N 1
ATOM 2583 C CA . MET A 1 315 ? 11.673 -3.472 4.470 1.00 94.50 315 MET A CA 1
ATOM 2584 C C . MET A 1 315 ? 10.528 -2.795 3.712 1.00 94.50 315 MET A C 1
ATOM 2586 O O . MET A 1 315 ? 10.660 -2.539 2.520 1.00 94.50 315 MET A O 1
ATOM 2590 N N . LEU A 1 316 ? 9.426 -2.447 4.386 1.00 95.12 316 LEU A N 1
ATOM 2591 C CA . LEU A 1 316 ? 8.329 -1.709 3.758 1.00 95.12 316 LEU A CA 1
ATOM 2592 C C . LEU A 1 316 ? 8.816 -0.362 3.205 1.00 95.12 316 LEU A C 1
ATOM 2594 O O . LEU A 1 316 ? 8.587 -0.085 2.030 1.00 95.12 316 LEU A O 1
ATOM 2598 N N . LEU A 1 317 ? 9.543 0.435 3.998 1.00 93.38 317 LEU A N 1
ATOM 2599 C CA . LEU A 1 317 ? 10.153 1.688 3.521 1.00 93.38 317 LEU A CA 1
ATOM 2600 C C . LEU A 1 317 ? 11.216 1.464 2.443 1.00 93.38 317 LEU A C 1
ATOM 2602 O O . LEU A 1 317 ? 11.384 2.294 1.563 1.00 93.38 317 LEU A O 1
ATOM 2606 N N . TYR A 1 318 ? 11.924 0.339 2.495 1.00 92.38 318 TYR A N 1
ATOM 2607 C CA . TYR A 1 318 ? 12.915 -0.033 1.493 1.00 92.38 318 TYR A CA 1
ATOM 2608 C C . TYR A 1 318 ? 12.310 -0.376 0.130 1.00 92.38 318 TYR A C 1
ATOM 2610 O O . TYR A 1 318 ? 12.993 -0.290 -0.880 1.00 92.38 318 TYR A O 1
ATOM 2618 N N . ILE A 1 319 ? 11.045 -0.768 0.065 1.00 89.19 319 ILE A N 1
ATOM 2619 C CA . ILE A 1 319 ? 10.409 -1.234 -1.179 1.00 89.19 319 ILE A CA 1
ATOM 2620 C C . ILE A 1 319 ? 9.468 -0.184 -1.759 1.00 89.19 319 ILE A C 1
ATOM 2622 O O . ILE A 1 319 ? 9.119 -0.242 -2.939 1.00 89.19 319 ILE A O 1
ATOM 2626 N N . THR A 1 320 ? 9.041 0.755 -0.923 1.00 88.94 320 THR A N 1
ATOM 2627 C CA . THR A 1 320 ? 7.982 1.712 -1.221 1.00 88.94 320 THR A CA 1
ATOM 2628 C C . THR A 1 320 ? 8.431 3.141 -0.947 1.00 88.94 320 THR A C 1
ATOM 2630 O O . THR A 1 320 ? 9.569 3.401 -0.569 1.00 88.94 320 THR A O 1
ATOM 2633 N N . SER A 1 321 ? 7.493 4.074 -1.094 1.00 85.69 321 SER A N 1
ATOM 2634 C CA . SER A 1 321 ? 7.735 5.483 -0.819 1.00 85.69 321 SER A CA 1
ATOM 2635 C C . SER A 1 321 ? 7.754 5.843 0.663 1.00 85.69 321 SER A C 1
ATOM 2637 O O . SER A 1 321 ? 7.136 5.202 1.514 1.00 85.69 321 SER A O 1
ATOM 2639 N N . PHE A 1 322 ? 8.360 6.991 0.953 1.00 89.75 322 PHE A N 1
ATOM 2640 C CA . PHE A 1 322 ? 8.397 7.586 2.288 1.00 89.75 322 PHE A CA 1
ATOM 2641 C C . PHE A 1 322 ? 7.004 7.874 2.896 1.00 89.75 322 PHE A C 1
ATOM 2643 O O . PHE A 1 322 ? 6.891 7.985 4.116 1.00 89.75 322 PHE A O 1
ATOM 2650 N N . HIS A 1 323 ? 5.918 7.915 2.108 1.00 92.75 323 HIS A N 1
ATOM 2651 C CA . HIS A 1 323 ? 4.542 8.025 2.629 1.00 92.75 323 HIS A CA 1
ATOM 2652 C C . HIS A 1 323 ? 4.162 6.847 3.543 1.00 92.75 323 HIS A C 1
ATOM 2654 O O . HIS A 1 323 ? 3.336 7.000 4.443 1.00 92.75 323 HIS A O 1
ATOM 2660 N N . PHE A 1 324 ? 4.791 5.676 3.380 1.00 94.50 324 PHE A N 1
ATOM 2661 C CA . PHE A 1 324 ? 4.521 4.506 4.220 1.00 94.50 324 PHE A CA 1
ATOM 2662 C C . PHE A 1 324 ? 5.038 4.652 5.661 1.00 94.50 324 PHE A C 1
ATOM 2664 O O . PHE A 1 324 ? 4.682 3.835 6.510 1.00 94.50 324 PHE A O 1
ATOM 2671 N N . ILE A 1 325 ? 5.748 5.741 5.998 1.00 95.31 325 ILE A N 1
ATOM 2672 C CA . ILE A 1 325 ? 5.996 6.142 7.395 1.00 95.31 325 ILE A CA 1
ATOM 2673 C C . ILE A 1 325 ? 4.674 6.245 8.178 1.00 95.31 325 ILE A C 1
ATOM 2675 O O . ILE A 1 325 ? 4.638 5.919 9.363 1.00 95.31 325 ILE A O 1
ATOM 2679 N N . LEU A 1 326 ? 3.561 6.609 7.529 1.00 95.75 326 LEU A N 1
ATOM 2680 C CA . LEU A 1 326 ? 2.242 6.614 8.167 1.00 95.75 326 LEU A CA 1
ATOM 2681 C C . LEU A 1 326 ? 1.841 5.223 8.681 1.00 95.75 326 LEU A C 1
ATOM 2683 O O . LEU A 1 326 ? 1.352 5.101 9.805 1.00 95.75 326 LEU A O 1
ATOM 2687 N N . VAL A 1 327 ? 2.092 4.167 7.898 1.00 96.38 327 VAL A N 1
ATOM 2688 C CA . VAL A 1 327 ? 1.832 2.780 8.317 1.00 96.38 327 VAL A CA 1
ATOM 2689 C C . VAL A 1 327 ? 2.666 2.431 9.541 1.00 96.38 327 VAL A C 1
ATOM 2691 O O . VAL A 1 327 ? 2.137 1.869 10.499 1.00 96.38 327 VAL A O 1
ATOM 2694 N N . LEU A 1 328 ? 3.944 2.817 9.539 1.00 95.75 328 LEU A N 1
ATOM 2695 C CA . LEU A 1 328 ? 4.852 2.609 10.666 1.00 95.75 328 LEU A CA 1
ATOM 2696 C C . LEU A 1 328 ? 4.332 3.289 11.934 1.00 95.75 328 LEU A C 1
ATOM 2698 O O . LEU A 1 328 ? 4.272 2.646 12.978 1.00 95.75 328 LEU A O 1
ATOM 2702 N N . ILE A 1 329 ? 3.886 4.546 11.845 1.00 96.00 329 ILE A N 1
ATOM 2703 C CA . ILE A 1 329 ? 3.280 5.269 12.975 1.00 96.00 329 ILE A CA 1
ATOM 2704 C C . ILE A 1 329 ? 2.020 4.540 13.470 1.00 96.00 329 ILE A C 1
ATOM 2706 O O . ILE A 1 329 ? 1.831 4.373 14.675 1.00 96.00 329 ILE A O 1
ATOM 2710 N N . GLY A 1 330 ? 1.164 4.064 12.561 1.00 96.06 330 GLY A N 1
ATOM 2711 C CA . GLY A 1 330 ? -0.022 3.277 12.908 1.00 96.06 330 GLY A CA 1
ATOM 2712 C C . GLY A 1 330 ? 0.314 1.983 13.658 1.00 96.06 330 GLY A C 1
ATOM 2713 O O . GLY A 1 330 ? -0.313 1.669 14.674 1.00 96.06 330 GLY A O 1
ATOM 2714 N N . VAL A 1 331 ? 1.315 1.239 13.177 1.00 95.50 331 VAL A N 1
ATOM 2715 C CA . VAL A 1 331 ? 1.764 -0.027 13.775 1.00 95.50 331 VAL A CA 1
ATOM 2716 C C . VAL A 1 331 ? 2.427 0.214 15.129 1.00 95.50 331 VAL A C 1
ATOM 2718 O O . VAL A 1 331 ? 2.103 -0.473 16.099 1.00 95.50 331 VAL A O 1
ATOM 2721 N N . ASN A 1 332 ? 3.308 1.211 15.217 1.00 95.00 332 ASN A N 1
ATOM 2722 C CA . ASN A 1 332 ? 3.989 1.594 16.451 1.00 95.00 332 ASN A CA 1
ATOM 2723 C C . ASN A 1 332 ? 2.978 1.996 17.529 1.00 95.00 332 ASN A C 1
ATOM 2725 O O . ASN A 1 332 ? 3.089 1.550 18.672 1.00 95.00 332 ASN A O 1
ATOM 2729 N N . HIS A 1 333 ? 1.934 2.744 17.160 1.00 94.75 333 HIS A N 1
ATOM 2730 C CA . HIS A 1 333 ? 0.872 3.100 18.094 1.00 94.75 333 HIS A CA 1
ATOM 2731 C C . HIS A 1 333 ? 0.114 1.868 18.599 1.00 94.75 333 HIS A C 1
ATOM 2733 O O . HIS A 1 333 ? -0.088 1.720 19.804 1.00 94.75 333 HIS A O 1
ATOM 2739 N N . LEU A 1 334 ? -0.253 0.935 17.712 1.00 93.12 334 LEU A N 1
ATOM 2740 C CA . LEU A 1 334 ? -0.892 -0.323 18.117 1.00 93.12 334 LEU A CA 1
ATOM 2741 C C . LEU A 1 334 ? 0.008 -1.151 19.051 1.00 93.12 334 LEU A C 1
ATOM 2743 O O . LEU A 1 334 ? -0.473 -1.712 20.038 1.00 93.12 334 LEU A O 1
ATOM 2747 N N . LEU A 1 335 ? 1.311 -1.192 18.782 1.00 91.50 335 LEU A N 1
ATOM 2748 C CA . LEU A 1 335 ? 2.298 -1.868 19.619 1.00 91.50 335 LEU A CA 1
ATOM 2749 C C . LEU A 1 335 ? 2.378 -1.249 21.025 1.00 91.50 335 LEU A C 1
ATOM 2751 O O . LEU A 1 335 ? 2.292 -1.975 22.020 1.00 91.50 335 LEU A O 1
ATOM 2755 N N . ILE A 1 336 ? 2.511 0.079 21.111 1.00 90.94 336 ILE A N 1
ATOM 2756 C CA . ILE A 1 336 ? 2.559 0.833 22.374 1.00 90.94 336 ILE A CA 1
ATOM 2757 C C . ILE A 1 336 ? 1.276 0.612 23.168 1.00 90.94 336 ILE A C 1
ATOM 2759 O O . ILE A 1 336 ? 1.316 0.331 24.367 1.00 90.94 336 ILE A O 1
ATOM 2763 N N . TYR A 1 337 ? 0.140 0.664 22.483 1.00 89.69 337 TYR A N 1
ATOM 2764 C CA . TYR A 1 337 ? -1.167 0.454 23.073 1.00 89.69 337 TYR A CA 1
ATOM 2765 C C . TYR A 1 337 ? -1.293 -0.915 23.758 1.00 89.69 337 TYR A C 1
ATOM 2767 O O . TYR A 1 337 ? -1.721 -1.010 24.914 1.00 89.69 337 TYR A O 1
ATOM 2775 N N . ILE A 1 338 ? -0.884 -1.981 23.059 1.00 86.75 338 ILE A N 1
ATOM 2776 C CA . ILE A 1 338 ? -0.895 -3.355 23.579 1.00 86.75 338 ILE A CA 1
ATOM 2777 C C . ILE A 1 338 ? 0.081 -3.499 24.757 1.00 86.75 338 ILE A C 1
ATOM 2779 O O . ILE A 1 338 ? -0.244 -4.144 25.759 1.00 86.75 338 ILE A O 1
ATOM 2783 N N . HIS A 1 339 ? 1.262 -2.883 24.656 1.00 85.19 339 HIS A N 1
ATOM 2784 C CA . HIS A 1 339 ? 2.287 -2.938 25.694 1.00 85.19 339 HIS A CA 1
ATOM 2785 C C . HIS A 1 339 ? 1.821 -2.259 26.991 1.00 85.19 339 HIS A C 1
ATOM 2787 O O . HIS A 1 339 ? 1.774 -2.902 28.043 1.00 85.19 339 HIS A O 1
ATOM 2793 N N . GLN A 1 340 ? 1.379 -1.000 26.909 1.00 84.81 340 GLN A N 1
ATOM 2794 C CA . GLN A 1 340 ? 0.934 -0.216 28.065 1.00 84.81 340 GLN A CA 1
ATOM 2795 C C . GLN A 1 340 ? -0.396 -0.712 28.661 1.00 84.81 340 GLN A C 1
ATOM 2797 O O . GLN A 1 340 ? -0.671 -0.471 29.840 1.00 84.81 340 GLN A O 1
ATOM 2802 N N . GLY A 1 341 ? -1.208 -1.432 27.876 1.00 81.50 341 GLY A N 1
ATOM 2803 C CA . GLY A 1 341 ? -2.487 -1.988 28.319 1.00 81.50 341 GLY A CA 1
ATOM 2804 C C . GLY A 1 341 ? -3.534 -0.915 28.607 1.00 81.50 341 GLY A C 1
ATOM 2805 O O . GLY A 1 341 ? -4.245 -1.017 29.603 1.00 81.50 341 GLY A O 1
ATOM 2806 N N . ILE A 1 342 ? -3.611 0.109 27.750 1.00 82.31 342 ILE A N 1
ATOM 2807 C CA . ILE A 1 342 ? -4.461 1.298 27.940 1.00 82.31 342 ILE A CA 1
ATOM 2808 C C . ILE A 1 342 ? -5.936 0.916 28.169 1.00 82.31 342 ILE A C 1
ATOM 2810 O O . ILE A 1 342 ? -6.570 1.510 29.039 1.00 82.31 342 ILE A O 1
ATOM 2814 N N . MET A 1 343 ? -6.436 -0.124 27.482 1.00 80.31 343 MET A N 1
ATOM 2815 C CA . MET A 1 343 ? -7.790 -0.693 27.654 1.00 80.31 343 MET A CA 1
ATOM 2816 C C . MET A 1 343 ? -8.167 -0.933 29.117 1.00 80.31 343 MET A C 1
ATOM 2818 O O . MET A 1 343 ? -9.293 -0.678 29.517 1.00 80.31 343 MET A O 1
ATOM 2822 N N . TYR A 1 344 ? -7.225 -1.440 29.916 1.00 78.25 344 TYR A N 1
ATOM 2823 C CA . TYR A 1 344 ? -7.484 -1.854 31.296 1.00 78.25 344 TYR A CA 1
ATOM 2824 C C . TYR A 1 344 ? -7.386 -0.696 32.293 1.00 78.25 344 TYR A C 1
ATOM 2826 O O . TYR A 1 344 ? -7.804 -0.837 33.436 1.00 78.25 344 TYR A O 1
ATOM 2834 N N . LYS A 1 345 ? -6.802 0.435 31.880 1.00 79.88 345 LYS A N 1
ATOM 2835 C CA . LYS A 1 345 ? -6.507 1.576 32.758 1.00 79.88 345 LYS A CA 1
ATOM 2836 C C . LYS A 1 345 ? -7.462 2.750 32.556 1.00 79.88 345 LYS A C 1
ATOM 2838 O O . LYS A 1 345 ? -7.695 3.500 33.496 1.00 79.88 345 LYS A O 1
ATOM 2843 N N . TYR A 1 346 ? -8.001 2.930 31.348 1.00 81.44 346 TYR A N 1
ATOM 2844 C CA . TYR A 1 346 ? -8.751 4.135 30.985 1.00 81.44 346 TYR A CA 1
ATOM 2845 C C . TYR A 1 346 ? -10.019 3.816 30.208 1.00 81.44 346 TYR A C 1
ATOM 2847 O O . TYR A 1 346 ? -9.945 3.166 29.170 1.00 81.44 346 TYR A O 1
ATOM 2855 N N . LYS A 1 347 ? -11.155 4.384 30.632 1.00 81.69 347 LYS A N 1
ATOM 2856 C CA . LYS A 1 347 ? -12.438 4.306 29.911 1.00 81.69 347 LYS A CA 1
ATOM 2857 C C . LYS A 1 347 ? -12.410 5.055 28.572 1.00 81.69 347 LYS A C 1
ATOM 2859 O O . LYS A 1 347 ? -11.715 6.071 28.419 1.00 81.69 347 LYS A O 1
ATOM 2864 N N . LEU A 1 348 ? -13.221 4.604 27.612 1.00 80.19 348 LEU A N 1
ATOM 2865 C CA . LEU A 1 348 ? -13.211 5.128 26.241 1.00 80.19 348 LEU A CA 1
ATOM 2866 C C . LEU A 1 348 ? -13.540 6.630 26.170 1.00 80.19 348 LEU A C 1
ATOM 2868 O O . LEU A 1 348 ? -12.847 7.380 25.485 1.00 80.19 348 LEU A O 1
ATOM 2872 N N . LYS A 1 349 ? -14.532 7.098 26.934 1.00 79.69 349 LYS A N 1
ATOM 2873 C CA . LYS A 1 349 ? -15.003 8.499 26.915 1.00 79.69 349 LYS A CA 1
ATOM 2874 C C . LYS A 1 349 ? -14.183 9.474 27.789 1.00 79.69 349 LYS A C 1
ATOM 2876 O O . LYS A 1 349 ? -14.379 10.680 27.689 1.00 79.69 349 LYS A O 1
ATOM 2881 N N . VAL A 1 350 ? -13.252 8.997 28.629 1.00 80.94 350 VAL A N 1
ATOM 2882 C CA . VAL A 1 350 ? -12.510 9.841 29.605 1.00 80.94 350 VAL A CA 1
ATOM 2883 C C . VAL A 1 350 ? -11.172 10.331 29.039 1.00 80.94 350 VAL A C 1
ATOM 2885 O O . VAL A 1 350 ? -10.332 9.484 28.755 1.00 80.94 350 VAL A O 1
ATOM 2888 N N . PRO A 1 351 ? -10.911 11.637 28.861 1.00 79.69 351 PRO A N 1
ATOM 2889 C CA . PRO A 1 351 ? -9.677 12.112 28.224 1.00 79.69 351 PRO A CA 1
ATOM 2890 C C . PRO A 1 351 ? -8.409 11.609 28.936 1.00 79.69 351 PRO A C 1
ATOM 2892 O O . PRO A 1 351 ? -8.392 11.433 30.151 1.00 79.69 351 PRO A O 1
ATOM 2895 N N . LEU A 1 352 ? -7.350 11.352 28.162 1.00 84.69 352 LEU A N 1
ATOM 2896 C CA . LEU A 1 352 ? -6.039 10.977 28.701 1.00 84.69 352 LEU A CA 1
ATOM 2897 C C . LEU A 1 352 ? -5.283 12.222 29.168 1.00 84.69 352 LEU A C 1
ATOM 2899 O O . LEU A 1 352 ? -5.381 13.284 28.553 1.00 84.69 352 LEU A O 1
ATOM 2903 N N . ASN A 1 353 ? -4.472 12.063 30.213 1.00 88.06 353 ASN A N 1
ATOM 2904 C CA . ASN A 1 353 ? -3.602 13.129 30.704 1.00 88.06 353 ASN A CA 1
ATOM 2905 C C . ASN A 1 353 ? -2.566 13.520 29.640 1.00 88.06 353 ASN A C 1
ATOM 2907 O O . ASN A 1 353 ? -1.998 12.655 28.967 1.00 88.06 353 ASN A O 1
ATOM 2911 N N . PHE A 1 354 ? -2.248 14.813 29.556 1.00 88.00 354 PHE A N 1
ATOM 2912 C CA . PHE A 1 354 ? -1.295 15.350 28.579 1.00 88.00 354 PHE A CA 1
ATOM 2913 C C . PHE A 1 354 ? 0.081 14.663 28.636 1.00 88.00 354 PHE A C 1
ATOM 2915 O O . PHE A 1 354 ? 0.614 14.268 27.603 1.00 88.00 354 PHE A O 1
ATOM 2922 N N . LEU A 1 355 ? 0.617 14.417 29.838 1.00 89.38 355 LEU A N 1
ATOM 2923 C CA . LEU A 1 355 ? 1.901 13.720 30.012 1.00 89.38 355 LEU A CA 1
ATOM 2924 C C . LEU A 1 355 ? 1.892 12.294 29.439 1.00 89.38 355 LEU A C 1
ATOM 2926 O O . LEU A 1 355 ? 2.879 11.857 28.853 1.00 89.38 355 LEU A O 1
ATOM 2930 N N . HIS A 1 356 ? 0.771 11.577 29.560 1.00 88.62 356 HIS A N 1
ATOM 2931 C CA . HIS A 1 356 ? 0.645 10.233 28.990 1.00 88.62 356 HIS A CA 1
ATOM 2932 C C . HIS A 1 356 ? 0.601 10.283 27.459 1.00 88.62 356 HIS A C 1
ATOM 2934 O O . HIS A 1 356 ? 1.218 9.449 26.800 1.00 88.62 356 HIS A O 1
ATOM 2940 N N . MET A 1 357 ? -0.073 11.284 26.886 1.00 89.38 357 MET A N 1
ATOM 2941 C CA . MET A 1 357 ? -0.070 11.514 25.438 1.00 89.38 357 MET A CA 1
ATOM 2942 C C . MET A 1 357 ? 1.332 11.843 24.917 1.00 89.38 357 MET A C 1
ATOM 2944 O O . MET A 1 357 ? 1.756 11.281 23.907 1.00 89.38 357 MET A O 1
ATOM 2948 N N . LEU A 1 358 ? 2.073 12.696 25.631 1.00 92.31 358 LEU A N 1
ATOM 2949 C CA . LEU A 1 358 ? 3.458 13.025 25.299 1.00 92.31 358 LEU A CA 1
ATOM 2950 C C . LEU A 1 358 ? 4.357 11.781 25.348 1.00 92.31 358 LEU A C 1
ATOM 2952 O O . LEU A 1 358 ? 5.148 11.561 24.435 1.00 92.31 358 LEU A O 1
ATOM 2956 N N . LEU A 1 359 ? 4.193 10.921 26.356 1.00 92.88 359 LEU A N 1
ATOM 2957 C CA . LEU A 1 359 ? 4.943 9.668 26.453 1.00 92.88 359 LEU A CA 1
ATOM 2958 C C . LEU A 1 359 ? 4.665 8.736 25.263 1.00 92.88 359 LEU A C 1
ATOM 2960 O O . LEU A 1 359 ? 5.596 8.154 24.710 1.00 92.88 359 LEU A O 1
ATOM 2964 N N . ILE A 1 360 ? 3.402 8.609 24.840 1.00 92.81 360 ILE A N 1
ATOM 2965 C CA . ILE A 1 360 ? 3.028 7.811 23.660 1.00 92.81 360 ILE A CA 1
ATOM 2966 C C . ILE A 1 360 ? 3.675 8.385 22.392 1.00 92.81 360 ILE A C 1
ATOM 2968 O O . ILE A 1 360 ? 4.170 7.621 21.561 1.00 92.81 360 ILE A O 1
ATOM 2972 N N . LEU A 1 361 ? 3.709 9.711 22.239 1.00 94.25 361 LEU A N 1
ATOM 2973 C CA . LEU A 1 361 ? 4.378 10.375 21.116 1.00 94.25 361 LEU A CA 1
ATOM 2974 C C . LEU A 1 361 ? 5.886 10.095 21.103 1.00 94.25 361 LEU A C 1
ATOM 2976 O O . LEU A 1 361 ? 6.421 9.688 20.072 1.00 94.25 361 LEU A O 1
ATOM 2980 N N . LEU A 1 362 ? 6.559 10.237 22.247 1.00 94.88 362 LEU A N 1
ATOM 2981 C CA . LEU A 1 362 ? 7.995 9.970 22.373 1.00 94.88 362 LEU A CA 1
ATOM 2982 C C . LEU A 1 362 ? 8.334 8.499 22.098 1.00 94.88 362 LEU A C 1
ATOM 2984 O O . LEU A 1 362 ? 9.310 8.210 21.411 1.00 94.88 362 LEU A O 1
ATOM 2988 N N . GLN A 1 363 ? 7.509 7.560 22.567 1.00 94.19 363 GLN A N 1
ATOM 2989 C CA . GLN A 1 363 ? 7.690 6.135 22.276 1.00 94.19 363 GLN A CA 1
ATOM 2990 C C . GLN A 1 363 ? 7.491 5.817 20.789 1.00 94.19 363 GLN A C 1
ATOM 2992 O O . GLN A 1 363 ? 8.250 5.029 20.225 1.00 94.19 363 GLN A O 1
ATOM 2997 N N . ASN A 1 364 ? 6.504 6.442 20.137 1.00 94.88 364 ASN A N 1
ATOM 2998 C CA . ASN A 1 364 ? 6.314 6.306 18.692 1.00 94.88 364 ASN A CA 1
ATOM 2999 C C . ASN A 1 364 ? 7.533 6.826 17.923 1.00 94.88 364 ASN A C 1
ATOM 3001 O O . ASN A 1 364 ? 7.988 6.163 16.991 1.00 94.88 364 ASN A O 1
ATOM 3005 N N . LEU A 1 365 ? 8.077 7.975 18.336 1.00 95.44 365 LEU A N 1
ATOM 3006 C CA . LEU A 1 365 ? 9.274 8.562 17.742 1.00 95.44 365 LEU A CA 1
ATOM 3007 C C . LEU A 1 365 ? 10.500 7.660 17.933 1.00 95.44 365 LEU A C 1
ATOM 3009 O O . LEU A 1 365 ? 11.223 7.412 16.973 1.00 95.44 365 LEU A O 1
ATOM 3013 N N . ALA A 1 366 ? 10.705 7.112 19.132 1.00 95.69 366 ALA A N 1
ATOM 3014 C CA . ALA A 1 366 ? 11.810 6.197 19.410 1.00 95.69 366 ALA A CA 1
ATOM 3015 C C . ALA A 1 366 ? 11.752 4.933 18.531 1.00 95.69 366 ALA A C 1
ATOM 3017 O O . ALA A 1 366 ? 12.758 4.538 17.941 1.00 95.69 366 ALA A O 1
ATOM 3018 N N . LEU A 1 367 ? 10.566 4.328 18.384 1.00 95.38 367 LEU A N 1
ATOM 3019 C CA . LEU A 1 367 ? 10.368 3.182 17.489 1.00 95.38 367 LEU A CA 1
ATOM 3020 C C . LEU A 1 367 ? 10.587 3.558 16.019 1.00 95.38 367 LEU A C 1
ATOM 3022 O O . LEU A 1 367 ? 11.170 2.774 15.273 1.00 95.38 367 LEU A O 1
ATOM 3026 N N . LEU A 1 368 ? 10.159 4.753 15.602 1.00 95.69 368 LEU A N 1
ATOM 3027 C CA . LEU A 1 368 ? 10.381 5.243 14.244 1.00 95.69 368 LEU A CA 1
ATOM 3028 C C . LEU A 1 368 ? 11.879 5.423 13.956 1.00 95.69 368 LEU A C 1
ATOM 3030 O O . LEU A 1 368 ? 12.364 4.931 12.940 1.00 95.69 368 LEU A O 1
ATOM 3034 N N . ILE A 1 369 ? 12.631 6.043 14.867 1.00 96.38 369 ILE A N 1
ATOM 3035 C CA . ILE A 1 369 ? 14.089 6.193 14.744 1.00 96.38 369 ILE A CA 1
ATOM 3036 C C . ILE A 1 369 ? 14.762 4.818 14.644 1.00 96.38 369 ILE A C 1
ATOM 3038 O O . ILE A 1 369 ? 15.603 4.612 13.771 1.00 96.38 369 ILE A O 1
ATOM 3042 N N . ALA A 1 370 ? 14.341 3.847 15.460 1.00 95.75 370 ALA A N 1
ATOM 3043 C CA . ALA A 1 370 ? 14.853 2.480 15.380 1.00 95.75 370 ALA A CA 1
ATOM 3044 C C . ALA A 1 370 ? 14.572 1.824 14.013 1.00 95.75 370 ALA A C 1
ATOM 3046 O O . ALA A 1 370 ? 15.461 1.192 13.440 1.00 95.75 370 ALA A O 1
ATOM 3047 N N . THR A 1 371 ? 13.370 2.001 13.445 1.00 95.94 371 THR A N 1
ATOM 3048 C CA . THR A 1 371 ? 13.074 1.513 12.083 1.00 95.94 371 THR A CA 1
ATOM 3049 C C . THR A 1 371 ? 13.899 2.219 11.009 1.00 95.94 371 THR A C 1
ATOM 3051 O O . THR A 1 371 ? 14.362 1.564 10.078 1.00 95.94 371 THR A O 1
ATOM 3054 N N . LEU A 1 372 ? 14.130 3.530 11.144 1.00 95.62 372 LEU A N 1
ATOM 3055 C CA . LEU A 1 372 ? 14.931 4.308 10.198 1.00 95.62 372 LEU A CA 1
ATOM 3056 C C . LEU A 1 372 ? 16.409 3.902 10.231 1.00 95.62 372 LEU A C 1
ATOM 3058 O O . LEU A 1 372 ? 17.044 3.857 9.181 1.00 95.62 372 LEU A O 1
ATOM 3062 N N . ALA A 1 373 ? 16.940 3.534 11.400 1.00 96.12 373 ALA A N 1
ATOM 3063 C CA . ALA A 1 373 ? 18.294 2.999 11.523 1.00 96.12 373 ALA A CA 1
ATOM 3064 C C . ALA A 1 373 ? 18.458 1.665 10.768 1.00 96.12 373 ALA A C 1
ATOM 3066 O O . ALA A 1 373 ? 19.423 1.486 10.025 1.00 96.12 373 ALA A O 1
ATOM 3067 N N . LEU A 1 374 ? 17.491 0.746 10.891 1.00 95.81 374 LEU A N 1
ATOM 3068 C CA . LEU A 1 374 ? 17.490 -0.509 10.122 1.00 95.81 374 LEU A CA 1
ATOM 3069 C C . LEU A 1 374 ? 17.322 -0.266 8.619 1.00 95.81 374 LEU A C 1
ATOM 3071 O O . LEU A 1 374 ? 17.975 -0.917 7.807 1.00 95.81 374 LEU A O 1
ATOM 3075 N N . TYR A 1 375 ? 16.471 0.686 8.244 1.00 95.31 375 TYR A N 1
ATOM 3076 C CA . TYR A 1 375 ? 16.301 1.094 6.854 1.00 95.31 375 TYR A CA 1
ATOM 3077 C C . TYR A 1 375 ? 17.607 1.650 6.260 1.00 95.31 375 TYR A C 1
ATOM 3079 O O . TYR A 1 375 ? 18.006 1.243 5.170 1.00 95.31 375 TYR A O 1
ATOM 3087 N N . ALA A 1 376 ? 18.330 2.498 6.998 1.00 94.69 376 ALA A N 1
ATOM 3088 C CA . ALA A 1 376 ? 19.642 2.991 6.583 1.00 94.69 376 ALA A CA 1
ATOM 3089 C C . ALA A 1 376 ? 20.650 1.845 6.385 1.00 94.69 376 ALA A C 1
ATOM 3091 O O . ALA A 1 376 ? 21.392 1.845 5.405 1.00 94.69 376 ALA A O 1
ATOM 3092 N N . LEU A 1 377 ? 20.627 0.824 7.249 1.00 95.12 377 LEU A N 1
ATOM 3093 C CA . LEU A 1 377 ? 21.455 -0.374 7.088 1.00 95.12 377 LEU A CA 1
ATOM 3094 C C . LEU A 1 377 ? 21.124 -1.140 5.794 1.00 95.12 377 LEU A C 1
ATOM 3096 O O . LEU A 1 377 ? 22.040 -1.572 5.096 1.00 95.12 377 LEU A O 1
ATOM 3100 N N . LEU A 1 378 ? 19.844 -1.260 5.422 1.00 94.50 378 LEU A N 1
ATOM 3101 C CA . LEU A 1 378 ? 19.438 -1.867 4.145 1.00 94.50 378 LEU A CA 1
ATOM 3102 C C . LEU A 1 378 ? 19.930 -1.059 2.933 1.00 94.50 378 LEU A C 1
ATOM 3104 O O . LEU A 1 378 ? 20.352 -1.643 1.930 1.00 94.50 378 LEU A O 1
ATOM 3108 N N . LEU A 1 379 ? 19.924 0.276 3.017 1.00 93.56 379 LEU A N 1
ATOM 3109 C CA . LEU A 1 379 ? 20.487 1.135 1.970 1.00 93.56 379 LEU A CA 1
ATOM 3110 C C . LEU A 1 379 ? 22.006 0.972 1.852 1.00 93.56 379 LEU A C 1
ATOM 3112 O O . LEU A 1 379 ? 22.512 0.858 0.738 1.00 93.56 379 LEU A O 1
ATOM 3116 N N . LEU A 1 380 ? 22.728 0.893 2.973 1.00 93.75 380 LEU A N 1
ATOM 3117 C CA . LEU A 1 380 ? 24.173 0.638 2.979 1.00 93.75 380 LEU A CA 1
ATOM 3118 C C . LEU A 1 380 ? 24.506 -0.737 2.387 1.00 93.75 380 LEU A C 1
ATOM 3120 O O . LEU A 1 380 ? 25.395 -0.845 1.543 1.00 93.75 380 LEU A O 1
ATOM 3124 N N . ALA A 1 381 ? 23.745 -1.773 2.750 1.00 92.75 381 ALA A N 1
ATOM 3125 C CA . ALA A 1 381 ? 23.875 -3.096 2.144 1.00 92.75 381 ALA A CA 1
ATOM 3126 C C . ALA A 1 381 ? 23.621 -3.053 0.626 1.00 92.75 381 ALA A C 1
ATOM 3128 O O . ALA A 1 381 ? 24.313 -3.712 -0.145 1.00 92.75 381 ALA A O 1
ATOM 3129 N N . SER A 1 382 ? 22.670 -2.230 0.177 1.00 92.31 382 SER A N 1
ATOM 3130 C CA . SER A 1 382 ? 22.380 -2.042 -1.250 1.00 92.31 382 SER A CA 1
ATOM 3131 C C . SER A 1 382 ? 23.499 -1.320 -1.992 1.00 92.31 382 SER A C 1
ATOM 3133 O O . SER A 1 382 ? 23.832 -1.714 -3.107 1.00 92.31 382 SER A O 1
ATOM 3135 N N . ALA A 1 383 ? 24.107 -0.308 -1.369 1.00 90.88 383 ALA A N 1
ATOM 3136 C CA . ALA A 1 383 ? 25.272 0.378 -1.916 1.00 90.88 383 ALA A CA 1
ATOM 3137 C C . ALA A 1 383 ? 26.459 -0.583 -2.050 1.00 90.88 383 ALA A C 1
ATOM 3139 O O . ALA A 1 383 ? 27.088 -0.624 -3.103 1.00 90.88 383 ALA A O 1
ATOM 3140 N N . TYR A 1 384 ? 26.709 -1.427 -1.043 1.00 90.31 384 TYR A N 1
ATOM 3141 C CA . TYR A 1 384 ? 27.740 -2.468 -1.112 1.00 90.31 384 TYR A CA 1
ATOM 3142 C C . TYR A 1 384 ? 27.494 -3.449 -2.270 1.00 90.31 384 TYR A C 1
ATOM 3144 O O . TYR A 1 384 ? 28.399 -3.755 -3.041 1.00 90.31 384 TYR A O 1
ATOM 3152 N N . VAL A 1 385 ? 26.243 -3.884 -2.449 1.00 87.62 385 VAL A N 1
ATOM 3153 C CA . VAL A 1 385 ? 25.830 -4.758 -3.558 1.00 87.62 385 VAL A CA 1
ATOM 3154 C C . VAL A 1 385 ? 25.999 -4.091 -4.934 1.00 87.62 385 VAL A C 1
ATOM 3156 O O . VAL A 1 385 ? 26.220 -4.802 -5.920 1.00 87.62 385 VAL A O 1
ATOM 3159 N N . ASN A 1 386 ? 25.914 -2.760 -4.998 1.00 86.62 386 ASN A N 1
ATOM 3160 C CA . ASN A 1 386 ? 26.085 -1.928 -6.194 1.00 86.62 386 ASN A CA 1
ATOM 3161 C C . ASN A 1 386 ? 27.510 -1.345 -6.310 1.00 86.62 386 ASN A C 1
ATOM 3163 O O . ASN A 1 386 ? 27.690 -0.197 -6.719 1.00 86.62 386 ASN A O 1
ATOM 3167 N N . SER A 1 387 ? 28.528 -2.103 -5.887 1.00 84.75 387 SER A N 1
ATOM 3168 C CA . SER A 1 387 ? 29.949 -1.723 -5.982 1.00 84.75 387 SER A CA 1
ATOM 3169 C C . SER A 1 387 ? 30.308 -0.399 -5.285 1.00 84.75 387 SER A C 1
ATOM 3171 O O . SER A 1 387 ? 31.209 0.314 -5.715 1.00 84.75 387 SER A O 1
ATOM 3173 N N . GLY A 1 388 ? 29.590 -0.046 -4.216 1.00 83.38 388 GLY A N 1
ATOM 3174 C CA . GLY A 1 388 ? 29.785 1.189 -3.450 1.00 83.38 388 GLY A CA 1
ATOM 3175 C C . GLY A 1 388 ? 29.087 2.429 -4.025 1.00 83.38 388 GLY A C 1
ATOM 3176 O O . GLY A 1 388 ? 29.194 3.502 -3.436 1.00 83.38 388 GLY A O 1
ATOM 3177 N N . SER A 1 389 ? 28.356 2.314 -5.140 1.00 86.25 389 SER A N 1
ATOM 3178 C CA . SER A 1 389 ? 27.671 3.446 -5.780 1.00 86.25 389 SER A CA 1
ATOM 3179 C C . SER A 1 389 ? 26.260 3.671 -5.222 1.00 86.25 389 SER A C 1
ATOM 3181 O O . SER A 1 389 ? 25.431 2.758 -5.189 1.00 86.25 389 SER A O 1
ATOM 3183 N N . PHE A 1 390 ? 25.952 4.923 -4.863 1.00 87.38 390 PHE A N 1
ATOM 3184 C CA . PHE A 1 390 ? 24.610 5.385 -4.473 1.00 87.38 390 PHE A CA 1
ATOM 3185 C C . PHE A 1 390 ? 23.738 5.823 -5.664 1.00 87.38 390 PHE A C 1
ATOM 3187 O O . PHE A 1 390 ? 22.657 6.381 -5.464 1.00 87.38 390 PHE A O 1
ATOM 3194 N N . SER A 1 391 ? 24.166 5.565 -6.906 1.00 84.56 391 SER A N 1
ATOM 3195 C CA . SER A 1 391 ? 23.424 5.919 -8.128 1.00 84.56 391 SER A CA 1
ATOM 3196 C C . SER A 1 391 ? 21.976 5.407 -8.121 1.00 84.56 391 SER A C 1
ATOM 3198 O O . SER A 1 391 ? 21.076 6.094 -8.605 1.00 84.56 391 SER A O 1
ATOM 3200 N N . PHE A 1 392 ? 21.719 4.255 -7.494 1.00 86.38 392 PHE A N 1
ATOM 3201 C CA . PHE A 1 392 ? 20.383 3.667 -7.369 1.00 86.38 392 PHE A CA 1
ATOM 3202 C C . PHE A 1 392 ? 19.376 4.550 -6.610 1.00 86.38 392 PHE A C 1
ATOM 3204 O O . PHE A 1 392 ? 18.175 4.470 -6.882 1.00 86.38 392 PHE A O 1
ATOM 3211 N N . LEU A 1 393 ? 19.831 5.428 -5.704 1.00 88.69 393 LEU A N 1
ATOM 3212 C CA . LEU A 1 393 ? 18.958 6.360 -4.976 1.00 88.69 393 LEU A CA 1
ATOM 3213 C C . LEU A 1 393 ? 18.293 7.372 -5.913 1.00 88.69 393 LEU A C 1
ATOM 3215 O O . LEU A 1 393 ? 17.169 7.805 -5.648 1.00 88.69 393 LEU A O 1
ATOM 3219 N N . ASN A 1 394 ? 18.950 7.711 -7.030 1.00 84.62 394 ASN A N 1
ATOM 3220 C CA . ASN A 1 394 ? 18.374 8.593 -8.041 1.00 84.62 394 ASN A CA 1
ATOM 3221 C C . ASN A 1 394 ? 17.123 7.978 -8.675 1.00 84.62 394 ASN A C 1
ATOM 3223 O O . ASN A 1 394 ? 16.134 8.680 -8.869 1.00 84.62 394 ASN A O 1
ATOM 3227 N N . ASN A 1 395 ? 17.142 6.671 -8.950 1.00 80.69 395 ASN A N 1
ATOM 3228 C CA . ASN A 1 395 ? 16.039 5.976 -9.619 1.00 80.69 395 ASN A CA 1
ATOM 3229 C C . ASN A 1 395 ? 14.936 5.509 -8.658 1.00 80.69 395 ASN A C 1
ATOM 3231 O O . ASN A 1 395 ? 13.798 5.311 -9.091 1.00 80.69 395 ASN A O 1
ATOM 3235 N N . THR A 1 396 ? 15.262 5.351 -7.374 1.00 85.31 396 THR A N 1
ATOM 3236 C CA . THR A 1 396 ? 14.343 4.894 -6.323 1.00 85.31 396 THR A CA 1
ATOM 3237 C C . THR A 1 396 ? 13.792 6.090 -5.542 1.00 85.31 396 THR A C 1
ATOM 3239 O O . THR A 1 396 ? 12.796 6.677 -5.957 1.00 85.31 396 THR A O 1
ATOM 3242 N N . LEU A 1 397 ? 14.464 6.527 -4.475 1.00 86.00 397 LEU A N 1
ATOM 3243 C CA . LEU A 1 397 ? 13.968 7.568 -3.566 1.00 86.00 397 LEU A CA 1
ATOM 3244 C C . LEU A 1 397 ? 13.797 8.937 -4.226 1.00 86.00 397 LEU A C 1
ATOM 3246 O O . LEU A 1 397 ? 12.757 9.579 -4.080 1.00 86.00 397 LEU A O 1
ATOM 3250 N N . ILE A 1 398 ? 14.817 9.408 -4.946 1.00 85.94 398 ILE A N 1
ATOM 3251 C CA . ILE A 1 398 ? 14.802 10.760 -5.516 1.00 85.94 398 ILE A CA 1
ATOM 3252 C C . ILE A 1 398 ? 13.783 10.842 -6.644 1.00 85.94 398 ILE A C 1
ATOM 3254 O O . ILE A 1 398 ? 13.080 11.841 -6.739 1.00 85.94 398 ILE A O 1
ATOM 3258 N N . ASN A 1 399 ? 13.672 9.813 -7.480 1.00 80.88 399 ASN A N 1
ATOM 3259 C CA . ASN A 1 399 ? 12.665 9.757 -8.532 1.00 80.88 399 ASN A CA 1
ATOM 3260 C C . ASN A 1 399 ? 11.240 9.697 -7.967 1.00 80.88 399 ASN A C 1
ATOM 3262 O O . ASN A 1 399 ? 10.356 10.344 -8.517 1.00 80.88 399 ASN A O 1
ATOM 3266 N N . GLU A 1 400 ? 11.003 8.975 -6.871 1.00 80.75 400 GLU A N 1
ATOM 3267 C CA . GLU A 1 400 ? 9.687 8.977 -6.226 1.00 80.75 400 GLU A CA 1
ATOM 3268 C C . GLU A 1 400 ? 9.315 10.342 -5.644 1.00 80.75 400 GLU A C 1
ATOM 3270 O O . GLU A 1 400 ? 8.175 10.771 -5.799 1.00 80.75 400 GLU A O 1
ATOM 3275 N N . TYR A 1 401 ? 10.270 11.040 -5.022 1.00 85.19 401 TYR A N 1
ATOM 3276 C CA . TYR A 1 401 ? 10.059 12.402 -4.527 1.00 85.19 401 TYR A CA 1
ATOM 3277 C C . TYR A 1 401 ? 9.909 13.415 -5.666 1.00 85.19 401 TYR A C 1
ATOM 3279 O O . TYR A 1 401 ? 9.064 14.300 -5.623 1.00 85.19 401 TYR A O 1
ATOM 3287 N N . LYS A 1 402 ? 10.739 13.301 -6.706 1.00 81.56 402 LYS A N 1
ATOM 3288 C CA . LYS A 1 402 ? 10.735 14.214 -7.849 1.00 81.56 402 LYS A CA 1
ATOM 3289 C C . LYS A 1 402 ? 9.715 13.859 -8.914 1.00 81.56 402 LYS A C 1
ATOM 3291 O O . LYS A 1 402 ? 9.624 14.625 -9.858 1.00 81.56 402 LYS A O 1
ATOM 3296 N N . VAL A 1 403 ? 8.986 12.750 -8.800 1.00 78.12 403 VAL A N 1
ATOM 3297 C CA . VAL A 1 403 ? 7.930 12.327 -9.737 1.00 78.12 403 VAL A CA 1
ATOM 3298 C C . VAL A 1 403 ? 8.418 12.330 -11.207 1.00 78.12 403 VAL A C 1
ATOM 3300 O O . VAL A 1 403 ? 7.661 12.611 -12.129 1.00 78.12 403 VAL A O 1
ATOM 3303 N N . LEU A 1 404 ? 9.703 12.025 -11.460 1.00 62.41 404 LEU A N 1
ATOM 3304 C CA . LEU A 1 404 ? 10.347 12.293 -12.766 1.00 62.41 404 LEU A CA 1
ATOM 3305 C C . LEU A 1 404 ? 9.826 11.406 -13.901 1.00 62.41 404 LEU A C 1
ATOM 3307 O O . LEU A 1 404 ? 9.853 11.799 -15.065 1.00 62.41 404 LEU A O 1
ATOM 3311 N N . PHE A 1 405 ? 9.384 10.195 -13.570 1.00 61.50 405 PHE A N 1
ATOM 3312 C CA . PHE A 1 405 ? 8.990 9.186 -14.552 1.00 61.50 405 PHE A CA 1
ATOM 3313 C C . PHE A 1 405 ? 7.570 8.662 -14.319 1.00 61.50 405 PHE A C 1
ATOM 3315 O O . PHE A 1 405 ? 7.273 7.512 -14.634 1.00 61.50 405 PHE A O 1
ATOM 3322 N N . LEU A 1 406 ? 6.685 9.446 -13.707 1.00 65.94 406 LEU A N 1
ATOM 3323 C CA . LEU A 1 406 ? 5.359 8.940 -13.368 1.00 65.94 406 LEU A CA 1
ATOM 3324 C C . LEU A 1 406 ? 4.524 8.662 -14.622 1.00 65.94 406 LEU A C 1
ATOM 3326 O O . LEU A 1 406 ? 4.431 9.490 -15.525 1.00 65.94 406 LEU A O 1
ATOM 3330 N N . LEU A 1 407 ? 3.943 7.470 -14.668 1.00 75.25 407 LEU A N 1
ATOM 3331 C CA . LEU A 1 407 ? 3.092 7.011 -15.760 1.00 75.25 407 LEU A CA 1
ATOM 3332 C C . LEU A 1 407 ? 1.627 7.068 -15.332 1.00 75.25 407 LEU A C 1
ATOM 3334 O O . LEU A 1 407 ? 1.366 7.167 -14.127 1.00 75.25 407 LEU A O 1
ATOM 3338 N N . PRO A 1 408 ? 0.684 7.004 -16.288 1.00 78.50 408 PRO A N 1
ATOM 3339 C CA . PRO A 1 408 ? -0.734 6.955 -15.970 1.00 78.50 408 PRO A CA 1
ATOM 3340 C C . PRO A 1 408 ? -1.025 5.826 -14.983 1.00 78.50 408 PRO A C 1
ATOM 3342 O O . PRO A 1 408 ? -0.650 4.680 -15.214 1.00 78.50 408 PRO A O 1
ATOM 3345 N N . ASN A 1 409 ? -1.645 6.178 -13.862 1.00 84.38 409 ASN A N 1
ATOM 3346 C CA . ASN A 1 409 ? -2.035 5.261 -12.797 1.00 84.38 409 ASN A CA 1
ATOM 3347 C C . ASN A 1 409 ? -3.271 5.823 -12.075 1.00 84.38 409 ASN A C 1
ATOM 3349 O O . ASN A 1 409 ? -3.824 6.839 -12.490 1.00 84.38 409 ASN A O 1
ATOM 3353 N N . LEU A 1 410 ? -3.723 5.199 -10.985 1.00 85.00 410 LEU A N 1
ATOM 3354 C CA . LEU A 1 410 ? -4.925 5.660 -10.274 1.00 85.00 410 LEU A CA 1
ATOM 3355 C C . LEU A 1 410 ? -4.689 6.875 -9.345 1.00 85.00 410 LEU A C 1
ATOM 3357 O O . LEU A 1 410 ? -5.579 7.270 -8.592 1.00 85.00 410 LEU A O 1
ATOM 3361 N N . GLY A 1 411 ? -3.493 7.467 -9.367 1.00 84.50 411 GLY A N 1
ATOM 3362 C CA . GLY A 1 411 ? -3.011 8.455 -8.402 1.00 84.50 411 GLY A CA 1
ATOM 3363 C C . GLY A 1 411 ? -2.941 9.858 -8.962 1.00 84.50 411 GLY A C 1
ATOM 3364 O O . GLY A 1 411 ? -2.641 10.077 -10.131 1.00 84.50 411 GLY A O 1
ATOM 3365 N N . ASN A 1 412 ? -3.198 10.853 -8.120 1.00 85.56 412 ASN A N 1
ATOM 3366 C CA . ASN A 1 412 ? -3.377 12.231 -8.590 1.00 85.56 412 ASN A CA 1
ATOM 3367 C C . ASN A 1 412 ? -2.098 12.880 -9.136 1.00 85.56 412 ASN A C 1
ATOM 3369 O O . ASN A 1 412 ? -2.161 13.940 -9.749 1.00 85.56 412 ASN A O 1
ATOM 3373 N N . TYR A 1 413 ? -0.940 12.262 -8.921 1.00 85.69 413 TYR A N 1
ATOM 3374 C CA . TYR A 1 413 ? 0.346 12.851 -9.260 1.00 85.69 413 TYR A CA 1
ATOM 3375 C C . TYR A 1 413 ? 0.585 12.923 -10.774 1.00 85.69 413 TYR A C 1
ATOM 3377 O O . TYR A 1 413 ? 1.006 13.967 -11.260 1.00 85.69 413 TYR A O 1
ATOM 3385 N N . TRP A 1 414 ? 0.318 11.859 -11.541 1.00 82.75 414 TRP A N 1
ATOM 3386 C CA . TRP A 1 414 ? 0.819 11.776 -12.924 1.00 82.75 414 TRP A CA 1
ATOM 3387 C C . TRP A 1 414 ? 0.221 12.858 -13.819 1.00 82.75 414 TRP A C 1
ATOM 3389 O O . TRP A 1 414 ? 0.947 13.523 -14.554 1.00 82.75 414 TRP A O 1
ATOM 3399 N N . TYR A 1 415 ? -1.089 13.080 -13.712 1.00 84.62 415 TYR A N 1
ATOM 3400 C CA . TYR A 1 415 ? -1.781 14.052 -14.543 1.00 84.62 415 TYR A CA 1
ATOM 3401 C C . TYR A 1 415 ? -1.490 15.475 -14.064 1.00 84.62 415 TYR A C 1
ATOM 3403 O O . TYR A 1 415 ? -1.094 16.318 -14.866 1.00 84.62 415 TYR A O 1
ATOM 3411 N N . LEU A 1 416 ? -1.587 15.736 -12.754 1.00 83.94 416 LEU A N 1
ATOM 3412 C CA . LEU A 1 416 ? -1.356 17.075 -12.209 1.00 83.94 416 LEU A CA 1
ATOM 3413 C C . LEU A 1 416 ? 0.060 17.566 -12.519 1.00 83.94 416 LEU A C 1
ATOM 3415 O O . LEU A 1 416 ? 0.204 18.610 -13.150 1.00 83.94 416 LEU A O 1
ATOM 3419 N N . PHE A 1 417 ? 1.095 16.781 -12.200 1.00 83.25 417 PHE A N 1
ATOM 3420 C CA . PHE A 1 417 ? 2.485 17.168 -12.466 1.00 83.25 417 PHE A CA 1
ATOM 3421 C C . PHE A 1 417 ? 2.840 17.208 -13.958 1.00 83.25 417 PHE A C 1
ATOM 3423 O O . PHE A 1 417 ? 3.800 17.885 -14.316 1.00 83.25 417 PHE A O 1
ATOM 3430 N N . SER A 1 418 ? 2.059 16.564 -14.836 1.00 79.12 418 SER A N 1
ATOM 3431 C CA . SER A 1 418 ? 2.206 16.738 -16.290 1.00 79.12 418 SER A CA 1
ATOM 3432 C C . SER A 1 418 ? 1.692 18.092 -16.795 1.00 79.12 418 SER A C 1
ATOM 3434 O O . SER A 1 418 ? 2.138 18.564 -17.839 1.00 79.12 418 SER A O 1
ATOM 3436 N N . THR A 1 419 ? 0.782 18.728 -16.048 1.00 80.88 419 THR A N 1
ATOM 3437 C CA . THR A 1 419 ? 0.148 20.010 -16.407 1.00 80.88 419 THR A CA 1
ATOM 3438 C C . THR A 1 419 ? 0.681 21.212 -15.623 1.00 80.88 419 THR A C 1
ATOM 3440 O O . THR A 1 419 ? 0.438 22.352 -16.011 1.00 80.88 419 THR A O 1
ATOM 3443 N N . THR A 1 420 ? 1.409 20.983 -14.526 1.00 79.56 420 THR A N 1
ATOM 3444 C CA . THR A 1 420 ? 1.950 22.046 -13.670 1.00 79.56 420 THR A CA 1
ATOM 3445 C C . THR A 1 420 ? 3.025 22.862 -14.389 1.00 79.56 420 THR A C 1
ATOM 3447 O O . THR A 1 420 ? 3.946 22.316 -15.000 1.00 79.56 420 THR A O 1
ATOM 3450 N N . PHE A 1 421 ? 2.959 24.190 -14.263 1.00 81.31 421 PHE A N 1
ATOM 3451 C CA . PHE A 1 421 ? 4.005 25.081 -14.766 1.00 81.31 421 PHE A CA 1
ATOM 3452 C C . PHE A 1 421 ? 5.330 24.870 -14.024 1.00 81.31 421 PHE A C 1
ATOM 3454 O O . PHE A 1 421 ? 5.355 24.612 -12.819 1.00 81.31 421 PHE A O 1
ATOM 3461 N N . ARG A 1 422 ? 6.448 25.042 -14.739 1.00 82.75 422 ARG A N 1
ATOM 3462 C CA . ARG A 1 422 ? 7.800 24.799 -14.208 1.00 82.75 422 ARG A CA 1
ATOM 3463 C C . ARG A 1 422 ? 8.097 25.604 -12.942 1.00 82.75 422 ARG A C 1
ATOM 3465 O O . ARG A 1 422 ? 8.630 25.037 -11.994 1.00 82.75 422 ARG A O 1
ATOM 3472 N N . ASP A 1 423 ? 7.684 26.868 -12.901 1.00 86.62 423 ASP A N 1
ATOM 3473 C CA . ASP A 1 423 ? 7.963 27.771 -11.775 1.00 86.62 423 ASP A CA 1
ATOM 3474 C C . ASP A 1 423 ? 7.292 27.315 -10.470 1.00 86.62 423 ASP A C 1
ATOM 3476 O O . ASP A 1 423 ? 7.831 27.511 -9.384 1.00 86.62 423 ASP A O 1
ATOM 3480 N N . TYR A 1 424 ? 6.148 26.629 -10.568 1.00 86.31 424 TYR A N 1
ATOM 3481 C CA . TYR A 1 424 ? 5.405 26.118 -9.413 1.00 86.31 424 TYR A CA 1
ATOM 3482 C C . TYR A 1 424 ? 5.710 24.652 -9.090 1.00 86.31 424 TYR A C 1
ATOM 3484 O O . TYR A 1 424 ? 5.193 24.122 -8.104 1.00 86.31 424 TYR A O 1
ATOM 3492 N N . TYR A 1 425 ? 6.558 23.985 -9.880 1.00 84.75 425 TYR A N 1
ATOM 3493 C CA . TYR A 1 425 ? 6.814 22.551 -9.761 1.00 84.75 425 TYR A CA 1
ATOM 3494 C C . TYR A 1 425 ? 7.255 22.149 -8.351 1.00 84.75 425 TYR A C 1
ATOM 3496 O O . TYR A 1 425 ? 6.667 21.262 -7.735 1.00 84.75 425 TYR A O 1
ATOM 3504 N N . HIS A 1 426 ? 8.263 22.838 -7.811 1.00 87.94 426 HIS A N 1
ATOM 3505 C CA . HIS A 1 426 ? 8.816 22.532 -6.493 1.00 87.94 426 HIS A CA 1
ATOM 3506 C C . HIS A 1 426 ? 7.834 22.836 -5.354 1.00 87.94 426 HIS A C 1
ATOM 3508 O O . HIS A 1 426 ? 7.754 22.061 -4.401 1.00 87.94 426 HIS A O 1
ATOM 3514 N N . SER A 1 427 ? 7.047 23.909 -5.471 1.00 89.44 427 SER A N 1
ATOM 3515 C CA . SER A 1 427 ? 6.015 24.258 -4.489 1.00 89.44 427 SER A CA 1
ATOM 3516 C C . SER A 1 427 ? 4.899 23.214 -4.450 1.00 89.44 427 SER A C 1
ATOM 3518 O O . SER A 1 427 ? 4.527 22.751 -3.373 1.00 89.44 427 SER A O 1
ATOM 3520 N N . PHE A 1 428 ? 4.398 22.786 -5.614 1.00 86.94 428 PHE A N 1
ATOM 3521 C 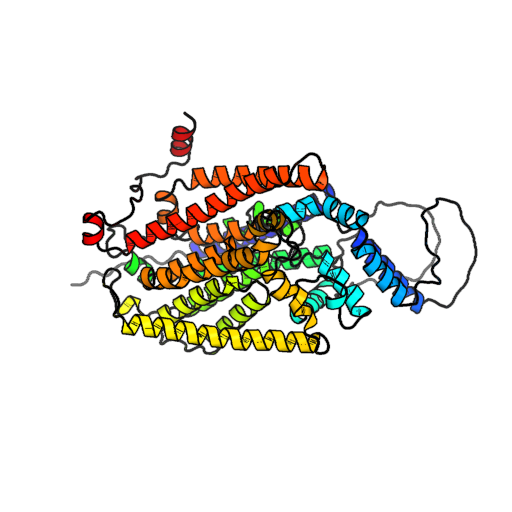CA . PHE A 1 428 ? 3.384 21.732 -5.704 1.00 86.94 428 PHE A CA 1
ATOM 3522 C C . PHE A 1 428 ? 3.920 20.398 -5.199 1.00 86.94 428 PHE A C 1
ATOM 3524 O O . PHE A 1 428 ? 3.237 19.713 -4.448 1.00 86.94 428 PHE A O 1
ATOM 3531 N N . LEU A 1 429 ? 5.155 20.050 -5.554 1.00 88.38 429 LEU A N 1
ATOM 3532 C CA . LEU A 1 429 ? 5.813 18.832 -5.094 1.00 88.38 429 LEU A CA 1
ATOM 3533 C C . LEU A 1 429 ? 5.888 18.783 -3.566 1.00 88.38 429 LEU A C 1
ATOM 3535 O O . LEU A 1 429 ? 5.478 17.790 -2.964 1.00 88.38 429 LEU A O 1
ATOM 3539 N N . PHE A 1 430 ? 6.324 19.875 -2.931 1.00 90.12 430 PHE A N 1
ATOM 3540 C CA . PHE A 1 430 ? 6.337 19.973 -1.475 1.00 90.12 430 PHE A CA 1
ATOM 3541 C C . PHE A 1 430 ? 4.931 19.806 -0.883 1.00 90.12 430 PHE A C 1
ATOM 3543 O O . PHE A 1 430 ? 4.739 18.972 -0.003 1.00 90.12 430 PHE A O 1
ATOM 3550 N N . LEU A 1 431 ? 3.932 20.536 -1.386 1.00 91.00 431 LEU A N 1
ATOM 3551 C CA . LEU A 1 431 ? 2.563 20.482 -0.860 1.00 91.00 431 LEU A CA 1
ATOM 3552 C C . LEU A 1 431 ? 1.925 19.093 -1.016 1.00 91.00 431 LEU A C 1
ATOM 3554 O O . LEU A 1 431 ? 1.372 18.547 -0.057 1.00 91.00 431 LEU A O 1
ATOM 3558 N N . PHE A 1 432 ? 2.036 18.489 -2.201 1.00 88.19 432 PHE A N 1
ATOM 3559 C CA . PHE A 1 432 ? 1.462 17.176 -2.491 1.00 88.19 432 PHE A CA 1
ATOM 3560 C C . PHE A 1 432 ? 2.093 16.073 -1.648 1.00 88.19 432 PHE A C 1
ATOM 3562 O O . PHE A 1 432 ? 1.385 15.170 -1.226 1.00 88.19 432 PHE A O 1
ATOM 3569 N N . HIS A 1 433 ? 3.382 16.138 -1.333 1.00 91.19 433 HIS A N 1
ATOM 3570 C CA . HIS A 1 433 ? 3.993 15.152 -0.444 1.00 91.19 433 HIS A CA 1
ATOM 3571 C C . HIS A 1 433 ? 3.766 15.454 1.040 1.00 91.19 433 HIS A C 1
ATOM 3573 O O . HIS A 1 433 ? 3.464 14.551 1.820 1.00 91.19 433 HIS A O 1
ATOM 3579 N N . PHE A 1 434 ? 3.893 16.717 1.452 1.00 91.00 434 PHE A N 1
ATOM 3580 C CA . PHE A 1 434 ? 3.946 17.074 2.867 1.00 91.00 434 PHE A CA 1
ATOM 3581 C C . PHE A 1 434 ? 2.576 17.054 3.552 1.00 91.00 434 PHE A C 1
ATOM 3583 O O . PHE A 1 434 ? 2.495 16.719 4.734 1.00 91.00 434 PHE A O 1
ATOM 3590 N N . HIS A 1 435 ? 1.487 17.334 2.823 1.00 92.38 435 HIS A N 1
ATOM 3591 C CA . HIS A 1 435 ? 0.153 17.400 3.430 1.00 92.38 435 HIS A CA 1
ATOM 3592 C C . HIS A 1 435 ? -0.253 16.098 4.145 1.00 92.38 435 HIS A C 1
ATOM 3594 O O . HIS A 1 435 ? -0.931 16.136 5.172 1.00 92.38 435 HIS A O 1
ATOM 3600 N N . VAL A 1 436 ? 0.218 14.948 3.648 1.00 92.44 436 VAL A N 1
ATOM 3601 C CA . VAL A 1 436 ? -0.070 13.621 4.207 1.00 92.44 436 VAL A CA 1
ATOM 3602 C C . VAL A 1 436 ? 0.477 13.468 5.634 1.00 92.44 436 VAL A C 1
ATOM 3604 O O . VAL A 1 436 ? -0.121 12.784 6.467 1.00 92.44 436 VAL A O 1
ATOM 3607 N N . PHE A 1 437 ? 1.575 14.153 5.962 1.00 93.31 437 PHE A N 1
ATOM 3608 C CA . PHE A 1 437 ? 2.208 14.092 7.283 1.00 93.31 437 PHE A CA 1
ATOM 3609 C C . PHE A 1 437 ? 1.523 14.969 8.335 1.00 93.31 437 PHE A C 1
ATOM 3611 O O . PHE A 1 437 ? 1.840 14.848 9.518 1.00 93.31 437 PHE A O 1
ATOM 3618 N N . PHE A 1 438 ? 0.537 15.787 7.954 1.00 93.25 438 PHE A N 1
ATOM 3619 C CA . PHE A 1 438 ? -0.286 16.523 8.916 1.00 93.25 438 PHE A CA 1
ATOM 3620 C C . PHE A 1 438 ? -1.407 15.679 9.530 1.00 93.25 438 PHE A C 1
ATOM 3622 O O . PHE A 1 438 ? -1.943 16.053 10.569 1.00 93.25 438 PHE A O 1
ATOM 3629 N N . TYR A 1 439 ? -1.768 14.539 8.934 1.00 92.06 439 TYR A N 1
ATOM 3630 C CA . TYR A 1 439 ? -2.861 13.694 9.429 1.00 92.06 439 TYR A CA 1
ATOM 3631 C C . TYR A 1 439 ? -2.538 12.866 10.690 1.00 92.06 439 TYR A C 1
ATOM 3633 O O . TYR A 1 439 ? -3.417 12.773 11.553 1.00 92.06 439 TYR A O 1
ATOM 3641 N N . PRO A 1 440 ? -1.340 12.263 10.857 1.00 94.06 440 PRO A N 1
ATOM 3642 C CA . PRO A 1 440 ? -1.060 11.358 11.973 1.00 94.06 440 PRO A CA 1
ATOM 3643 C C . PRO A 1 440 ? -1.253 11.992 13.349 1.00 94.06 440 PRO A C 1
ATOM 3645 O O . PRO A 1 440 ? -1.890 11.395 14.208 1.00 94.06 440 PRO A O 1
ATOM 3648 N N . LEU A 1 441 ? -0.759 13.215 13.559 1.00 93.00 441 LEU A N 1
ATOM 3649 C CA . LEU A 1 441 ? -0.796 13.876 14.864 1.00 93.00 441 LEU A CA 1
ATOM 3650 C C . LEU A 1 441 ? -2.232 14.140 15.378 1.00 93.00 441 LEU A C 1
ATOM 3652 O O . LEU A 1 441 ? -2.574 13.625 16.446 1.00 93.00 441 LEU A O 1
ATOM 3656 N N . PRO A 1 442 ? -3.109 14.874 14.660 1.00 92.94 442 PRO A N 1
ATOM 3657 C CA . PRO A 1 442 ? -4.480 15.113 15.115 1.00 92.94 442 PRO A CA 1
ATOM 3658 C C . PRO A 1 442 ? -5.298 13.819 15.209 1.00 92.94 442 PRO A C 1
ATOM 3660 O O . PRO A 1 442 ? -6.087 13.655 16.143 1.00 92.94 442 PRO A O 1
ATOM 3663 N N . LEU A 1 443 ? -5.094 12.868 14.287 1.00 92.06 443 LEU A N 1
ATOM 3664 C CA . LEU A 1 443 ? -5.778 11.576 14.343 1.00 92.06 443 LEU A CA 1
ATOM 3665 C C . LEU A 1 443 ? -5.307 10.730 15.524 1.00 92.06 443 LEU A C 1
ATOM 3667 O O . LEU A 1 443 ? -6.137 10.060 16.130 1.00 92.06 443 LEU A O 1
ATOM 3671 N N . LEU A 1 444 ? -4.027 10.786 15.895 1.00 92.19 444 LEU A N 1
ATOM 3672 C CA . LEU A 1 444 ? -3.513 10.112 17.082 1.00 92.19 444 LEU A CA 1
ATOM 3673 C C . LEU A 1 444 ? -4.182 10.679 18.329 1.00 92.19 444 LEU A C 1
ATOM 3675 O O . LEU A 1 444 ? -4.739 9.909 19.102 1.00 92.19 444 LEU A O 1
ATOM 3679 N N . PHE A 1 445 ? -4.207 12.006 18.499 1.00 89.50 445 PHE A N 1
ATOM 3680 C CA . PHE A 1 445 ? -4.890 12.634 19.635 1.00 89.50 445 PHE A CA 1
ATOM 3681 C C . PHE A 1 445 ? -6.351 12.208 19.735 1.00 89.50 445 PHE A C 1
ATOM 3683 O O . PHE A 1 445 ? -6.853 11.957 20.832 1.00 89.50 445 PHE A O 1
ATOM 3690 N N . ARG A 1 446 ? -7.031 12.090 18.590 1.00 88.56 446 ARG A N 1
ATOM 3691 C CA . ARG A 1 446 ? -8.447 11.746 18.571 1.00 88.56 446 ARG A CA 1
ATOM 3692 C C . ARG A 1 446 ? -8.732 10.254 18.724 1.00 88.56 446 ARG A C 1
ATOM 3694 O O . ARG A 1 446 ? -9.741 9.918 19.325 1.00 88.56 446 ARG A O 1
ATOM 3701 N N . LEU A 1 447 ? -7.885 9.380 18.181 1.00 88.69 447 LEU A N 1
ATOM 3702 C CA . LEU A 1 447 ? -8.111 7.932 18.068 1.00 88.69 447 LEU A CA 1
ATOM 3703 C C . LEU A 1 447 ? -7.138 7.104 18.919 1.00 88.69 447 LEU A C 1
ATOM 3705 O O . LEU A 1 447 ? -7.049 5.887 18.744 1.00 88.69 447 LEU A O 1
ATOM 3709 N N . VAL A 1 448 ? -6.426 7.732 19.859 1.00 88.94 448 VAL A N 1
ATOM 3710 C CA . VAL A 1 448 ? -5.420 7.091 20.724 1.00 88.94 448 VAL A CA 1
ATOM 3711 C C . VAL A 1 448 ? -5.946 5.824 21.407 1.00 88.94 448 VAL A C 1
ATOM 3713 O O . VAL A 1 448 ? -5.214 4.842 21.532 1.00 88.94 448 VAL A O 1
ATOM 3716 N N . LYS A 1 449 ? -7.230 5.799 21.788 1.00 86.94 449 LYS A N 1
ATOM 3717 C CA . LYS A 1 449 ? -7.869 4.657 22.465 1.00 86.94 449 LYS A CA 1
ATOM 3718 C C . LYS A 1 449 ? -8.394 3.583 21.524 1.00 86.94 449 LYS A C 1
ATOM 3720 O O . LYS A 1 449 ? -8.712 2.486 21.967 1.00 86.94 449 LYS A O 1
ATOM 3725 N N . THR A 1 450 ? -8.457 3.868 20.231 1.00 88.06 450 THR A N 1
ATOM 3726 C CA . THR A 1 450 ? -8.882 2.931 19.190 1.00 88.06 450 THR A CA 1
ATOM 3727 C C . THR A 1 450 ? -7.743 2.697 18.193 1.00 88.06 450 THR A C 1
ATOM 3729 O O . THR A 1 450 ? -7.849 3.072 17.022 1.00 88.06 450 THR A O 1
ATOM 3732 N N . PRO A 1 451 ? -6.637 2.066 18.624 1.00 89.81 451 PRO A N 1
ATOM 3733 C CA . PRO A 1 451 ? -5.435 1.911 17.803 1.00 89.81 451 PRO A CA 1
ATOM 3734 C C . PRO A 1 451 ? -5.666 1.092 16.528 1.00 89.81 451 PRO A C 1
ATOM 3736 O O . PRO A 1 451 ? -5.021 1.346 15.520 1.00 89.81 451 PRO A O 1
ATOM 3739 N N . LEU A 1 452 ? -6.595 0.127 16.547 1.00 90.38 452 LEU A N 1
ATOM 3740 C CA . LEU A 1 452 ? -6.933 -0.695 15.383 1.00 90.38 452 LEU A CA 1
ATOM 3741 C C . LEU A 1 452 ? -7.495 0.161 14.243 1.00 90.38 452 LEU A C 1
ATOM 3743 O O . LEU A 1 452 ? -7.115 0.004 13.088 1.00 90.38 452 LEU A O 1
ATOM 3747 N N . ILE A 1 453 ? -8.388 1.085 14.590 1.00 89.38 453 ILE A N 1
ATOM 3748 C CA . ILE A 1 453 ? -9.005 2.023 13.654 1.00 89.38 453 ILE A CA 1
ATOM 3749 C C . ILE A 1 453 ? -7.958 3.018 13.155 1.00 89.38 453 ILE A C 1
ATOM 3751 O O . ILE A 1 453 ? -7.846 3.226 11.950 1.00 89.38 453 ILE A O 1
ATOM 3755 N N . TYR A 1 454 ? -7.147 3.566 14.066 1.00 93.00 454 TYR A N 1
ATOM 3756 C CA . TYR A 1 454 ? -6.036 4.448 13.714 1.00 93.00 454 TYR A CA 1
ATOM 3757 C C . TYR A 1 454 ? -5.082 3.785 12.707 1.00 93.00 454 TYR A C 1
ATOM 3759 O O . TYR A 1 454 ? -4.798 4.370 11.667 1.00 93.00 454 TYR A O 1
ATOM 3767 N N . LEU A 1 455 ? -4.676 2.532 12.947 1.00 94.94 455 LEU A N 1
ATOM 3768 C CA . LEU A 1 455 ? -3.838 1.756 12.030 1.00 94.94 455 LEU A CA 1
ATOM 3769 C C . LEU A 1 455 ? -4.491 1.584 10.651 1.00 94.94 455 LEU A C 1
ATOM 3771 O O . LEU A 1 455 ? -3.854 1.869 9.640 1.00 94.94 455 LEU A O 1
ATOM 3775 N N . LYS A 1 456 ? -5.759 1.153 10.592 1.00 92.88 456 LYS A N 1
ATOM 3776 C CA . LYS A 1 456 ? -6.489 0.980 9.321 1.00 92.88 456 LYS A CA 1
ATOM 3777 C C . LYS A 1 456 ? -6.553 2.283 8.517 1.00 92.88 456 LYS A C 1
ATOM 3779 O O . LYS A 1 456 ? -6.354 2.262 7.303 1.00 92.88 456 LYS A O 1
ATOM 3784 N N . ILE A 1 457 ? -6.797 3.412 9.187 1.00 92.75 457 ILE A N 1
ATOM 3785 C CA . ILE A 1 457 ? -6.839 4.738 8.557 1.00 92.75 457 ILE A CA 1
ATOM 3786 C C . ILE A 1 457 ? -5.451 5.146 8.057 1.00 92.75 457 ILE A C 1
ATOM 3788 O O . ILE A 1 457 ? -5.338 5.568 6.913 1.00 92.75 457 ILE A O 1
ATOM 3792 N N . MET A 1 458 ? -4.398 4.979 8.864 1.00 95.44 458 MET A N 1
ATOM 3793 C CA . MET A 1 458 ? -3.023 5.283 8.447 1.00 95.44 458 MET A CA 1
ATOM 3794 C C . MET A 1 458 ? -2.597 4.461 7.224 1.00 95.44 458 MET A C 1
ATOM 3796 O O . MET A 1 458 ? -2.016 5.016 6.295 1.00 95.44 458 MET A O 1
ATOM 3800 N N . ILE A 1 459 ? -2.940 3.166 7.190 1.00 95.62 459 ILE A N 1
ATOM 3801 C CA . ILE A 1 459 ? -2.722 2.308 6.017 1.00 95.62 459 ILE A CA 1
ATOM 3802 C C . ILE A 1 459 ? -3.485 2.840 4.806 1.00 95.62 459 ILE A C 1
ATOM 3804 O O . ILE A 1 459 ? -2.895 3.009 3.746 1.00 95.62 459 ILE A O 1
ATOM 3808 N N . SER A 1 460 ? -4.771 3.150 4.966 1.00 94.06 460 SER A N 1
ATOM 3809 C CA . SER A 1 460 ? -5.605 3.616 3.854 1.00 94.06 460 SER A CA 1
ATOM 3810 C C . SER A 1 460 ? -5.115 4.955 3.289 1.00 94.06 460 SER A C 1
ATOM 3812 O O . SER A 1 460 ? -5.069 5.129 2.078 1.00 94.06 460 SER A O 1
ATOM 3814 N N . ILE A 1 461 ? -4.695 5.894 4.146 1.00 94.00 461 ILE A N 1
ATOM 3815 C CA . ILE A 1 461 ? -4.120 7.175 3.711 1.00 94.00 461 ILE A CA 1
ATOM 3816 C C . ILE A 1 461 ? -2.795 6.936 2.970 1.00 94.00 461 ILE A C 1
ATOM 3818 O O . ILE A 1 461 ? -2.610 7.473 1.883 1.00 94.00 461 ILE A O 1
ATOM 3822 N N . ALA A 1 462 ? -1.897 6.099 3.500 1.00 94.69 462 ALA A N 1
ATOM 3823 C CA . ALA A 1 462 ? -0.627 5.798 2.835 1.00 94.69 462 ALA A CA 1
ATOM 3824 C C . ALA A 1 462 ? -0.823 5.155 1.450 1.00 94.69 462 ALA A C 1
ATOM 3826 O O . ALA A 1 462 ? -0.132 5.520 0.502 1.00 94.69 462 ALA A O 1
ATOM 3827 N N . LEU A 1 463 ? -1.785 4.234 1.326 1.00 93.88 463 LEU A N 1
ATOM 3828 C CA . LEU A 1 463 ? -2.112 3.542 0.077 1.00 93.88 463 LEU A CA 1
ATOM 3829 C C . LEU A 1 463 ? -2.778 4.454 -0.960 1.00 93.88 463 LEU A C 1
ATOM 3831 O O . LEU A 1 463 ? -2.517 4.323 -2.149 1.00 93.88 463 LEU A O 1
ATOM 3835 N N . VAL A 1 464 ? -3.620 5.392 -0.528 1.00 92.06 464 VAL A N 1
ATOM 3836 C CA . VAL A 1 464 ? -4.355 6.270 -1.448 1.00 92.06 464 VAL A CA 1
ATOM 3837 C C . VAL A 1 464 ? -3.514 7.457 -1.925 1.00 92.06 464 VAL A C 1
ATOM 3839 O O . VAL A 1 464 ? -3.647 7.882 -3.069 1.00 92.06 464 VAL A O 1
ATOM 3842 N N . PHE A 1 465 ? -2.648 8.001 -1.068 1.00 91.06 465 PHE A N 1
ATOM 3843 C CA . PHE A 1 465 ? -1.912 9.234 -1.363 1.00 91.06 465 PHE A CA 1
ATOM 3844 C C . PHE A 1 465 ? -0.489 9.022 -1.890 1.00 91.06 465 PHE A C 1
ATOM 3846 O O . PHE A 1 465 ? 0.190 10.006 -2.166 1.00 91.06 465 PHE A O 1
ATOM 3853 N N . HIS A 1 466 ? -0.007 7.786 -2.061 1.00 89.31 466 HIS A N 1
ATOM 3854 C CA . HIS A 1 466 ? 1.310 7.596 -2.671 1.00 89.31 466 HIS A CA 1
ATOM 3855 C C . HIS A 1 466 ? 1.268 7.777 -4.208 1.00 89.31 466 HIS A C 1
ATOM 3857 O O . HIS A 1 466 ? 0.254 7.472 -4.839 1.00 89.31 466 HIS A O 1
ATOM 3863 N N . PRO A 1 467 ? 2.370 8.212 -4.855 1.00 86.69 467 PRO A N 1
ATOM 3864 C CA . PRO A 1 467 ? 2.374 8.541 -6.290 1.00 86.69 467 PRO A CA 1
ATOM 3865 C C . PRO A 1 467 ? 2.068 7.389 -7.257 1.00 86.69 467 PRO A C 1
ATOM 3867 O O . PRO A 1 467 ? 1.686 7.634 -8.398 1.00 86.69 467 PRO A O 1
ATOM 3870 N N . ASN A 1 468 ? 2.258 6.142 -6.821 1.00 84.75 468 ASN A N 1
ATOM 3871 C CA . ASN A 1 468 ? 2.229 4.932 -7.657 1.00 84.75 468 ASN A CA 1
ATOM 3872 C C . ASN A 1 468 ? 1.062 3.997 -7.296 1.00 84.75 468 ASN A C 1
ATOM 3874 O O . ASN A 1 468 ? 1.243 2.784 -7.228 1.00 84.75 468 ASN A O 1
ATOM 3878 N N . ILE A 1 469 ? -0.098 4.555 -6.954 1.00 89.44 469 ILE A N 1
ATOM 3879 C CA . ILE A 1 469 ? -1.268 3.777 -6.523 1.00 89.44 469 ILE A CA 1
ATOM 3880 C C . ILE A 1 469 ? -1.755 2.818 -7.622 1.00 89.44 469 ILE A C 1
ATOM 3882 O O . ILE A 1 469 ? -1.821 3.158 -8.806 1.00 89.44 469 ILE A O 1
ATOM 3886 N N . THR A 1 470 ? -2.131 1.618 -7.191 1.00 89.50 470 THR A N 1
ATOM 3887 C CA . THR A 1 470 ? -2.629 0.509 -8.012 1.00 89.50 470 THR A CA 1
ATOM 3888 C C . THR A 1 470 ? -4.065 0.146 -7.640 1.00 89.50 470 THR A C 1
ATOM 3890 O O . THR A 1 470 ? -4.586 0.553 -6.597 1.00 89.50 470 THR A O 1
ATOM 3893 N N . VAL A 1 471 ? -4.716 -0.683 -8.458 1.00 89.94 471 VAL A N 1
ATOM 3894 C CA . VAL A 1 471 ? -6.061 -1.199 -8.143 1.00 89.94 471 VAL A CA 1
ATOM 3895 C C . VAL A 1 471 ? -6.055 -2.007 -6.838 1.00 89.94 471 VAL A C 1
ATOM 3897 O O . VAL A 1 471 ? -6.987 -1.904 -6.035 1.00 89.94 471 VAL A O 1
ATOM 3900 N N . ASN A 1 472 ? -4.986 -2.767 -6.582 1.00 90.75 472 ASN A N 1
ATOM 3901 C CA . ASN A 1 472 ? -4.874 -3.604 -5.387 1.00 90.75 472 ASN A CA 1
ATOM 3902 C C . ASN A 1 472 ? -4.777 -2.774 -4.102 1.00 90.75 472 ASN A C 1
ATOM 3904 O O . ASN A 1 472 ? -5.289 -3.205 -3.071 1.00 90.75 472 ASN A O 1
ATOM 3908 N N . ASP A 1 473 ? -4.223 -1.561 -4.165 1.00 92.75 473 ASP A N 1
ATOM 3909 C CA . ASP A 1 473 ? -4.168 -0.630 -3.029 1.00 92.75 473 ASP A CA 1
ATOM 3910 C C . ASP A 1 473 ? -5.566 -0.174 -2.597 1.00 92.75 473 ASP A C 1
ATOM 3912 O O . ASP A 1 473 ? -5.878 -0.128 -1.401 1.00 92.75 473 ASP A O 1
ATOM 3916 N N . ILE A 1 474 ? -6.439 0.101 -3.570 1.00 91.50 474 ILE A N 1
ATOM 3917 C CA . ILE A 1 474 ? -7.837 0.482 -3.331 1.00 91.50 474 ILE A CA 1
ATOM 3918 C C . ILE A 1 474 ? -8.611 -0.704 -2.759 1.00 91.50 474 ILE A C 1
ATOM 3920 O O . ILE A 1 474 ? -9.267 -0.577 -1.723 1.00 91.50 474 ILE A O 1
ATOM 3924 N N . VAL A 1 475 ? -8.496 -1.876 -3.396 1.00 91.69 475 VAL A N 1
ATOM 3925 C CA . VAL A 1 475 ? -9.147 -3.109 -2.929 1.00 91.69 475 VAL A CA 1
ATOM 3926 C C . VAL A 1 475 ? -8.724 -3.433 -1.499 1.00 91.69 475 VAL A C 1
ATOM 3928 O O . VAL A 1 475 ? -9.575 -3.706 -0.654 1.00 91.69 475 VAL A O 1
ATOM 3931 N N . PHE A 1 476 ? -7.427 -3.365 -1.204 1.00 93.19 476 PHE A N 1
ATOM 3932 C CA . PHE A 1 476 ? -6.894 -3.664 0.119 1.00 93.19 476 PHE A CA 1
ATOM 3933 C C . PHE A 1 476 ? -7.350 -2.646 1.174 1.00 93.19 476 PHE A C 1
ATOM 3935 O O . PHE A 1 476 ? -7.744 -3.038 2.274 1.00 93.19 476 PHE A O 1
ATOM 3942 N N . SER A 1 477 ? -7.384 -1.353 0.833 1.00 91.56 477 SER A N 1
ATOM 3943 C CA . SER A 1 477 ? -7.907 -0.302 1.719 1.00 91.56 477 SER A CA 1
ATOM 3944 C C . SER A 1 477 ? -9.373 -0.552 2.086 1.00 91.56 477 SER A C 1
ATOM 3946 O O . SER A 1 477 ? -9.740 -0.535 3.261 1.00 91.56 477 SER A O 1
ATOM 3948 N N . LEU A 1 478 ? -10.213 -0.871 1.098 1.00 88.94 478 LEU A N 1
ATOM 3949 C CA . LEU A 1 478 ? -11.619 -1.209 1.329 1.00 88.94 478 LEU A CA 1
ATOM 3950 C C . LEU A 1 478 ? -11.766 -2.488 2.158 1.00 88.94 478 LEU A C 1
ATOM 3952 O O . LEU A 1 478 ? -12.592 -2.546 3.068 1.00 88.94 478 LEU A O 1
ATOM 3956 N N . LEU A 1 479 ? -10.933 -3.494 1.896 1.00 89.62 479 LEU A N 1
ATOM 3957 C CA . LEU A 1 479 ? -10.954 -4.763 2.611 1.00 89.62 479 LEU A CA 1
ATOM 3958 C C . LEU A 1 479 ? -10.652 -4.591 4.109 1.00 89.62 479 LEU A C 1
ATOM 3960 O O . LEU A 1 479 ? -11.347 -5.166 4.949 1.00 89.62 479 LEU A O 1
ATOM 3964 N N . LEU A 1 480 ? -9.681 -3.743 4.463 1.00 87.94 480 LEU A N 1
ATOM 3965 C CA . LEU A 1 480 ? -9.379 -3.414 5.860 1.00 87.94 480 LEU A CA 1
ATOM 3966 C C . LEU A 1 480 ? -10.543 -2.710 6.574 1.00 87.94 480 LEU A C 1
ATOM 3968 O O . LEU A 1 480 ? -10.783 -2.958 7.763 1.00 87.94 480 LEU A O 1
ATOM 3972 N N . LEU A 1 481 ? -11.275 -1.851 5.860 1.00 81.75 481 LEU A N 1
ATOM 3973 C CA . LEU A 1 481 ? -12.445 -1.142 6.385 1.00 81.75 481 LEU A CA 1
ATOM 3974 C C . LEU A 1 481 ? -13.670 -2.061 6.546 1.00 81.75 481 LEU A C 1
ATOM 3976 O O . LEU A 1 481 ? -14.487 -1.844 7.444 1.00 81.75 481 LEU A O 1
ATOM 3980 N N . VAL A 1 482 ? -13.774 -3.119 5.736 1.00 80.81 482 VAL A N 1
ATOM 3981 C CA . VAL A 1 482 ? -14.847 -4.130 5.796 1.00 80.81 482 VAL A CA 1
ATOM 3982 C C . VAL A 1 482 ? -14.680 -5.115 6.960 1.00 80.81 482 VAL A C 1
ATOM 3984 O O . VAL A 1 482 ? -15.655 -5.748 7.356 1.00 80.81 482 VAL A O 1
ATOM 3987 N N . ILE A 1 483 ? -13.501 -5.210 7.591 1.00 78.81 483 ILE A N 1
ATOM 3988 C CA . ILE A 1 483 ? -13.301 -6.077 8.773 1.00 78.81 483 ILE A CA 1
ATOM 3989 C C . ILE A 1 483 ? -14.375 -5.824 9.856 1.00 78.81 483 ILE A C 1
ATOM 3991 O O . ILE A 1 483 ? -14.857 -6.777 10.467 1.00 78.81 483 ILE A O 1
ATOM 3995 N N . ASP A 1 484 ? -14.801 -4.565 10.028 1.00 72.19 484 ASP A N 1
ATOM 3996 C CA . ASP A 1 484 ? -15.864 -4.140 10.955 1.00 72.19 484 ASP A CA 1
ATOM 3997 C C . ASP A 1 484 ? -17.154 -3.735 10.204 1.00 72.19 484 ASP A C 1
ATOM 3999 O O . ASP A 1 484 ? -17.737 -2.675 10.454 1.00 72.19 484 ASP A O 1
ATOM 4003 N N . TYR A 1 485 ? -17.590 -4.574 9.253 1.00 67.00 485 TYR A N 1
ATOM 4004 C CA . TYR A 1 485 ? -18.570 -4.231 8.210 1.00 67.00 485 TYR A CA 1
ATOM 4005 C C . TYR A 1 485 ? -19.856 -3.560 8.703 1.00 67.00 485 TYR A C 1
ATOM 4007 O O . TYR A 1 485 ? -20.327 -2.644 8.037 1.00 67.00 485 TYR A O 1
ATOM 4015 N N . LYS A 1 486 ? -20.438 -3.965 9.845 1.00 62.75 486 LYS A N 1
ATOM 4016 C CA . LYS A 1 486 ? -21.713 -3.391 10.316 1.00 62.75 486 LYS A CA 1
ATOM 4017 C C . LYS A 1 486 ? -21.616 -1.869 10.429 1.00 62.75 486 LYS A C 1
ATOM 4019 O O . LYS A 1 486 ? -22.433 -1.136 9.891 1.00 62.75 486 LYS A O 1
ATOM 4024 N N . ARG A 1 487 ? -20.563 -1.369 11.062 1.00 61.50 487 ARG A N 1
ATOM 4025 C CA . ARG A 1 487 ? -20.429 0.063 11.343 1.00 61.50 487 ARG A CA 1
ATOM 4026 C C . ARG A 1 487 ? -20.095 0.879 10.094 1.00 61.50 487 ARG A C 1
ATOM 4028 O O . ARG A 1 487 ? -20.614 1.978 9.925 1.00 61.50 487 ARG A O 1
ATOM 4035 N N . THR A 1 488 ? -19.304 0.310 9.190 1.00 58.53 488 THR A N 1
ATOM 4036 C CA . THR A 1 488 ? -18.887 0.966 7.945 1.00 58.53 488 THR A CA 1
ATOM 4037 C C . THR A 1 488 ? -19.989 0.958 6.876 1.00 58.53 488 THR A C 1
ATOM 4039 O O . THR A 1 488 ? -20.161 1.943 6.162 1.00 58.53 488 THR A O 1
ATOM 4042 N N . VAL A 1 489 ? -20.764 -0.128 6.770 1.00 59.00 489 VAL A N 1
ATOM 4043 C CA . VAL A 1 489 ? -21.787 -0.319 5.724 1.00 59.00 489 VAL A CA 1
ATOM 4044 C C . VAL A 1 489 ? -23.103 0.388 6.058 1.00 59.00 489 VAL A C 1
ATOM 4046 O O . VAL A 1 489 ? -23.766 0.864 5.142 1.00 59.00 489 VAL A O 1
ATOM 4049 N N . TYR A 1 490 ? -23.484 0.503 7.338 1.00 57.53 490 TYR A N 1
ATOM 4050 C CA . TYR A 1 490 ? -24.740 1.168 7.726 1.00 57.53 490 TYR A CA 1
ATOM 4051 C C . TYR A 1 490 ? -24.639 2.699 7.795 1.00 57.53 490 TYR A C 1
ATOM 4053 O O . TYR A 1 490 ? -25.636 3.390 7.589 1.00 57.53 490 TYR A O 1
ATOM 4061 N N . ALA A 1 491 ? -23.449 3.242 8.061 1.00 58.75 491 ALA A N 1
ATOM 4062 C CA . ALA A 1 491 ? -23.235 4.685 8.205 1.00 58.75 491 ALA A CA 1
ATOM 4063 C C . ALA A 1 491 ? -23.035 5.421 6.867 1.00 58.75 491 ALA A C 1
ATOM 4065 O O . ALA A 1 491 ? -23.024 6.650 6.823 1.00 58.75 491 ALA A O 1
ATOM 4066 N N . ILE A 1 492 ? -22.831 4.679 5.777 1.00 68.94 492 ILE A N 1
ATOM 4067 C CA . ILE A 1 492 ? -22.424 5.202 4.472 1.00 68.94 492 ILE A CA 1
ATOM 4068 C C . ILE A 1 492 ? -23.329 4.563 3.415 1.00 68.94 492 ILE A C 1
ATOM 4070 O O . ILE A 1 492 ? -23.658 3.387 3.552 1.00 68.94 492 ILE A O 1
ATOM 4074 N N . PRO A 1 493 ? -23.700 5.257 2.322 1.00 72.94 493 PRO A N 1
ATOM 4075 C CA . PRO A 1 493 ? -24.298 4.621 1.145 1.00 72.94 493 PRO A CA 1
ATOM 4076 C C . PRO A 1 493 ? -23.269 3.733 0.408 1.00 72.94 493 PRO A C 1
ATOM 4078 O O . PRO A 1 493 ? -22.973 3.936 -0.767 1.00 72.94 493 PRO A O 1
ATOM 4081 N N . PHE A 1 494 ? -22.692 2.752 1.111 1.00 75.81 494 PHE A N 1
ATOM 4082 C CA . PHE A 1 494 ? -21.518 1.985 0.702 1.00 75.81 494 PHE A CA 1
ATOM 4083 C C . PHE A 1 494 ? -21.753 1.241 -0.611 1.00 75.81 494 PHE A C 1
ATOM 4085 O O . PHE A 1 494 ? -20.942 1.361 -1.520 1.00 75.81 494 PHE A O 1
ATOM 4092 N N . ILE A 1 495 ? -22.895 0.557 -0.762 1.00 77.62 495 ILE A N 1
ATOM 4093 C CA . ILE A 1 495 ? -23.242 -0.138 -2.014 1.00 77.62 495 ILE A CA 1
ATOM 4094 C C . ILE A 1 495 ? -23.259 0.840 -3.193 1.00 77.62 495 ILE A C 1
ATOM 4096 O O . ILE A 1 495 ? -22.655 0.567 -4.225 1.00 77.62 495 ILE A O 1
ATOM 4100 N N . LYS A 1 496 ? -23.930 1.989 -3.035 1.00 81.62 496 LYS A N 1
ATOM 4101 C CA . LYS A 1 496 ? -24.065 2.994 -4.098 1.00 81.62 496 LYS A CA 1
ATOM 4102 C C . LYS A 1 496 ? -22.693 3.510 -4.525 1.00 81.62 496 LYS A C 1
ATOM 4104 O O . LYS A 1 496 ? -22.398 3.562 -5.713 1.00 81.62 496 LYS A O 1
ATOM 4109 N N . LEU A 1 497 ? -21.842 3.830 -3.553 1.00 86.38 497 LEU A N 1
ATOM 4110 C CA . LEU A 1 497 ? -20.473 4.274 -3.802 1.00 86.38 497 LEU A CA 1
ATOM 4111 C C . LEU A 1 497 ? -19.626 3.195 -4.483 1.00 86.38 497 LEU A C 1
ATOM 4113 O O . LEU A 1 497 ? -18.916 3.503 -5.433 1.00 86.38 497 LEU A O 1
ATOM 4117 N N . ILE A 1 498 ? -19.737 1.935 -4.055 1.00 85.00 498 ILE A N 1
ATOM 4118 C CA . ILE A 1 498 ? -19.025 0.813 -4.675 1.00 85.00 498 ILE A CA 1
ATOM 4119 C C . ILE A 1 498 ? -19.470 0.603 -6.124 1.00 85.00 498 ILE A C 1
ATOM 4121 O O . ILE A 1 498 ? -18.614 0.420 -6.983 1.00 85.00 498 ILE A O 1
ATOM 4125 N N . ILE A 1 499 ? -20.770 0.676 -6.428 1.00 87.50 499 ILE A N 1
ATOM 4126 C CA . ILE A 1 499 ? -21.271 0.543 -7.807 1.00 87.50 499 ILE A CA 1
ATOM 4127 C C . ILE A 1 499 ? -20.708 1.659 -8.693 1.00 87.50 499 ILE A C 1
ATOM 4129 O O . ILE A 1 499 ? -20.185 1.379 -9.771 1.00 87.50 499 ILE A O 1
ATOM 4133 N N . ILE A 1 500 ? -20.757 2.913 -8.228 1.00 90.44 500 ILE A N 1
ATOM 4134 C CA . ILE A 1 500 ? -20.210 4.056 -8.978 1.00 90.44 500 ILE A CA 1
ATOM 4135 C C . ILE A 1 500 ? -18.698 3.890 -9.175 1.00 90.44 500 ILE A C 1
ATOM 4137 O O . ILE A 1 500 ? -18.193 4.112 -10.274 1.00 90.44 500 ILE A O 1
ATOM 4141 N N . MET A 1 501 ? -17.975 3.466 -8.138 1.00 91.12 501 MET A N 1
ATOM 4142 C CA . MET A 1 501 ? -16.533 3.233 -8.201 1.00 91.12 501 MET A CA 1
ATOM 4143 C C . MET A 1 501 ? -16.180 2.127 -9.201 1.00 91.12 501 MET A C 1
ATOM 4145 O O . MET A 1 501 ? -15.299 2.332 -10.026 1.00 91.12 501 MET A O 1
ATOM 4149 N N . LEU A 1 502 ? -16.877 0.986 -9.175 1.00 90.25 502 LEU A N 1
ATOM 4150 C CA . LEU A 1 502 ? -16.646 -0.119 -10.112 1.00 90.25 502 LEU A CA 1
ATOM 4151 C C . LEU A 1 502 ? -16.963 0.283 -11.557 1.00 90.25 502 LEU A C 1
ATOM 4153 O O . LEU A 1 502 ? -16.192 -0.044 -12.458 1.00 90.25 502 LEU A O 1
ATOM 4157 N N . GLY A 1 503 ? -18.043 1.040 -11.778 1.00 91.75 503 GLY A N 1
ATOM 4158 C CA . GLY A 1 503 ? -18.370 1.591 -13.094 1.00 91.75 503 GLY A CA 1
ATOM 4159 C C . GLY A 1 503 ? -17.264 2.504 -13.630 1.00 91.75 503 GLY A C 1
ATOM 4160 O O . GLY A 1 503 ? -16.812 2.331 -14.760 1.00 91.75 503 GLY A O 1
ATOM 4161 N N . ASN A 1 504 ? -16.759 3.421 -12.799 1.00 93.25 504 ASN A N 1
ATOM 4162 C CA . ASN A 1 504 ? -15.676 4.331 -13.187 1.00 93.25 504 ASN A CA 1
ATOM 4163 C C . ASN A 1 504 ? -14.324 3.628 -13.330 1.00 93.25 504 ASN A C 1
ATOM 4165 O O . ASN A 1 504 ? -13.530 4.026 -14.172 1.00 93.25 504 ASN A O 1
ATOM 4169 N N . LEU A 1 505 ? -14.065 2.559 -12.576 1.00 90.75 505 LEU A N 1
ATOM 4170 C CA . LEU A 1 505 ? -12.867 1.740 -12.753 1.00 90.75 505 LEU A CA 1
ATOM 4171 C C . LEU A 1 505 ? -12.898 0.985 -14.095 1.00 90.75 505 LEU A C 1
ATOM 4173 O O . LEU A 1 505 ? -11.888 0.912 -14.792 1.00 90.75 505 LEU A O 1
ATOM 4177 N N . GLY A 1 506 ? -14.073 0.496 -14.508 1.00 90.06 506 GLY A N 1
ATOM 4178 C CA . GLY A 1 506 ? -14.278 -0.056 -15.850 1.00 90.06 506 GLY A CA 1
ATOM 4179 C C . GLY A 1 506 ? -14.087 0.991 -16.953 1.00 90.06 506 GLY A C 1
ATOM 4180 O O . GLY A 1 506 ? -13.390 0.738 -17.936 1.00 90.06 506 GLY A O 1
ATOM 4181 N N . LEU A 1 507 ? -14.644 2.194 -16.777 1.00 91.19 507 LEU A N 1
ATOM 4182 C CA . LEU A 1 507 ? -14.450 3.298 -17.723 1.00 91.19 507 LEU A CA 1
ATOM 4183 C C . LEU A 1 507 ? -12.994 3.767 -17.779 1.00 91.19 507 LEU A C 1
ATOM 4185 O O . LEU A 1 507 ? -12.495 4.008 -18.874 1.00 91.19 507 LEU A O 1
ATOM 4189 N N . PHE A 1 508 ? -12.294 3.829 -16.644 1.00 90.06 508 PHE A N 1
ATOM 4190 C CA . PHE A 1 508 ? -10.871 4.165 -16.566 1.00 90.06 508 PHE A CA 1
ATOM 4191 C C . PHE A 1 508 ? -10.046 3.266 -17.490 1.00 90.06 508 PHE A C 1
ATOM 4193 O O . PHE A 1 508 ? -9.296 3.769 -18.329 1.00 90.06 508 PHE A O 1
ATOM 4200 N N . PHE A 1 509 ? -10.269 1.954 -17.419 1.00 86.25 509 PHE A N 1
ATOM 4201 C CA . PHE A 1 509 ? -9.636 0.973 -18.298 1.00 86.25 509 PHE A CA 1
ATOM 4202 C C . PHE A 1 509 ? -9.950 1.218 -19.781 1.00 86.25 509 PHE A C 1
ATOM 4204 O O . PHE A 1 509 ? -9.044 1.286 -20.615 1.00 86.25 509 PHE A O 1
ATOM 4211 N N . VAL A 1 510 ? -11.230 1.409 -20.122 1.00 88.25 510 VAL A N 1
ATOM 4212 C CA . VAL A 1 510 ? -11.646 1.683 -21.506 1.00 88.25 510 VAL A CA 1
ATOM 4213 C C . VAL A 1 510 ? -10.976 2.956 -22.021 1.00 88.25 510 VAL A C 1
ATOM 4215 O O . VAL A 1 510 ? -10.374 2.944 -23.094 1.00 88.25 510 VAL A O 1
ATOM 4218 N N . THR A 1 511 ? -11.016 4.042 -21.250 1.00 89.06 511 THR A N 1
ATOM 4219 C CA . THR A 1 511 ? -10.434 5.328 -21.650 1.00 89.06 511 THR A CA 1
ATOM 4220 C C . THR A 1 511 ? -8.914 5.279 -21.761 1.00 89.06 511 THR A C 1
ATOM 4222 O O . THR A 1 511 ? -8.365 5.885 -22.680 1.00 89.06 511 THR A O 1
ATOM 4225 N N . THR A 1 512 ? -8.235 4.509 -20.904 1.00 84.19 512 THR A N 1
ATOM 4226 C CA . THR A 1 512 ? -6.775 4.324 -20.957 1.00 84.19 512 THR A CA 1
ATOM 4227 C C . THR A 1 512 ? -6.377 3.585 -22.227 1.00 84.19 512 THR A C 1
ATOM 4229 O O . THR A 1 512 ? -5.460 4.001 -22.929 1.00 84.19 512 THR A O 1
ATOM 4232 N N . ASN A 1 513 ? -7.129 2.548 -22.593 1.00 83.38 513 ASN A N 1
ATOM 4233 C CA . ASN A 1 513 ? -6.934 1.817 -23.840 1.00 83.38 513 ASN A CA 1
ATOM 4234 C C . ASN A 1 513 ? -7.207 2.701 -25.078 1.00 83.38 513 ASN A C 1
ATOM 4236 O O . ASN A 1 513 ? -6.422 2.718 -26.028 1.00 83.38 513 ASN A O 1
ATOM 4240 N N . LEU A 1 514 ? -8.288 3.493 -25.068 1.00 85.38 514 LEU A N 1
ATOM 4241 C CA . LEU A 1 514 ? -8.588 4.433 -26.157 1.00 85.38 514 LEU A CA 1
ATOM 4242 C C . LEU A 1 514 ? -7.490 5.488 -26.331 1.00 85.38 514 LEU A C 1
ATOM 4244 O O . LEU A 1 514 ? -7.152 5.830 -27.464 1.00 85.38 514 LEU A O 1
ATOM 4248 N N . TRP A 1 515 ? -6.937 5.992 -25.228 1.00 84.62 515 TRP A N 1
ATOM 4249 C CA . TRP A 1 515 ? -5.873 6.988 -25.250 1.00 84.62 515 TRP A CA 1
ATOM 4250 C C . TRP A 1 515 ? -4.524 6.390 -25.660 1.00 84.62 515 TRP A C 1
ATOM 4252 O O . TRP A 1 515 ? -3.963 6.828 -26.656 1.00 84.62 515 TRP A O 1
ATOM 4262 N N . LEU A 1 516 ? -4.022 5.378 -24.947 1.00 77.75 516 LEU A N 1
ATOM 4263 C CA . LEU A 1 516 ? -2.658 4.864 -25.131 1.00 77.75 516 LEU A CA 1
ATOM 4264 C C . LEU A 1 516 ? -2.519 3.893 -26.311 1.00 77.75 516 LEU A C 1
ATOM 4266 O O . LEU A 1 516 ? -1.519 3.927 -27.026 1.00 77.75 516 LEU A O 1
ATOM 4270 N N . ARG A 1 517 ? -3.500 3.006 -26.524 1.00 73.75 517 ARG A N 1
ATOM 4271 C CA . ARG A 1 517 ? -3.400 1.951 -27.548 1.00 73.75 517 ARG A CA 1
ATOM 4272 C C . ARG A 1 517 ? -4.015 2.370 -28.872 1.00 73.75 517 ARG A C 1
ATOM 4274 O O . ARG A 1 517 ? -3.419 2.148 -29.928 1.00 73.75 517 ARG A O 1
ATOM 4281 N N . LYS A 1 518 ? -5.229 2.929 -28.828 1.00 78.62 518 LYS A N 1
ATOM 4282 C CA . LYS A 1 518 ? -5.967 3.317 -30.041 1.00 78.62 518 LYS A CA 1
ATOM 4283 C C . LYS A 1 518 ? -5.673 4.744 -30.502 1.00 78.62 518 LYS A C 1
ATOM 4285 O O . LYS A 1 518 ? -5.980 5.047 -31.647 1.00 78.62 518 LYS A O 1
ATOM 4290 N N . ASN A 1 519 ? -5.060 5.589 -29.665 1.00 78.62 519 ASN A N 1
ATOM 4291 C CA . ASN A 1 519 ? -4.810 7.011 -29.942 1.00 78.62 519 ASN A CA 1
ATOM 4292 C C . ASN A 1 519 ? -6.071 7.796 -30.371 1.00 78.62 519 ASN A C 1
ATOM 4294 O O . ASN A 1 519 ? -5.971 8.796 -31.075 1.00 78.62 519 ASN A O 1
ATOM 4298 N N . THR A 1 520 ? -7.261 7.351 -29.958 1.00 83.06 520 THR A N 1
ATOM 4299 C CA . THR A 1 520 ? -8.548 8.024 -30.222 1.00 83.06 520 THR A CA 1
ATOM 4300 C C . THR A 1 520 ? -9.101 8.732 -28.984 1.00 83.06 520 THR A C 1
ATOM 4302 O O . THR A 1 520 ? -10.085 9.458 -29.077 1.00 83.06 520 THR A O 1
ATOM 4305 N N . GLY A 1 521 ? -8.523 8.471 -27.808 1.00 79.25 521 GLY A N 1
ATOM 4306 C CA . GLY A 1 521 ? -8.913 9.067 -26.531 1.00 79.25 521 GLY A CA 1
ATOM 4307 C C . GLY A 1 521 ? -7.960 10.170 -26.066 1.00 79.25 521 GLY A C 1
ATOM 4308 O O . GLY A 1 521 ? -6.841 10.295 -26.556 1.00 79.25 521 GLY A O 1
ATOM 4309 N N . ASN A 1 522 ? -8.404 10.941 -25.075 1.00 86.75 522 ASN A N 1
ATOM 4310 C CA . ASN A 1 522 ? -7.634 11.991 -24.407 1.00 86.75 522 ASN A CA 1
ATOM 4311 C C . ASN A 1 522 ? -7.352 11.594 -22.943 1.00 86.75 522 ASN A C 1
ATOM 4313 O O . ASN A 1 522 ? -8.226 11.034 -22.274 1.00 86.75 522 ASN A O 1
ATOM 4317 N N . ALA A 1 523 ? -6.160 11.934 -22.442 1.00 84.62 523 ALA A N 1
ATOM 4318 C CA . ALA A 1 523 ? -5.750 11.793 -21.043 1.00 84.62 523 ALA A CA 1
ATOM 4319 C C . ALA A 1 523 ? -6.774 12.368 -20.047 1.00 84.62 523 ALA A C 1
ATOM 4321 O O . ALA A 1 523 ? -6.954 11.817 -18.963 1.00 84.62 523 ALA A O 1
ATOM 4322 N N . ASN A 1 524 ? -7.495 13.429 -20.423 1.00 89.25 524 ASN A N 1
ATOM 4323 C CA . ASN A 1 524 ? -8.500 14.072 -19.571 1.00 89.25 524 ASN A CA 1
ATOM 4324 C C . ASN A 1 524 ? -9.635 13.108 -19.181 1.00 89.25 524 ASN A C 1
ATOM 4326 O O . ASN A 1 524 ? -10.118 13.153 -18.051 1.00 89.25 524 ASN A O 1
ATOM 4330 N N . TYR A 1 525 ? -10.046 12.211 -20.087 1.00 89.81 525 TYR A N 1
ATOM 4331 C CA . TYR A 1 525 ? -11.088 11.219 -19.794 1.00 89.81 525 TYR A CA 1
ATOM 4332 C C . TYR A 1 525 ? -10.598 10.162 -18.801 1.00 89.81 525 TYR A C 1
ATOM 4334 O O . TYR A 1 525 ? -11.345 9.742 -17.919 1.00 89.81 525 TYR A O 1
ATOM 4342 N N . VAL A 1 526 ? -9.328 9.768 -18.917 1.00 87.75 526 VAL A N 1
ATOM 4343 C CA . VAL A 1 526 ? -8.674 8.846 -17.980 1.00 87.75 526 VAL A CA 1
ATOM 4344 C C . VAL A 1 526 ? -8.608 9.477 -16.594 1.00 87.75 526 VAL A C 1
ATOM 4346 O O . VAL A 1 526 ? -9.060 8.879 -15.617 1.00 87.75 526 VAL A O 1
ATOM 4349 N N . PHE A 1 527 ? -8.133 10.722 -16.524 1.00 88.69 527 PHE A N 1
ATOM 4350 C CA . PHE A 1 527 ? -8.027 11.470 -15.277 1.00 88.69 527 PHE A CA 1
ATOM 4351 C C . PHE A 1 527 ? -9.387 11.692 -14.601 1.00 88.69 527 PHE A C 1
ATOM 4353 O O . PHE A 1 527 ? -9.490 11.552 -13.387 1.00 88.69 527 PHE A O 1
ATOM 4360 N N . PHE A 1 528 ? -10.452 11.970 -15.360 1.00 92.12 528 PHE A N 1
ATOM 4361 C CA . PHE A 1 528 ? -11.803 12.124 -14.809 1.00 92.12 528 PHE A CA 1
ATOM 4362 C C . PHE A 1 528 ? -12.304 10.851 -14.108 1.00 92.12 528 PHE A C 1
ATOM 4364 O O . PHE A 1 528 ? -12.715 10.903 -12.946 1.00 92.12 528 PHE A O 1
ATOM 4371 N N . ASN A 1 529 ? -12.227 9.700 -14.786 1.00 92.94 529 ASN A N 1
ATOM 4372 C CA . ASN A 1 529 ? -12.658 8.417 -14.220 1.00 92.94 529 ASN A CA 1
ATOM 4373 C C . ASN A 1 529 ? -11.836 8.050 -12.976 1.00 92.94 529 ASN A C 1
ATOM 4375 O O . ASN A 1 529 ? -12.382 7.640 -11.949 1.00 92.94 529 ASN A O 1
ATOM 4379 N N . GLN A 1 530 ? -10.521 8.256 -13.049 1.00 91.44 530 GLN A N 1
ATOM 4380 C CA . GLN A 1 530 ? -9.621 8.090 -11.917 1.00 91.44 530 GLN A CA 1
ATOM 4381 C C . GLN A 1 530 ? -10.013 8.984 -10.733 1.00 91.44 530 GLN A C 1
ATOM 4383 O O . GLN A 1 530 ? -10.064 8.511 -9.598 1.00 91.44 530 GLN A O 1
ATOM 4388 N N . LEU A 1 531 ? -10.280 10.270 -10.976 1.00 92.62 531 LEU A N 1
ATOM 4389 C CA . LEU A 1 531 ? -10.606 11.238 -9.933 1.00 92.62 531 LEU A CA 1
ATOM 4390 C C . LEU A 1 531 ? -11.871 10.818 -9.181 1.00 92.62 531 LEU A C 1
ATOM 4392 O O . LEU A 1 531 ? -11.921 10.946 -7.957 1.00 92.62 531 LEU A O 1
ATOM 4396 N N . ILE A 1 532 ? -12.866 10.252 -9.869 1.00 93.69 532 ILE A N 1
ATOM 4397 C CA . ILE A 1 532 ? -14.064 9.700 -9.224 1.00 93.69 532 ILE A CA 1
ATOM 4398 C C . ILE A 1 532 ? -13.705 8.521 -8.312 1.00 93.69 532 ILE A C 1
ATOM 4400 O O . ILE A 1 532 ? -14.115 8.504 -7.150 1.00 93.69 532 ILE A O 1
ATOM 4404 N N . VAL A 1 533 ? -12.915 7.560 -8.800 1.00 92.50 533 VAL A N 1
ATOM 4405 C CA . VAL A 1 533 ? -12.470 6.401 -8.005 1.00 92.50 533 VAL A CA 1
ATOM 4406 C C . VAL A 1 533 ? -11.694 6.851 -6.759 1.00 92.50 533 VAL A C 1
ATOM 4408 O O . VAL A 1 533 ? -11.973 6.389 -5.646 1.00 92.50 533 VAL A O 1
ATOM 4411 N N . PHE A 1 534 ? -10.772 7.801 -6.924 1.00 91.69 534 PHE A N 1
ATOM 4412 C CA . PHE A 1 534 ? -10.003 8.392 -5.832 1.00 91.69 534 PHE A CA 1
ATOM 4413 C C . PHE A 1 534 ? -10.918 9.063 -4.794 1.00 91.69 534 PHE A C 1
ATOM 4415 O O . PHE A 1 534 ? -10.837 8.749 -3.606 1.00 91.69 534 PHE A O 1
ATOM 4422 N N . ASN A 1 535 ? -11.836 9.935 -5.228 1.00 91.88 535 ASN A N 1
ATOM 4423 C CA . ASN A 1 535 ? -12.728 10.678 -4.329 1.00 91.88 535 ASN A CA 1
ATOM 4424 C C . ASN A 1 535 ? -13.724 9.780 -3.590 1.00 91.88 535 ASN A C 1
ATOM 4426 O O . ASN A 1 535 ? -14.029 10.021 -2.423 1.00 91.88 535 ASN A O 1
ATOM 4430 N N . ILE A 1 536 ? -14.223 8.722 -4.229 1.00 91.75 536 ILE A N 1
ATOM 4431 C CA . ILE A 1 536 ? -15.081 7.750 -3.545 1.00 91.75 536 ILE A CA 1
ATOM 4432 C C . ILE A 1 536 ? -14.291 7.020 -2.455 1.00 91.75 536 ILE A C 1
ATOM 4434 O O . ILE A 1 536 ? -14.778 6.875 -1.330 1.00 91.75 536 ILE A O 1
ATOM 4438 N N . THR A 1 537 ? -13.058 6.610 -2.754 1.00 90.56 537 THR A N 1
ATOM 4439 C CA . THR A 1 537 ? -12.193 5.925 -1.787 1.00 90.56 537 THR A CA 1
ATOM 4440 C C . THR A 1 537 ? -11.892 6.825 -0.583 1.00 90.56 537 THR A C 1
ATOM 4442 O O . THR A 1 537 ? -12.084 6.412 0.565 1.00 90.56 537 THR A O 1
ATOM 4445 N N . THR A 1 538 ? -11.509 8.086 -0.809 1.00 90.12 538 THR A N 1
ATOM 4446 C CA . THR A 1 538 ? -11.257 9.052 0.278 1.00 90.12 538 THR A CA 1
ATOM 4447 C C . THR A 1 538 ? -12.521 9.395 1.066 1.00 90.12 538 THR A C 1
ATOM 4449 O O . THR A 1 538 ? -12.458 9.544 2.292 1.00 90.12 538 THR A O 1
ATOM 4452 N N . PHE A 1 539 ? -13.683 9.461 0.410 1.00 89.50 539 PHE A N 1
ATOM 4453 C CA . PHE A 1 539 ? -14.967 9.673 1.073 1.00 89.50 539 PHE A CA 1
ATOM 4454 C C . PHE A 1 539 ? -15.323 8.519 2.017 1.00 89.50 539 PHE A C 1
ATOM 4456 O O . PHE A 1 539 ? -15.760 8.765 3.146 1.00 89.50 539 PHE A O 1
ATOM 4463 N N . ILE A 1 540 ? -15.096 7.266 1.606 1.00 86.19 540 ILE A N 1
ATOM 4464 C CA . ILE A 1 540 ? -15.299 6.087 2.461 1.00 86.19 540 ILE A CA 1
ATOM 4465 C C . ILE A 1 540 ? -14.364 6.142 3.681 1.00 86.19 540 ILE A C 1
ATOM 4467 O O . ILE A 1 540 ? -14.815 5.924 4.811 1.00 86.19 540 ILE A O 1
ATOM 4471 N N . ILE A 1 541 ? -13.090 6.507 3.488 1.00 86.81 541 ILE A N 1
ATOM 4472 C CA . ILE A 1 541 ? -12.117 6.666 4.584 1.00 86.81 541 ILE A CA 1
ATOM 4473 C C . ILE A 1 541 ? -12.566 7.768 5.551 1.00 86.81 541 ILE A C 1
ATOM 4475 O O . ILE A 1 541 ? -12.640 7.546 6.759 1.00 86.81 541 ILE A O 1
ATOM 4479 N N . THR A 1 542 ? -12.938 8.942 5.039 1.00 87.31 542 THR A N 1
ATOM 4480 C CA . THR A 1 542 ? -13.366 10.085 5.862 1.00 87.31 542 THR A CA 1
ATOM 4481 C C . THR A 1 542 ? -14.648 9.782 6.626 1.00 87.31 542 THR A C 1
ATOM 4483 O O . THR A 1 542 ? -14.784 10.139 7.795 1.00 87.31 542 THR A O 1
ATOM 4486 N N . SER A 1 543 ? -15.589 9.087 5.998 1.00 82.94 543 SER A N 1
ATOM 4487 C CA . SER A 1 543 ? -16.834 8.684 6.649 1.00 82.94 543 SER A CA 1
ATOM 4488 C C . SER A 1 543 ? -16.587 7.647 7.747 1.00 82.94 543 SER A C 1
ATOM 4490 O O . SER A 1 543 ? -17.173 7.749 8.824 1.00 82.94 543 SER A O 1
ATOM 4492 N N . SER A 1 544 ? -15.643 6.726 7.529 1.00 80.75 544 SER A N 1
ATOM 4493 C CA . SER A 1 544 ? -15.168 5.797 8.562 1.00 80.75 544 SER A CA 1
ATOM 4494 C C . SER A 1 544 ? -14.553 6.560 9.743 1.00 80.75 544 SER A C 1
ATOM 4496 O O . SER A 1 544 ? -14.924 6.318 10.890 1.00 80.75 544 SER A O 1
ATOM 4498 N N . ILE A 1 545 ? -13.687 7.550 9.483 1.00 84.12 545 ILE A N 1
ATOM 4499 C CA . ILE A 1 545 ? -13.109 8.428 10.519 1.00 84.12 545 ILE A CA 1
ATOM 4500 C C . ILE A 1 545 ? -14.218 9.118 11.326 1.00 84.12 545 ILE A C 1
ATOM 4502 O O . ILE A 1 545 ? -14.233 9.024 12.553 1.00 84.12 545 ILE A O 1
ATOM 4506 N N . LYS A 1 546 ? -15.172 9.773 10.650 1.00 80.81 546 LYS A N 1
ATOM 4507 C CA . LYS A 1 546 ? -16.299 10.480 11.285 1.00 80.81 546 LYS A CA 1
ATOM 4508 C C . LYS A 1 546 ? -17.114 9.557 12.188 1.00 80.81 546 LYS A C 1
ATOM 4510 O O . LYS A 1 546 ? -17.437 9.929 13.316 1.00 80.81 546 LYS A O 1
ATOM 4515 N N . PHE A 1 547 ? -17.404 8.349 11.713 1.00 77.38 547 PHE A N 1
ATOM 4516 C CA . PHE A 1 547 ? -18.128 7.348 12.482 1.00 77.38 547 PHE A CA 1
ATOM 4517 C C . PHE A 1 547 ? -17.388 6.992 13.783 1.00 77.38 547 PHE A C 1
ATOM 4519 O O . PHE A 1 547 ? -17.960 7.081 14.868 1.00 77.38 547 PHE A O 1
ATOM 4526 N N . TYR A 1 548 ? -16.100 6.648 13.711 1.00 77.62 548 TYR A N 1
ATOM 4527 C CA . TYR A 1 548 ? -15.348 6.234 14.901 1.00 77.62 548 TYR A CA 1
ATOM 4528 C C . TYR A 1 548 ? -15.072 7.379 15.876 1.00 77.62 548 TYR A C 1
ATOM 4530 O O . TYR A 1 548 ? -15.044 7.168 17.089 1.00 77.62 548 TYR A O 1
ATOM 4538 N N . ILE A 1 549 ? -14.923 8.598 15.358 1.00 81.25 549 ILE A N 1
ATOM 4539 C CA . ILE A 1 549 ? -14.862 9.815 16.167 1.00 81.25 549 ILE A CA 1
ATOM 4540 C C . ILE A 1 549 ? -16.147 9.980 16.979 1.00 81.25 549 ILE A C 1
ATOM 4542 O O . ILE A 1 549 ? -16.067 10.276 18.173 1.00 81.25 549 ILE A O 1
ATOM 4546 N N . ARG A 1 550 ? -17.318 9.756 16.369 1.00 77.00 550 ARG A N 1
ATOM 4547 C CA . ARG A 1 550 ? -18.614 9.822 17.058 1.00 77.00 550 ARG A CA 1
ATOM 4548 C C . ARG A 1 550 ? -18.695 8.805 18.196 1.00 77.00 550 ARG A C 1
ATOM 4550 O O . ARG A 1 550 ? -19.086 9.188 19.291 1.00 77.00 550 ARG A O 1
ATOM 4557 N N . VAL A 1 551 ? -18.262 7.561 17.967 1.00 74.81 551 VAL A N 1
ATOM 4558 C CA . VAL A 1 551 ? -18.273 6.487 18.986 1.00 74.81 551 VAL A CA 1
ATOM 4559 C C . VAL A 1 551 ? -17.461 6.855 20.236 1.00 74.81 551 VAL A C 1
ATOM 4561 O O . VAL A 1 551 ? -17.841 6.497 21.343 1.00 74.81 551 VAL A O 1
ATOM 4564 N N . GLN A 1 552 ? -16.366 7.605 20.089 1.00 74.81 552 GLN A N 1
ATOM 4565 C CA . GLN A 1 552 ? -15.524 8.023 21.222 1.00 74.81 552 GLN A CA 1
ATOM 4566 C C . GLN A 1 552 ? -16.004 9.297 21.917 1.00 74.81 552 GLN A C 1
ATOM 4568 O O . GLN A 1 552 ? -15.494 9.653 22.980 1.00 74.81 552 GLN A O 1
ATOM 4573 N N . THR A 1 553 ? -16.944 10.017 21.307 1.00 76.25 553 THR A N 1
ATOM 4574 C CA . THR A 1 553 ? -17.394 11.307 21.822 1.00 76.25 553 THR A CA 1
ATOM 4575 C C . THR A 1 553 ? -18.388 11.092 22.967 1.00 76.25 553 THR A C 1
ATOM 4577 O O . THR A 1 553 ? -19.359 10.354 22.790 1.00 76.25 553 THR A O 1
ATOM 4580 N N . PRO A 1 554 ? -18.203 11.734 24.135 1.00 74.25 554 PRO A N 1
ATOM 4581 C CA . PRO A 1 554 ? -19.197 11.721 25.202 1.00 74.25 554 PRO A CA 1
ATOM 4582 C C . PRO A 1 554 ? -20.559 12.253 24.734 1.00 74.25 554 PRO A C 1
ATOM 4584 O O . PRO A 1 554 ? -20.628 13.242 24.006 1.00 74.25 554 PRO A O 1
ATOM 4587 N N . GLU A 1 555 ? -21.652 11.657 25.214 1.00 70.56 555 GLU A N 1
ATOM 4588 C CA . GLU A 1 555 ? -23.022 12.022 24.809 1.00 70.56 555 GLU A CA 1
ATOM 4589 C C . GLU A 1 555 ? -23.362 13.491 25.060 1.00 70.56 555 GLU A C 1
ATOM 4591 O O . GLU A 1 555 ? -24.027 14.106 24.234 1.00 70.56 555 GLU A O 1
ATOM 4596 N N . ARG A 1 556 ? -22.822 14.082 26.132 1.00 63.62 556 ARG A N 1
ATOM 4597 C CA . ARG A 1 556 ? -22.974 15.515 26.428 1.00 63.62 556 ARG A CA 1
ATOM 4598 C C . ARG A 1 556 ? -22.470 16.394 25.274 1.00 63.62 556 ARG A C 1
ATOM 4600 O O . ARG A 1 556 ? -23.170 17.292 24.832 1.00 63.62 556 ARG A O 1
ATOM 4607 N N . GLN A 1 557 ? -21.307 16.065 24.706 1.00 68.12 557 GLN A N 1
ATOM 4608 C CA . GLN A 1 557 ? -20.741 16.798 23.565 1.00 68.12 557 GLN A CA 1
ATOM 4609 C C . GLN A 1 557 ? -21.504 16.541 22.255 1.00 68.12 557 GLN A C 1
ATOM 4611 O O . GLN A 1 557 ? -21.514 17.399 21.375 1.00 68.12 557 GLN A O 1
ATOM 4616 N N . LEU A 1 558 ? -22.144 15.372 22.115 1.00 69.31 558 LEU A N 1
ATOM 4617 C CA . LEU A 1 558 ? -23.018 15.071 20.976 1.00 69.31 558 LEU A CA 1
ATOM 4618 C C . LEU A 1 558 ? -24.329 15.872 21.044 1.00 69.31 558 LEU A C 1
ATOM 4620 O O . LEU A 1 558 ? -24.800 16.349 20.016 1.00 69.31 558 LEU A O 1
ATOM 4624 N N . GLN A 1 559 ? -24.899 16.023 22.243 1.00 60.34 559 GLN A N 1
ATOM 4625 C CA . GLN A 1 559 ? -26.147 16.756 22.492 1.00 60.34 559 GLN A CA 1
ATOM 4626 C C . GLN A 1 559 ? -25.981 18.276 22.354 1.00 60.34 559 GLN A C 1
ATOM 4628 O O . GLN A 1 559 ? -26.900 18.943 21.895 1.00 60.34 559 GLN A O 1
ATOM 4633 N N . GLU A 1 560 ? -24.794 18.816 22.645 1.00 64.00 560 GLU A N 1
ATOM 4634 C CA . GLU A 1 560 ? -24.439 20.229 22.421 1.00 64.00 560 GLU A CA 1
ATOM 4635 C C . GLU A 1 560 ? -24.326 20.624 20.928 1.00 64.00 560 GLU A C 1
ATOM 4637 O O . GLU A 1 560 ? -23.915 21.738 20.614 1.00 64.00 560 GLU A O 1
ATOM 4642 N N . GLY A 1 561 ? -24.625 19.722 19.984 1.00 54.47 561 GLY A N 1
ATOM 4643 C CA . GLY A 1 561 ? -24.561 20.001 18.543 1.00 54.47 561 GLY A CA 1
ATOM 4644 C C . GLY A 1 561 ? -23.140 20.132 17.980 1.00 54.47 561 GLY A C 1
ATOM 4645 O O . GLY A 1 561 ? -22.963 20.403 16.796 1.00 54.47 561 GLY A O 1
ATOM 4646 N N . LYS A 1 562 ? -22.103 19.883 18.790 1.00 50.16 562 LYS A N 1
ATOM 4647 C CA . LYS A 1 562 ? -20.682 20.017 18.411 1.00 50.16 562 LYS A CA 1
ATOM 4648 C C . LYS A 1 562 ? -20.153 18.856 17.556 1.00 50.16 562 LYS A C 1
ATOM 4650 O O . LYS A 1 562 ? -18.940 18.710 17.403 1.00 50.16 562 LYS A O 1
ATOM 4655 N N . CYS A 1 563 ? -21.018 17.991 17.020 1.00 50.44 563 CYS A N 1
ATOM 4656 C CA . CYS A 1 563 ? -20.602 16.799 16.280 1.00 50.44 563 CYS A CA 1
ATOM 4657 C C . CYS A 1 563 ? -21.381 16.545 14.990 1.00 50.44 563 CYS A C 1
ATOM 4659 O O . CYS A 1 563 ? -22.566 16.831 14.858 1.00 50.44 563 CYS A O 1
ATOM 4661 N N . ILE A 1 564 ? -20.650 15.956 14.043 1.00 53.53 564 ILE A N 1
ATOM 4662 C CA . ILE A 1 564 ? -21.037 15.698 12.658 1.00 53.53 564 ILE A CA 1
ATOM 4663 C C . ILE A 1 564 ? -22.207 14.706 12.610 1.00 53.53 564 ILE A C 1
ATOM 4665 O O . ILE A 1 564 ? -22.136 13.621 13.194 1.00 53.53 564 ILE A O 1
ATOM 4669 N N . VAL A 1 565 ? -23.267 15.067 11.882 1.00 41.91 565 VAL A N 1
ATOM 4670 C CA . VAL A 1 565 ? -24.436 14.215 11.624 1.00 41.91 565 VAL A CA 1
ATOM 4671 C C . VAL A 1 565 ? -23.977 12.938 10.912 1.00 41.91 565 VAL A C 1
ATOM 4673 O O . VAL A 1 565 ? -23.491 12.983 9.785 1.00 41.91 565 VAL A O 1
ATOM 4676 N N . VAL A 1 566 ? -24.120 11.789 11.572 1.00 43.28 566 VAL A N 1
ATOM 4677 C CA . VAL A 1 566 ? -23.957 10.462 10.957 1.00 43.28 566 VAL A CA 1
ATOM 4678 C C . VAL A 1 566 ? -25.350 9.843 10.845 1.00 43.28 566 VAL A C 1
ATOM 4680 O O . VAL A 1 566 ? -26.136 9.942 11.796 1.00 43.28 566 VAL A O 1
ATOM 4683 N N . SER A 1 567 ? -25.662 9.245 9.692 1.00 42.84 567 SER A N 1
ATOM 4684 C CA . SER A 1 567 ? -26.974 8.658 9.394 1.00 42.84 567 SER A CA 1
ATOM 4685 C C . SER A 1 567 ? -27.420 7.671 10.480 1.00 42.84 567 SER A C 1
ATOM 4687 O O . SER A 1 567 ? -26.606 6.978 11.095 1.00 42.84 567 SER A O 1
ATOM 4689 N N . LYS A 1 568 ? -28.731 7.639 10.760 1.00 42.47 568 LYS A N 1
ATOM 4690 C CA . LYS A 1 568 ? -29.320 6.676 11.701 1.00 42.47 568 LYS A CA 1
ATOM 4691 C C . LYS A 1 568 ? -29.239 5.261 11.120 1.00 42.47 568 LYS A C 1
ATOM 4693 O O . LYS A 1 568 ? -29.421 5.064 9.920 1.00 42.47 568 LYS A O 1
ATOM 4698 N N . GLU A 1 569 ? -28.993 4.296 11.996 1.00 41.28 569 GLU A N 1
ATOM 4699 C CA . GLU A 1 569 ? -28.936 2.869 11.684 1.00 41.28 569 GLU A CA 1
ATOM 4700 C C . GLU A 1 569 ? -30.300 2.400 11.135 1.00 41.28 569 GLU A C 1
ATOM 4702 O O . GLU A 1 569 ? -31.326 2.541 11.803 1.00 41.28 569 GLU A O 1
ATOM 4707 N N . LYS A 1 570 ? -30.341 1.897 9.890 1.00 47.84 570 LYS A N 1
ATOM 4708 C CA . LYS A 1 570 ? -31.550 1.269 9.323 1.00 47.84 570 LYS A CA 1
ATOM 4709 C C . LYS A 1 570 ? -31.635 -0.173 9.838 1.00 47.84 570 LYS A C 1
ATOM 4711 O O . LYS A 1 570 ? -30.687 -0.939 9.704 1.00 47.84 570 LYS A O 1
ATOM 4716 N N . THR A 1 571 ? -32.784 -0.552 10.391 1.00 46.38 571 THR A N 1
ATOM 4717 C CA . THR A 1 571 ? -32.998 -1.795 11.159 1.00 46.38 571 THR A CA 1
ATOM 4718 C C . THR A 1 571 ? -32.947 -3.097 10.348 1.00 46.38 571 THR A C 1
ATOM 4720 O O . THR A 1 571 ? -32.830 -4.167 10.941 1.00 46.38 571 THR A O 1
ATOM 4723 N N . LYS A 1 572 ? -32.980 -3.052 9.009 1.00 46.09 572 LYS A N 1
ATOM 4724 C CA . LYS A 1 572 ? -32.730 -4.214 8.138 1.00 46.09 572 LYS A CA 1
ATOM 4725 C C . LYS A 1 572 ? -32.011 -3.791 6.857 1.00 46.09 572 LYS A C 1
ATOM 4727 O O . LYS A 1 572 ? -32.530 -2.985 6.089 1.00 46.09 572 LYS A O 1
ATOM 4732 N N . PHE A 1 573 ? -30.840 -4.374 6.601 1.00 46.91 573 PHE A N 1
ATOM 4733 C CA . PHE A 1 573 ? -30.187 -4.307 5.294 1.00 46.91 573 PHE A CA 1
ATOM 4734 C C . PHE A 1 573 ? -30.899 -5.254 4.332 1.00 46.91 573 PHE A C 1
ATOM 4736 O O . PHE A 1 573 ? -30.801 -6.471 4.473 1.00 46.91 573 PHE A O 1
ATOM 4743 N N . ASN A 1 574 ? -31.612 -4.704 3.354 1.00 53.31 574 ASN A N 1
ATOM 4744 C CA . ASN A 1 574 ? -32.153 -5.481 2.250 1.00 53.31 574 ASN A CA 1
ATOM 4745 C C . ASN A 1 574 ? -31.561 -4.927 0.950 1.00 53.31 574 ASN A C 1
ATOM 4747 O O . ASN A 1 574 ? -31.962 -3.861 0.479 1.00 53.31 574 ASN A O 1
ATOM 4751 N N . LEU A 1 575 ? -30.559 -5.628 0.405 1.00 47.75 575 LEU A N 1
ATOM 4752 C CA . LEU A 1 575 ? -29.813 -5.226 -0.796 1.00 47.75 575 LEU A CA 1
ATOM 4753 C C . LEU A 1 575 ? -30.771 -4.864 -1.944 1.00 47.75 575 LEU A C 1
ATOM 4755 O O . LEU A 1 575 ? -30.622 -3.822 -2.575 1.00 47.75 575 LEU A O 1
ATOM 4759 N N . PHE A 1 576 ? -31.809 -5.682 -2.138 1.00 49.28 576 PHE A N 1
ATOM 4760 C CA . PHE A 1 576 ? -32.823 -5.492 -3.173 1.00 49.28 576 PHE A CA 1
ATOM 4761 C C . PHE A 1 576 ? -33.719 -4.280 -2.932 1.00 49.28 576 PHE A C 1
ATOM 4763 O O . PHE A 1 576 ? -34.049 -3.576 -3.876 1.00 49.28 576 PHE A O 1
ATOM 4770 N N . GLN A 1 577 ? -34.093 -4.002 -1.684 1.00 51.59 577 GLN A N 1
ATOM 4771 C CA . GLN A 1 577 ? -34.929 -2.844 -1.362 1.00 51.59 577 GLN A CA 1
ATOM 4772 C C . GLN A 1 577 ? -34.149 -1.538 -1.510 1.00 51.59 577 GLN A C 1
ATOM 4774 O O . GLN A 1 577 ? -34.678 -0.562 -2.024 1.00 51.59 577 GLN A O 1
ATOM 4779 N N . THR A 1 578 ? -32.862 -1.561 -1.162 1.00 49.25 578 THR A N 1
ATOM 4780 C CA . THR A 1 578 ? -31.962 -0.420 -1.359 1.00 49.25 578 THR A CA 1
ATOM 4781 C C . THR A 1 578 ? -31.730 -0.164 -2.849 1.00 49.25 578 THR A C 1
ATOM 4783 O O . THR A 1 578 ? -31.780 0.979 -3.279 1.00 49.25 578 THR A O 1
ATOM 4786 N N . LEU A 1 579 ? -31.544 -1.211 -3.664 1.00 45.12 579 LEU A N 1
ATOM 4787 C CA . LEU A 1 579 ? -31.472 -1.081 -5.125 1.00 45.12 579 LEU A CA 1
ATOM 4788 C C . LEU A 1 579 ? -32.800 -0.574 -5.719 1.00 45.12 579 LEU A C 1
ATOM 4790 O O . LEU A 1 579 ? -32.781 0.318 -6.559 1.00 45.12 579 LEU A O 1
ATOM 4794 N N . LYS A 1 580 ? -33.946 -1.075 -5.241 1.00 43.50 580 LYS A N 1
ATOM 4795 C CA . LYS A 1 580 ? -35.286 -0.681 -5.708 1.00 43.50 580 LYS A CA 1
ATOM 4796 C C . LYS A 1 580 ? -35.637 0.774 -5.373 1.00 43.50 580 LYS A C 1
ATOM 4798 O O . LYS A 1 580 ? -36.181 1.452 -6.228 1.00 43.50 580 LYS A O 1
ATOM 4803 N N . GLU A 1 581 ? -35.272 1.264 -4.187 1.00 44.56 581 GLU A N 1
ATOM 4804 C CA . GLU A 1 581 ? -35.405 2.679 -3.780 1.00 44.56 581 GLU A CA 1
ATOM 4805 C C . GLU A 1 581 ? -34.492 3.635 -4.574 1.00 44.56 581 GLU A C 1
ATOM 4807 O O . GLU A 1 581 ? -34.598 4.846 -4.417 1.00 44.56 581 GLU A O 1
ATOM 4812 N N . THR A 1 582 ? -33.548 3.116 -5.371 1.00 43.31 582 THR A N 1
ATOM 4813 C CA . THR A 1 582 ? -32.545 3.936 -6.075 1.00 43.31 582 THR A CA 1
ATOM 4814 C C . THR A 1 582 ? -32.795 4.041 -7.584 1.00 43.31 582 THR A C 1
ATOM 4816 O O . THR A 1 582 ? -32.241 4.935 -8.218 1.00 43.31 582 THR A O 1
ATOM 4819 N N . PHE A 1 583 ? -33.585 3.132 -8.165 1.00 38.22 583 PHE A N 1
ATOM 4820 C CA . PHE A 1 583 ? -33.860 3.066 -9.611 1.00 38.22 583 PHE A CA 1
ATOM 4821 C C . PHE A 1 583 ? -35.335 3.306 -9.980 1.00 38.22 583 PHE A C 1
ATOM 4823 O O . PHE A 1 583 ? -35.679 3.243 -11.159 1.00 38.22 583 PHE A O 1
ATOM 4830 N N . VAL A 1 584 ? -36.183 3.588 -8.989 1.00 32.84 584 VAL A N 1
ATOM 4831 C CA . VAL A 1 584 ? -37.525 4.174 -9.133 1.00 32.84 584 VAL A CA 1
ATOM 4832 C C . VAL A 1 584 ? -37.479 5.520 -8.436 1.00 32.84 584 VAL A C 1
ATOM 4834 O O . VAL A 1 584 ? -37.986 6.496 -9.026 1.00 32.84 584 VAL A O 1
#

Secondary structure (DSSP, 8-state):
--------PPPTHHHHHHHHHHHHHHHHHHHHHHHHHHHHHHHH--TTHHHHHHHHHHHHHHHHTT--S----------------TTSTT-HHHHHHHHHHHHT-HHHHHHHHHHTTTHHHH--STTBHHHHHHHHHHHHH-S-HHHHS---S-HHHHHHHHHHHHS------------------------------TT-HHHHHHHHHHHHHHHHHHHHHHHHHHHHT-HHHHHHHTTT-S-----PPPHHHHHHHHHT-HHHHHHHHT-B-TTHHHHHHHHHHHHHHHTSPPTTS-----HHHHHHHHHHHHHHHHHS-GGGHHHHHHHHHHHHHHHHTHHHHS-TTSPPPHHHHHHHHHHHHHHHHHHHHHHHHHHHHHHHHTTT--THHIIIIIHHHHTTTPPS-SSTHHHHHHHS-GGGHHHHHHHHHHGGGGSHHHHHHHHTT-HHHHHHHHHHHHHHHSTT--HHHHHHHHHHHHTTHHHHHHTTTHHHHHHHHHHHHHHHHHHHHHHHTSS-S-HHHHHHHHHHHHHHHHHHHHHHHHHHHHHHS-HHHHHTT-S---PPPPS---HHHHHHHHH-

Organism: Plasmodium knowlesi (strain H) (NCBI:txid5851)

pLDDT: mean 72.52, std 21.55, range [23.83, 96.5]

Foldseek 3Di:
DDDDDDDDDDDPVVVVVVVVLVVVLLVCLCVVLVVVLVVCCVVLPPLCVVVVVVVVVVVVVVVCVVPPDDDDDDDDDDDDDPDDDPPPPPDLVVVLCVLQVLVPPVVNVLVNLQSCLLLQLFFFPAAFPVQLSVLVVVVVSDLFSLVRGLHQAFQVVSVVLCCQQQDDDPPPPDDDPDDDDDDDDDDDPDPDPPPPDPNDSLNSLLVVLSVLQLLLLVLQLLLLVLVVVVLLLLCQLCVPPPPSDQDFDHSSVLSSCRSVPPSSSSNSSSRGNVCNLVSLLSVLSSLLSVQADDPPDDGPPPPVSLVVSLLSLLVSVNGAAPLCVLLLLLSQLSNVCRVVVCSVVDHLQDADDPVVLVVSVVSSVVSSVSSVVSNVVVLCVSCVSSVNDPSSCCSHHVCQLLVVDQDNHLAPCPVPLVPDDPVCSVVVSCCLPVVSVVPLVVLCSLCSSPSLLSSLLSLLSSQLSGRTHGPSSLSSSVSSLCSSVLLLVQQDVLVVLVVLLVVLSVQLSVQSSCVSNVVNHDVVSNSVSSVSNSVSSVVSSVSSSLSSSVSSHDVVCVVVVVHDDTDDGDPDDDVVVSVVVVPD

Sequence (584 aa):
MMNHRRGSTPAKGAHKSRYWHLATTVLCFFIVRITTFYVIHILQGSEYKYIDQLIALEREGNNQHGALHKRGHLSQPTERIHYFNSEQMNSTKDLQEYFQRNKRNGKIKQFLLKNDSMHYSFNSDLYNLKYIYESDILGRLSADVYSSLTVRINPLLLKALQFVLFREIPIKSGITKGNRNGRSGEGATSRGVEPFSLNRPELRFFLLICAVDLLIGVLLFLITQRLARWEVYFRYVNEDTRDAQWNLIDPILLMNIYLNNPLTILSNSFLSFDNFKLLLITTSFYLTLRRIRSEASPPQSSTPNLIAILFVNAMLLYITSFHFILVLIGVNHLLIYIHQGIMYKYKLKVPLNFLHMLLILLQNLALLIATLALYALLLLASAYVNSGSFSFLNNTLINEYKVLFLLPNLGNYWYLFSTTFRDYYHSFLFLFHFHVFFYPLPLLFRLVKTPLIYLKIMISIALVFHPNITVNDIVFSLLLLVIDYKRTVYAIPFIKLIIIMLGNLGLFFVTTNLWLRKNTGNANYVFFNQLIVFNITTFIITSSIKFYIRVQTPERQLQEGKCIVVSKEKTKFNLFQTLKETFV